Protein AF-A0A0G1XH28-F1 (afdb_monomer_lite)

InterPro domains:
  IPR009045 Peptidase M74/Hedgehog-like, zinc-binding domain superfamily [G3DSA:3.30.1380.10] (243-432)
  IPR009045 Peptidase M74/Hedgehog-like, zinc-binding domain superfamily [SSF55166] (269-421)
  IPR043993 Type IV secretion system pilin [PF18895] (152-210)

Structure (mmCIF, N/CA/C/O backbone):
data_AF-A0A0G1XH28-F1
#
_entry.id   AF-A0A0G1XH28-F1
#
loop_
_atom_site.group_PDB
_atom_site.id
_atom_site.type_symbol
_atom_site.label_atom_id
_atom_site.label_alt_id
_atom_site.label_comp_id
_atom_site.label_asym_id
_atom_site.label_entity_id
_atom_site.label_seq_id
_atom_site.pdbx_PDB_ins_code
_atom_site.Cartn_x
_atom_site.Cartn_y
_atom_site.Cartn_z
_atom_site.occupancy
_atom_site.B_iso_or_equiv
_atom_site.auth_seq_id
_atom_site.auth_comp_id
_atom_site.auth_asym_id
_atom_site.auth_atom_id
_atom_site.pdbx_PDB_model_num
ATOM 1 N N . MET A 1 1 ? -17.016 27.452 70.153 1.00 49.50 1 MET A N 1
ATOM 2 C CA . MET A 1 1 ? -16.675 26.515 69.054 1.00 49.50 1 MET A CA 1
ATOM 3 C C . MET A 1 1 ? -17.483 26.685 67.756 1.00 49.50 1 MET A C 1
ATOM 5 O O . MET A 1 1 ? -17.106 26.075 66.772 1.00 49.50 1 MET A O 1
ATOM 9 N N . LYS A 1 2 ? -18.524 27.536 67.673 1.00 48.22 2 LYS A N 1
ATOM 10 C CA . LYS A 1 2 ? -19.246 27.799 66.401 1.00 48.22 2 LYS A CA 1
ATOM 11 C C . LYS A 1 2 ? -18.663 28.933 65.534 1.00 48.22 2 LYS A C 1
ATOM 13 O O . LYS A 1 2 ? -19.018 29.041 64.371 1.00 48.22 2 LYS A O 1
ATOM 18 N N . ARG A 1 3 ? -17.751 29.756 66.070 1.00 42.03 3 ARG A N 1
ATOM 19 C CA . ARG A 1 3 ? -17.136 30.889 65.344 1.00 42.03 3 ARG A CA 1
ATOM 20 C C . ARG A 1 3 ? -15.815 30.558 64.634 1.00 42.03 3 ARG A C 1
ATOM 22 O O . ARG A 1 3 ? -15.450 31.274 63.715 1.00 42.03 3 ARG A O 1
ATOM 29 N N . LEU A 1 4 ? -15.141 29.462 64.999 1.00 43.47 4 LEU A N 1
ATOM 30 C CA . LEU A 1 4 ? -13.903 29.036 64.324 1.00 43.47 4 LEU A CA 1
ATOM 31 C C . LEU A 1 4 ? -14.174 28.329 62.985 1.00 43.47 4 LEU A C 1
ATOM 33 O O . LEU A 1 4 ? -13.404 28.479 62.049 1.00 43.47 4 LEU A O 1
ATOM 37 N N . ILE A 1 5 ? -15.292 27.607 62.874 1.00 48.06 5 ILE A N 1
ATOM 38 C CA . ILE A 1 5 ? -15.627 26.819 61.675 1.00 48.06 5 ILE A CA 1
ATOM 39 C C . ILE A 1 5 ? -16.066 27.727 60.513 1.00 48.06 5 ILE A C 1
ATOM 41 O O . ILE A 1 5 ? -15.753 27.450 59.362 1.00 48.06 5 ILE A O 1
ATOM 45 N N . PHE A 1 6 ? -16.703 28.866 60.804 1.00 43.19 6 PHE A N 1
ATOM 46 C CA . PHE A 1 6 ? -17.097 29.840 59.777 1.00 43.19 6 PHE A CA 1
ATOM 47 C C . PHE A 1 6 ? -15.920 30.680 59.247 1.00 43.19 6 PHE A C 1
ATOM 49 O O . PHE A 1 6 ? -15.936 31.093 58.092 1.00 43.19 6 PHE A O 1
ATOM 56 N N . ALA A 1 7 ? -14.879 30.900 60.059 1.00 41.84 7 ALA A N 1
ATOM 57 C CA . ALA A 1 7 ? -13.697 31.665 59.653 1.00 41.84 7 ALA A CA 1
ATOM 58 C C . ALA A 1 7 ? -12.769 30.873 58.711 1.00 41.84 7 ALA A C 1
ATOM 60 O O . ALA A 1 7 ? -12.145 31.453 57.827 1.00 41.84 7 ALA A O 1
ATOM 61 N N . VAL A 1 8 ? -12.724 29.544 58.849 1.00 47.31 8 VAL A N 1
ATOM 62 C CA . VAL A 1 8 ? -11.897 28.674 57.993 1.00 47.31 8 VAL A CA 1
ATOM 63 C C . VAL A 1 8 ? -12.506 28.506 56.593 1.00 47.31 8 VAL A C 1
ATOM 65 O O . VAL A 1 8 ? -11.770 28.417 55.616 1.00 47.31 8 VAL A O 1
ATOM 68 N N . ILE A 1 9 ? -13.837 28.567 56.466 1.00 43.81 9 ILE A N 1
ATOM 69 C CA . ILE A 1 9 ? -14.543 28.415 55.180 1.00 43.81 9 ILE A CA 1
ATOM 70 C C . ILE A 1 9 ? -14.481 29.701 54.330 1.00 43.81 9 ILE A C 1
ATOM 72 O O . ILE A 1 9 ? -14.409 29.623 53.108 1.00 43.81 9 ILE A O 1
ATOM 76 N N . ILE A 1 10 ? -14.427 30.885 54.952 1.00 43.41 10 ILE A N 1
ATOM 77 C CA . ILE A 1 10 ? -14.318 32.171 54.231 1.00 43.41 10 ILE A CA 1
ATOM 78 C C . ILE A 1 10 ? -12.865 32.474 53.813 1.00 43.41 10 ILE A C 1
ATOM 80 O O . ILE A 1 10 ? -12.644 33.123 52.794 1.00 43.41 10 ILE A O 1
ATOM 84 N N . SER A 1 11 ? -11.868 31.948 54.535 1.00 40.09 11 SER A N 1
ATOM 85 C CA . SER A 1 11 ? -10.446 32.129 54.193 1.00 40.09 11 SER A CA 1
ATOM 86 C C . SER A 1 11 ? -9.998 31.282 52.988 1.00 40.09 11 SER A C 1
ATOM 88 O O . SER A 1 11 ? -9.075 31.659 52.270 1.00 40.09 11 SER A O 1
ATOM 90 N N . PHE A 1 12 ? -10.680 30.165 52.707 1.00 40.19 12 PHE A N 1
ATOM 91 C CA . PHE A 1 12 ? -10.335 29.274 51.589 1.00 40.19 12 PHE A CA 1
ATOM 92 C C . PHE A 1 12 ? -10.904 29.722 50.228 1.00 40.19 12 PHE A C 1
ATOM 94 O O . PHE A 1 12 ? -10.452 29.245 49.192 1.00 40.19 12 PHE A O 1
ATOM 101 N N . LEU A 1 13 ? -11.849 30.673 50.206 1.00 37.84 13 LEU A N 1
ATOM 102 C CA . LEU A 1 13 ? -12.444 31.207 48.969 1.00 37.84 13 LEU A CA 1
ATOM 103 C C . LEU A 1 13 ? -11.709 32.440 48.400 1.00 37.84 13 LEU A C 1
ATOM 105 O O . LEU A 1 13 ? -12.090 32.942 47.345 1.00 37.84 13 LEU A O 1
ATOM 109 N N . ALA A 1 14 ? -10.665 32.934 49.076 1.00 33.78 14 ALA A N 1
ATOM 110 C CA . ALA A 1 14 ? -9.954 34.172 48.725 1.00 33.78 14 ALA A CA 1
ATOM 111 C C . ALA A 1 14 ? -8.556 33.961 48.098 1.00 33.78 14 ALA A C 1
ATOM 113 O O . ALA A 1 14 ? -7.844 34.933 47.860 1.00 33.78 14 ALA A O 1
ATOM 114 N N . LEU A 1 15 ? -8.156 32.714 47.816 1.00 35.25 15 LEU A N 1
ATOM 115 C CA . LEU A 1 15 ? -6.808 32.351 47.340 1.00 35.25 15 LEU A CA 1
ATOM 116 C C . LEU A 1 15 ? -6.780 31.700 45.946 1.00 35.25 15 LEU A C 1
ATOM 118 O O . LEU A 1 15 ? -5.823 31.012 45.602 1.00 35.25 15 LEU A O 1
ATOM 122 N N . VAL A 1 16 ? -7.793 31.950 45.110 1.00 36.25 16 VAL A N 1
ATOM 123 C CA . VAL A 1 16 ? -7.727 31.598 43.683 1.00 36.25 16 VAL A CA 1
ATOM 124 C C . VAL A 1 16 ? -7.193 32.809 42.905 1.00 36.25 16 VAL A C 1
ATOM 126 O O . VAL A 1 16 ? -7.864 33.845 42.880 1.00 36.25 16 VAL A O 1
ATOM 129 N N . PRO A 1 17 ? -6.002 32.743 42.281 1.00 33.28 17 PRO A N 1
ATOM 130 C CA . PRO A 1 17 ? -5.501 33.841 41.467 1.00 33.28 17 PRO A CA 1
ATOM 131 C C . PRO A 1 17 ? -6.405 34.037 40.244 1.00 33.28 17 PRO A C 1
ATOM 133 O O . PRO A 1 17 ? -6.607 33.128 39.440 1.00 33.28 17 PRO A O 1
ATOM 136 N N . ARG A 1 18 ? -6.945 35.250 40.086 1.00 32.03 18 ARG A N 1
ATOM 137 C CA . ARG A 1 18 ? -7.571 35.691 38.835 1.00 32.03 18 ARG A CA 1
ATOM 138 C C . ARG A 1 18 ? -6.467 35.930 37.808 1.00 32.03 18 ARG A C 1
ATOM 140 O O . ARG A 1 18 ? -5.860 36.999 37.795 1.00 32.03 18 ARG A O 1
ATOM 147 N N . ALA A 1 19 ? -6.208 34.950 36.948 1.00 29.75 19 ALA A N 1
ATOM 148 C CA . ALA A 1 19 ? -5.449 35.188 35.730 1.00 29.75 19 ALA A CA 1
ATOM 149 C C . ALA A 1 19 ? -6.285 36.100 34.820 1.00 29.75 19 ALA A C 1
ATOM 151 O O . ALA A 1 19 ? -7.316 35.702 34.284 1.00 29.75 19 ALA A O 1
ATOM 152 N N . SER A 1 20 ? -5.859 37.355 34.703 1.00 29.61 20 SER A N 1
ATOM 153 C CA . SER A 1 20 ? -6.330 38.259 33.660 1.00 29.61 20 SER A CA 1
ATOM 154 C C . SER A 1 20 ? -5.416 38.027 32.466 1.00 29.61 20 SER A C 1
ATOM 156 O O . SER A 1 20 ? -4.253 38.425 32.506 1.00 29.61 20 SER A O 1
ATOM 158 N N . PHE A 1 21 ? -5.894 37.338 31.434 1.00 27.66 21 PHE A N 1
ATOM 159 C CA . PHE A 1 21 ? -5.155 37.274 30.180 1.00 27.66 21 PHE A CA 1
ATOM 160 C C . PHE A 1 21 ? -5.262 38.641 29.509 1.00 27.66 21 PHE A C 1
ATOM 162 O O . PHE A 1 21 ? -6.346 39.080 29.124 1.00 27.66 21 PHE A O 1
ATOM 169 N N . ALA A 1 22 ? -4.132 39.340 29.422 1.00 26.80 22 ALA A N 1
ATOM 170 C CA . ALA A 1 22 ? -3.989 40.461 28.514 1.00 26.80 22 ALA A CA 1
ATOM 171 C C . ALA A 1 22 ? -4.215 39.935 27.092 1.00 26.80 22 ALA A C 1
ATOM 173 O O . ALA A 1 22 ? -3.565 38.974 26.680 1.00 26.80 22 ALA A O 1
ATOM 174 N N . ALA A 1 23 ? -5.142 40.548 26.357 1.00 27.81 23 ALA A N 1
ATOM 175 C CA . ALA A 1 23 ? -5.264 40.334 24.925 1.00 27.81 23 ALA A CA 1
ATOM 176 C C . ALA A 1 23 ? -3.937 40.751 24.276 1.00 27.81 23 ALA A C 1
ATOM 178 O O . ALA A 1 23 ? -3.600 41.936 24.226 1.00 27.81 23 ALA A O 1
ATOM 179 N N . SER A 1 24 ? -3.146 39.770 23.850 1.00 29.62 24 SER A N 1
ATOM 180 C CA . SER A 1 24 ? -1.940 40.012 23.075 1.00 29.62 24 SER A CA 1
ATOM 181 C C . SER A 1 24 ? -2.320 40.511 21.682 1.00 29.62 24 SER A C 1
ATOM 183 O O . SER A 1 24 ? -3.241 39.995 21.049 1.00 29.62 24 SER A O 1
ATOM 185 N N . ALA A 1 25 ? -1.582 41.525 21.236 1.00 28.59 25 ALA A N 1
ATOM 186 C CA . ALA A 1 25 ? -1.565 42.086 19.890 1.00 28.59 25 ALA A CA 1
ATOM 187 C C . ALA A 1 25 ? -1.445 40.993 18.796 1.00 28.59 25 ALA A C 1
ATOM 189 O O . ALA A 1 25 ? -0.985 39.887 19.093 1.00 28.59 25 ALA A O 1
ATOM 190 N N . PRO A 1 26 ? -1.867 41.275 17.546 1.00 36.00 26 PRO A N 1
ATOM 191 C CA . PRO A 1 26 ? -2.110 40.249 16.538 1.00 36.00 26 PRO A CA 1
ATOM 192 C C . PRO A 1 26 ? -0.862 39.414 16.235 1.00 36.00 26 PRO A C 1
ATOM 194 O O . PRO A 1 26 ? 0.236 39.921 16.009 1.00 36.00 26 PRO A O 1
ATOM 197 N N . THR A 1 27 ? -1.076 38.104 16.227 1.00 51.50 27 THR A N 1
ATOM 198 C CA . THR A 1 27 ? -0.140 37.022 15.923 1.00 51.50 27 THR A CA 1
ATOM 199 C C . THR A 1 27 ? 0.204 36.977 14.431 1.00 51.50 27 THR A C 1
ATOM 201 O O . THR A 1 27 ? -0.206 36.056 13.735 1.00 51.50 27 THR A O 1
ATOM 204 N N . SER A 1 28 ? 0.946 37.961 13.915 1.00 52.53 28 SER A N 1
ATOM 205 C CA . SER A 1 28 ? 1.417 37.938 12.516 1.00 52.53 28 SER A CA 1
ATOM 206 C C . SER A 1 28 ? 2.912 37.639 12.337 1.00 52.53 28 SER A C 1
ATOM 208 O O . SER A 1 28 ? 3.329 37.342 11.225 1.00 52.53 28 SER A O 1
ATOM 210 N N . CYS A 1 29 ? 3.726 37.639 13.403 1.00 52.09 29 CYS A N 1
ATOM 211 C CA . CYS A 1 29 ? 5.174 37.373 13.294 1.00 52.09 29 CYS A CA 1
ATOM 212 C C . CYS A 1 29 ? 5.742 36.431 14.385 1.00 52.09 29 CYS A C 1
ATOM 214 O O . CYS A 1 29 ? 6.958 36.379 14.551 1.00 52.09 29 CYS A O 1
ATOM 216 N N . SER A 1 30 ? 4.926 35.689 15.151 1.00 47.56 30 SER A N 1
ATOM 217 C CA . SER A 1 30 ? 5.435 34.889 16.291 1.00 47.56 30 SER A CA 1
ATOM 218 C C . SER A 1 30 ? 6.337 33.710 15.896 1.00 47.56 30 SER A C 1
ATOM 220 O O . SER A 1 30 ? 7.095 33.239 16.737 1.00 47.56 30 SER A O 1
ATOM 222 N N . ASN A 1 31 ? 6.287 33.274 14.630 1.00 47.59 31 ASN A N 1
ATOM 223 C CA . ASN A 1 31 ? 7.072 32.152 14.096 1.00 47.59 31 ASN A CA 1
ATOM 224 C C . ASN A 1 31 ? 7.988 32.541 12.911 1.00 47.59 31 ASN A C 1
ATOM 226 O O . ASN A 1 31 ? 8.502 31.653 12.237 1.00 47.59 31 ASN A O 1
ATOM 230 N N . ALA A 1 32 ? 8.174 33.834 12.615 1.00 43.78 32 ALA A N 1
ATOM 231 C CA . ALA A 1 32 ? 8.914 34.267 11.424 1.00 43.78 32 ALA A CA 1
ATOM 232 C C . ALA A 1 32 ? 10.439 34.160 11.609 1.00 43.78 32 ALA A C 1
ATOM 234 O O . ALA A 1 32 ? 10.982 34.597 12.628 1.00 43.78 32 ALA A O 1
ATOM 235 N N . THR A 1 33 ? 11.141 33.631 10.603 1.00 45.81 33 THR A N 1
ATOM 236 C CA . THR A 1 33 ? 12.607 33.726 10.521 1.00 45.81 33 THR A CA 1
ATOM 237 C C . THR A 1 33 ? 13.026 35.058 9.870 1.00 45.81 33 THR A C 1
ATOM 239 O O . THR A 1 33 ? 12.218 35.734 9.234 1.00 45.81 33 THR A O 1
ATOM 242 N N . LEU A 1 34 ? 14.260 35.525 10.105 1.00 44.00 34 LEU A N 1
ATOM 243 C CA . LEU A 1 34 ? 14.741 36.846 9.656 1.00 44.00 34 LEU A CA 1
ATOM 244 C C . LEU A 1 34 ? 14.507 37.069 8.141 1.00 44.00 34 LEU A C 1
ATOM 246 O O . LEU A 1 34 ? 14.995 36.286 7.333 1.00 44.00 34 LEU A O 1
ATOM 250 N N . ASN A 1 35 ? 13.857 38.188 7.775 1.00 49.28 35 ASN A N 1
ATOM 251 C CA . ASN A 1 35 ? 13.571 38.648 6.399 1.00 49.28 35 ASN A CA 1
ATOM 252 C C . ASN A 1 35 ? 12.494 37.882 5.593 1.00 49.28 35 ASN A C 1
ATOM 254 O O . ASN A 1 35 ? 12.540 37.879 4.362 1.00 49.28 35 ASN A O 1
ATOM 258 N N . GLU A 1 36 ? 11.483 37.307 6.242 1.00 56.59 36 GLU A N 1
ATOM 259 C CA . GLU A 1 36 ? 10.331 36.711 5.545 1.00 56.59 36 GLU A CA 1
ATOM 260 C C . GLU A 1 36 ? 9.218 37.734 5.229 1.00 56.59 36 GLU A C 1
ATOM 262 O O . GLU A 1 36 ? 8.927 38.640 6.021 1.00 56.59 36 GLU A O 1
ATOM 267 N N . TYR A 1 37 ? 8.599 37.591 4.053 1.00 60.31 37 TYR A N 1
ATOM 268 C CA . TYR A 1 37 ? 7.435 38.371 3.628 1.00 60.31 37 TYR A CA 1
ATOM 269 C C . TYR A 1 37 ? 6.145 37.577 3.894 1.00 60.31 37 TYR A C 1
ATOM 271 O O . TYR A 1 37 ? 6.126 36.347 3.827 1.00 60.31 37 TYR A O 1
ATOM 279 N N . TYR A 1 38 ? 5.047 38.263 4.208 1.00 63.75 38 TYR A N 1
ATOM 280 C CA . TYR A 1 38 ? 3.762 37.609 4.471 1.00 63.75 38 TYR A CA 1
ATOM 281 C C . TYR A 1 38 ? 2.587 38.437 3.960 1.00 63.75 38 TYR A C 1
ATOM 283 O O . TYR A 1 38 ? 2.652 39.666 3.896 1.00 63.75 38 TYR A O 1
ATOM 291 N N . CYS A 1 39 ? 1.508 37.749 3.596 1.00 67.44 39 CYS A N 1
ATOM 292 C CA . CYS A 1 39 ? 0.270 38.361 3.136 1.00 67.44 39 CYS A CA 1
ATOM 293 C C . CYS A 1 39 ? -0.796 38.244 4.222 1.00 67.44 39 CYS A C 1
ATOM 295 O O . CYS A 1 39 ? -0.986 37.185 4.825 1.00 67.44 39 CYS A O 1
ATOM 297 N N . THR A 1 40 ? -1.531 39.328 4.426 1.00 69.12 40 THR A N 1
ATOM 298 C CA . THR A 1 40 ? -2.751 39.353 5.232 1.00 69.12 40 THR A CA 1
ATOM 299 C C . THR A 1 40 ? -3.944 39.414 4.294 1.00 69.12 40 THR A C 1
ATOM 301 O O . THR A 1 40 ? -4.076 40.370 3.534 1.00 69.12 40 THR A O 1
ATOM 304 N N . CYS A 1 41 ? -4.798 38.392 4.308 1.00 69.44 41 CYS A N 1
ATOM 305 C CA . CYS A 1 41 ? -6.009 38.363 3.494 1.00 69.44 41 CYS A CA 1
ATOM 306 C C . CYS A 1 41 ? -7.176 38.955 4.304 1.00 69.44 41 CYS A C 1
ATOM 308 O O . CYS A 1 41 ? -7.558 38.425 5.353 1.00 69.44 41 CYS A O 1
ATOM 310 N N . SER A 1 42 ? -7.746 40.053 3.814 1.00 69.94 42 SER A N 1
ATOM 311 C CA . SER A 1 42 ? -8.932 40.698 4.378 1.00 69.94 42 SER A CA 1
ATOM 312 C C . SER A 1 42 ? -10.185 40.018 3.849 1.00 69.94 42 SER A C 1
ATOM 314 O O . SER A 1 42 ? -10.369 39.916 2.636 1.00 69.94 42 SER A O 1
ATOM 316 N N . LEU A 1 43 ? -11.056 39.582 4.754 1.00 68.12 43 LEU A N 1
ATOM 317 C CA . LEU A 1 43 ? -12.295 38.881 4.426 1.00 68.12 43 LEU A CA 1
ATOM 318 C C . LEU A 1 43 ? -13.484 39.854 4.376 1.00 68.12 43 LEU A C 1
ATOM 320 O O . LEU A 1 43 ? -13.487 40.870 5.069 1.00 68.12 43 LEU A O 1
ATOM 324 N N . SER A 1 44 ? -14.512 39.545 3.580 1.00 61.69 44 SER A N 1
ATOM 325 C CA . SER A 1 44 ? -15.759 40.328 3.528 1.00 61.69 44 SER A CA 1
ATOM 326 C C . SER A 1 44 ? -16.651 40.153 4.766 1.00 61.69 44 SER A C 1
ATOM 328 O O . SER A 1 44 ? -17.600 40.912 4.951 1.00 61.69 44 SER A O 1
ATOM 330 N N . THR A 1 45 ? -16.379 39.144 5.598 1.00 56.50 45 THR A N 1
ATOM 331 C CA . THR A 1 45 ? -17.089 38.826 6.847 1.00 56.50 45 THR A CA 1
ATOM 332 C C . THR A 1 45 ? -16.311 39.336 8.065 1.00 56.50 45 THR A C 1
ATOM 334 O O . THR A 1 45 ? -15.091 39.456 8.006 1.00 56.50 45 THR A O 1
ATOM 337 N N . THR A 1 46 ? -16.980 39.616 9.195 1.00 50.47 46 THR A N 1
ATOM 338 C CA . THR A 1 46 ? -16.354 40.092 10.455 1.00 50.47 46 THR A CA 1
ATOM 339 C C . THR A 1 46 ? -15.573 38.996 11.201 1.00 50.47 46 THR A C 1
ATOM 341 O O . THR A 1 46 ? -15.763 38.777 12.396 1.00 50.47 46 THR A O 1
ATOM 344 N N . SER A 1 47 ? -14.719 38.274 10.484 1.00 56.75 47 SER A N 1
ATOM 345 C CA . SER A 1 47 ? -13.808 37.244 10.979 1.00 56.75 47 SER A CA 1
ATOM 346 C C . SER A 1 47 ? -12.376 37.781 11.039 1.00 56.75 47 SER A C 1
ATOM 348 O O . SER A 1 47 ? -12.027 38.758 10.376 1.00 56.75 47 SER A O 1
ATOM 350 N N . THR A 1 48 ? -11.535 37.152 11.858 1.00 56.91 48 THR A N 1
ATOM 351 C CA . THR A 1 48 ? -10.112 37.495 11.974 1.00 56.91 48 THR A CA 1
ATOM 352 C C . THR A 1 48 ? -9.396 37.346 10.624 1.00 56.91 48 THR A C 1
ATOM 354 O O . THR A 1 48 ? -9.682 36.382 9.910 1.00 56.91 48 THR A O 1
ATOM 357 N N . PRO A 1 49 ? -8.471 38.256 10.261 1.00 57.38 49 PRO A N 1
ATOM 358 C CA . PRO A 1 49 ? -7.722 38.156 9.009 1.00 57.38 49 PRO A CA 1
ATOM 359 C C . PRO A 1 49 ? -6.879 36.874 8.972 1.00 57.38 49 PRO A C 1
ATOM 361 O O . PRO A 1 49 ? -6.381 36.422 10.005 1.00 57.38 49 PRO A O 1
ATOM 364 N N . VAL A 1 50 ? -6.727 36.297 7.777 1.00 58.47 50 VAL A N 1
ATOM 365 C CA . VAL A 1 50 ? -5.946 35.070 7.544 1.00 58.47 50 VAL A CA 1
ATOM 366 C C . VAL A 1 50 ? -4.526 35.448 7.128 1.00 58.47 50 VAL A C 1
ATOM 368 O O . VAL A 1 50 ? -4.341 36.343 6.302 1.00 58.47 50 VAL A O 1
ATOM 371 N N . TYR A 1 51 ? -3.529 34.766 7.694 1.00 59.31 51 TYR A N 1
ATOM 372 C CA . TYR A 1 51 ? -2.110 35.002 7.421 1.00 59.31 51 TYR A CA 1
ATOM 373 C C . TYR A 1 51 ? -1.547 33.882 6.551 1.00 59.31 51 TYR A C 1
ATOM 375 O O . TYR A 1 51 ? -1.732 32.707 6.867 1.00 59.31 51 TYR A O 1
ATOM 383 N N . VAL A 1 52 ? -0.839 34.243 5.480 1.00 59.16 52 VAL A N 1
ATOM 384 C CA . VAL A 1 52 ? -0.179 33.281 4.587 1.00 59.16 52 VAL A CA 1
ATOM 385 C C . VAL A 1 52 ? 1.253 33.733 4.310 1.00 59.16 52 VAL A C 1
ATOM 387 O O . VAL A 1 52 ? 1.509 34.924 4.116 1.00 59.16 52 VAL A O 1
ATOM 390 N N . THR A 1 53 ? 2.202 32.796 4.307 1.00 61.41 53 THR A N 1
ATOM 391 C CA . THR A 1 53 ? 3.598 33.073 3.945 1.00 61.41 53 THR A CA 1
ATOM 392 C C . THR A 1 53 ? 3.719 33.290 2.439 1.00 61.41 53 THR A C 1
ATOM 394 O O . THR A 1 53 ? 3.112 32.572 1.644 1.00 61.41 53 THR A O 1
ATOM 397 N N . ALA A 1 54 ? 4.496 34.291 2.026 1.00 60.06 54 ALA A N 1
ATOM 398 C CA . ALA A 1 54 ? 4.682 34.595 0.613 1.00 60.06 54 ALA A CA 1
ATOM 399 C C . ALA A 1 54 ? 6.067 35.161 0.326 1.00 60.06 54 ALA A C 1
ATOM 401 O O . ALA A 1 54 ? 6.785 35.617 1.205 1.00 60.06 54 ALA A O 1
ATOM 402 N N . THR A 1 55 ? 6.447 35.138 -0.943 1.00 60.34 55 THR A N 1
ATOM 403 C CA . THR A 1 55 ? 7.766 35.589 -1.411 1.00 60.34 55 THR A CA 1
ATOM 404 C C . THR A 1 55 ? 7.673 36.717 -2.440 1.00 60.34 55 THR A C 1
ATOM 406 O O . THR A 1 55 ? 8.699 37.261 -2.839 1.00 60.34 55 THR A O 1
ATOM 409 N N . SER A 1 56 ? 6.460 37.081 -2.877 1.00 61.75 56 SER A N 1
ATOM 410 C CA . SER A 1 56 ? 6.188 38.108 -3.890 1.00 61.75 56 SER A CA 1
ATOM 411 C C . SER A 1 56 ? 4.710 38.535 -3.887 1.00 61.75 56 SER A C 1
ATOM 413 O O . SER A 1 56 ? 3.862 37.860 -3.309 1.00 61.75 56 SER A O 1
ATOM 415 N N . GLU A 1 57 ? 4.373 39.612 -4.595 1.00 62.16 57 GLU A N 1
ATOM 416 C CA . GLU A 1 57 ? 2.979 40.059 -4.771 1.00 62.16 57 GLU A CA 1
ATOM 417 C C . GLU A 1 57 ? 2.116 39.024 -5.518 1.00 62.16 57 GLU A C 1
ATOM 419 O O . GLU A 1 57 ? 0.991 38.748 -5.111 1.00 62.16 57 GLU A O 1
ATOM 424 N N . ALA A 1 58 ? 2.673 38.347 -6.530 1.00 61.25 58 ALA A N 1
ATOM 425 C CA . ALA A 1 58 ? 1.970 37.302 -7.284 1.00 61.25 58 ALA A CA 1
ATOM 426 C C . ALA A 1 58 ? 1.629 36.065 -6.426 1.00 61.25 58 ALA A C 1
ATOM 428 O O . ALA A 1 58 ? 0.633 35.373 -6.668 1.00 61.25 58 ALA A O 1
ATOM 429 N N . THR A 1 59 ? 2.437 35.787 -5.397 1.00 63.84 59 THR A N 1
ATOM 430 C CA . THR A 1 59 ? 2.126 34.741 -4.416 1.00 63.84 59 THR A CA 1
ATOM 431 C C . THR A 1 59 ? 1.041 35.177 -3.431 1.00 63.84 59 THR A C 1
ATOM 433 O O . THR A 1 59 ? 0.266 34.324 -3.013 1.00 63.84 59 THR A O 1
ATOM 436 N N . CYS A 1 60 ? 0.884 36.476 -3.140 1.00 62.94 60 CYS A N 1
ATOM 437 C CA . CYS A 1 60 ? -0.274 36.967 -2.382 1.00 62.94 60 CYS A CA 1
ATOM 438 C C . CYS A 1 60 ? -1.583 36.871 -3.174 1.00 62.94 60 CYS A C 1
ATOM 440 O O . CYS A 1 60 ? -2.593 36.454 -2.612 1.00 62.94 60 CYS A O 1
ATOM 442 N N . ASP A 1 61 ? -1.571 37.217 -4.466 1.00 65.31 61 ASP A N 1
ATOM 443 C CA . ASP A 1 61 ? -2.764 37.139 -5.321 1.00 65.31 61 ASP A CA 1
ATOM 444 C C . ASP A 1 61 ? -3.300 35.707 -5.420 1.00 65.31 61 ASP A C 1
ATOM 446 O O . ASP A 1 61 ? -4.494 35.464 -5.255 1.00 65.31 61 ASP A O 1
ATOM 450 N N . SER A 1 62 ? -2.407 34.742 -5.640 1.00 62.53 62 SER A N 1
ATOM 451 C CA . SER A 1 62 ? -2.774 33.324 -5.713 1.00 62.53 62 SER A CA 1
ATOM 452 C C . SER A 1 62 ? -3.177 32.751 -4.351 1.00 62.53 62 SER A C 1
ATOM 454 O O . SER A 1 62 ? -4.184 32.051 -4.263 1.00 62.53 62 SER A O 1
ATOM 456 N N . ALA A 1 63 ? -2.446 33.079 -3.280 1.00 63.12 63 ALA A N 1
ATOM 457 C CA . ALA A 1 63 ? -2.743 32.587 -1.937 1.00 63.12 63 ALA A CA 1
ATOM 458 C C . ALA A 1 63 ? -4.070 33.130 -1.396 1.00 63.12 63 ALA A C 1
ATOM 460 O O . ALA A 1 63 ? -4.920 32.354 -0.969 1.00 63.12 63 ALA A O 1
ATOM 461 N N . CYS A 1 64 ? -4.278 34.448 -1.441 1.00 64.31 64 CYS A N 1
ATOM 462 C CA . CYS A 1 64 ? -5.521 35.050 -0.967 1.00 64.31 64 CYS A CA 1
ATOM 463 C C . CYS A 1 64 ? -6.679 34.835 -1.950 1.00 64.31 64 CYS A C 1
ATOM 465 O O . CYS A 1 64 ? -7.822 34.793 -1.512 1.00 64.31 64 CYS A O 1
ATOM 467 N N . GLY A 1 65 ? -6.416 34.621 -3.245 1.00 62.53 65 GLY A N 1
ATOM 468 C CA . GLY A 1 65 ? -7.436 34.217 -4.219 1.00 62.53 65 GLY A CA 1
ATOM 469 C C . GLY A 1 65 ? -8.020 32.823 -3.958 1.00 62.53 65 GLY A C 1
ATOM 470 O O . GLY A 1 65 ? -9.160 32.559 -4.333 1.00 62.53 65 GLY A O 1
ATOM 471 N N . ALA A 1 66 ? -7.276 31.951 -3.271 1.00 59.94 66 ALA A N 1
ATOM 472 C CA . ALA A 1 66 ? -7.755 30.648 -2.811 1.00 59.94 66 ALA A CA 1
ATOM 473 C C . ALA A 1 66 ? -8.504 30.712 -1.462 1.00 59.94 66 ALA A C 1
ATOM 475 O O . ALA A 1 66 ? -9.136 29.732 -1.066 1.00 59.94 66 ALA A O 1
ATOM 476 N N . VAL A 1 67 ? -8.454 31.847 -0.748 1.00 57.12 67 VAL A N 1
ATOM 477 C CA . VAL A 1 67 ? -9.158 32.041 0.527 1.00 57.12 67 VAL A CA 1
ATOM 478 C C . VAL A 1 67 ? -10.590 32.505 0.256 1.00 57.12 67 VAL A C 1
ATOM 480 O O . VAL A 1 67 ? -10.832 33.578 -0.299 1.00 57.12 67 VAL A O 1
ATOM 483 N N . SER A 1 68 ? -11.567 31.709 0.693 1.00 61.06 68 SER A N 1
ATOM 484 C CA . SER A 1 68 ? -12.990 32.031 0.554 1.00 61.06 68 SER A CA 1
ATOM 485 C C . SER A 1 68 ? -13.324 33.386 1.187 1.00 61.06 68 SER A C 1
ATOM 487 O O . SER A 1 68 ? -12.992 33.616 2.350 1.00 61.06 68 SER A O 1
ATOM 489 N N . ASN A 1 69 ? -14.034 34.248 0.453 1.00 58.81 69 ASN A N 1
ATOM 490 C CA . ASN A 1 69 ? -14.455 35.593 0.876 1.00 58.81 69 ASN A CA 1
ATOM 491 C C . ASN A 1 69 ? -13.323 36.616 1.072 1.00 58.81 69 ASN A C 1
ATOM 493 O O . ASN A 1 69 ? -13.575 37.690 1.622 1.00 58.81 69 ASN A O 1
ATOM 497 N N . ALA A 1 70 ? -12.096 36.333 0.625 1.00 63.81 70 ALA A N 1
ATOM 498 C CA . ALA A 1 70 ? -11.043 37.340 0.595 1.00 63.81 70 ALA A CA 1
ATOM 499 C C . ALA A 1 70 ? -11.363 38.424 -0.443 1.00 63.81 70 ALA A C 1
ATOM 501 O O . ALA A 1 70 ? -11.584 38.146 -1.619 1.00 63.81 70 ALA A O 1
ATOM 502 N N . VAL A 1 71 ? -11.392 39.677 0.005 1.00 70.69 71 VAL A N 1
ATOM 503 C CA . VAL A 1 71 ? -11.690 40.852 -0.831 1.00 70.69 71 VAL A CA 1
ATOM 504 C C . VAL A 1 71 ? -10.450 41.684 -1.126 1.00 70.69 71 VAL A C 1
ATOM 506 O O . VAL A 1 71 ? -10.406 42.413 -2.116 1.00 70.69 71 VAL A O 1
ATOM 509 N N . ALA A 1 72 ? -9.425 41.576 -0.284 1.00 71.88 72 ALA A N 1
ATOM 510 C CA . ALA A 1 72 ? -8.159 42.266 -0.459 1.00 71.88 72 ALA A CA 1
ATOM 511 C C . ALA A 1 72 ? -7.033 41.510 0.243 1.00 71.88 72 ALA A C 1
ATOM 513 O O . ALA A 1 72 ? -7.284 40.719 1.152 1.00 71.88 72 ALA A O 1
ATOM 514 N N . TRP A 1 73 ? -5.794 41.802 -0.132 1.00 72.12 73 TRP A N 1
ATOM 515 C CA . TRP A 1 73 ? -4.616 41.361 0.597 1.00 72.12 73 TRP A CA 1
ATOM 516 C C . TRP A 1 73 ? -3.631 42.504 0.819 1.00 72.12 73 TRP A C 1
ATOM 518 O O . TRP A 1 73 ? -3.569 43.443 0.028 1.00 72.12 73 TRP A O 1
ATOM 528 N N . THR A 1 74 ? -2.862 42.435 1.907 1.00 66.94 74 THR A N 1
ATOM 529 C CA . THR A 1 74 ? -1.746 43.352 2.188 1.00 66.94 74 THR A CA 1
ATOM 530 C C . THR A 1 74 ? -0.462 42.564 2.417 1.00 66.94 74 THR A C 1
ATOM 532 O O . THR A 1 74 ? -0.437 41.666 3.255 1.00 66.94 74 THR A O 1
ATOM 535 N N . LEU A 1 75 ? 0.593 42.909 1.680 1.00 70.19 75 LEU A N 1
ATOM 536 C CA . LEU A 1 75 ? 1.943 42.369 1.810 1.00 70.19 75 LEU A CA 1
ATOM 537 C C . LEU A 1 75 ? 2.728 43.168 2.855 1.00 70.19 75 LEU A C 1
ATOM 539 O O . LEU A 1 75 ? 2.869 44.391 2.749 1.00 70.19 75 LEU A O 1
ATOM 543 N N . GLU A 1 76 ? 3.275 42.473 3.845 1.00 68.06 76 GLU A N 1
ATOM 544 C CA . GLU A 1 76 ? 4.022 43.042 4.964 1.00 68.06 76 GLU A CA 1
ATOM 545 C C . GLU A 1 76 ? 5.386 42.332 5.136 1.00 68.06 76 GLU A C 1
ATOM 547 O O . GLU A 1 76 ? 5.564 41.177 4.745 1.00 68.06 76 GLU A O 1
ATOM 552 N N . GLN A 1 77 ? 6.377 43.034 5.697 1.00 65.00 77 GLN A N 1
ATOM 553 C CA . GLN A 1 77 ? 7.715 42.516 6.018 1.00 65.00 77 GLN A CA 1
ATOM 554 C C . GLN A 1 77 ? 7.969 42.608 7.525 1.00 65.00 77 GLN A C 1
ATOM 556 O O . GLN A 1 77 ? 7.850 43.699 8.091 1.00 65.00 77 GLN A O 1
ATOM 561 N N . CYS A 1 78 ? 8.348 41.496 8.169 1.00 61.06 78 CYS A N 1
ATOM 562 C CA . CYS A 1 78 ? 8.822 41.506 9.560 1.00 61.06 78 CYS A CA 1
ATOM 563 C C . CYS A 1 78 ? 10.345 41.755 9.575 1.00 61.06 78 CYS A C 1
ATOM 565 O O . CYS A 1 78 ? 11.103 41.073 8.884 1.00 61.06 78 CYS A O 1
ATOM 567 N N . THR A 1 79 ? 10.820 42.687 10.400 1.00 58.12 79 THR A N 1
ATOM 568 C CA . THR A 1 79 ? 12.249 42.889 10.690 1.00 58.12 79 THR A CA 1
ATOM 569 C C . THR A 1 79 ? 12.499 42.856 12.197 1.00 58.12 79 THR A C 1
ATOM 571 O O . THR A 1 79 ? 11.673 43.321 12.983 1.00 58.12 79 THR A O 1
ATOM 574 N N . ILE A 1 80 ? 13.642 42.301 12.611 1.00 55.81 80 ILE A N 1
ATOM 575 C CA . ILE A 1 80 ? 14.066 42.253 14.018 1.00 55.81 80 ILE A CA 1
ATOM 576 C C . ILE A 1 80 ? 15.187 43.275 14.209 1.00 55.81 80 ILE A C 1
ATOM 578 O O . ILE A 1 80 ? 16.242 43.179 13.581 1.00 55.81 80 ILE A O 1
ATOM 582 N N . GLY A 1 81 ? 14.950 44.277 15.056 1.00 52.03 81 GLY A N 1
ATOM 583 C CA . GLY A 1 81 ? 15.952 45.269 15.431 1.00 52.03 81 GLY A CA 1
ATOM 584 C C . GLY A 1 81 ? 17.067 44.669 16.292 1.00 52.03 81 GLY A C 1
ATOM 585 O O . GLY A 1 81 ? 16.900 43.628 16.924 1.00 52.03 81 GLY A O 1
ATOM 586 N N . SER A 1 82 ? 18.203 45.359 16.381 1.00 47.19 82 SER A N 1
ATOM 587 C CA . SER A 1 82 ? 19.399 44.918 17.122 1.00 47.19 82 SER A CA 1
ATOM 588 C C . SER A 1 82 ? 19.190 44.687 18.628 1.00 47.19 82 SER A C 1
ATOM 590 O O . SER A 1 82 ? 20.024 44.056 19.270 1.00 47.19 82 SER A O 1
ATOM 592 N N . SER A 1 83 ? 18.079 45.161 19.193 1.00 46.59 83 SER A N 1
ATOM 593 C CA . SER A 1 83 ? 17.649 44.948 20.582 1.00 46.59 83 SER A CA 1
ATOM 594 C C . SER A 1 83 ? 16.553 43.877 20.738 1.00 46.59 83 SER A C 1
ATOM 596 O O . SER A 1 83 ? 15.953 43.771 21.803 1.00 46.59 83 SER A O 1
ATOM 598 N N . GLY A 1 84 ? 16.272 43.086 19.694 1.00 49.91 84 GLY A N 1
ATOM 599 C CA . GLY A 1 84 ? 15.241 42.038 19.708 1.00 49.91 84 GLY A CA 1
ATOM 600 C C . GLY A 1 84 ? 13.806 42.559 19.566 1.00 49.91 84 GLY A C 1
ATOM 601 O O . GLY A 1 84 ? 12.857 41.794 19.714 1.00 49.91 84 GLY A O 1
ATOM 602 N N . SER A 1 85 ? 13.634 43.854 19.278 1.00 49.94 85 SER A N 1
ATOM 603 C CA . SER A 1 85 ? 12.325 44.454 19.002 1.00 49.94 85 SER A CA 1
ATOM 604 C C . SER A 1 85 ? 11.843 44.064 17.606 1.00 49.94 85 SER A C 1
ATOM 606 O O . SER A 1 85 ? 12.592 44.189 16.635 1.00 49.94 85 SER A O 1
ATOM 608 N N . LEU A 1 86 ? 10.602 43.594 17.509 1.00 55.44 86 LEU A N 1
ATOM 609 C CA . LEU A 1 86 ? 9.997 43.104 16.274 1.00 55.44 86 LEU A CA 1
ATOM 610 C C . LEU A 1 86 ? 9.180 44.231 15.627 1.00 55.44 86 LEU A C 1
ATOM 612 O O . LEU A 1 86 ? 8.290 44.798 16.261 1.00 55.44 86 LEU A O 1
ATOM 616 N N . SER A 1 87 ? 9.493 44.579 14.379 1.00 54.88 87 SER A N 1
ATOM 617 C CA . SER A 1 87 ? 8.808 45.634 13.624 1.00 54.88 87 SER A CA 1
ATOM 618 C C . SER A 1 87 ? 8.204 45.105 12.328 1.00 54.88 87 SER A C 1
ATOM 620 O O . SER A 1 87 ? 8.814 44.295 11.637 1.00 54.88 87 SER A O 1
ATOM 622 N N . VAL A 1 88 ? 7.012 45.598 11.985 1.00 59.28 88 VAL A N 1
ATOM 623 C CA . VAL A 1 88 ? 6.294 45.260 10.748 1.00 59.28 88 VAL A CA 1
ATOM 624 C C . VAL A 1 88 ? 6.270 46.471 9.823 1.00 59.28 88 VAL A C 1
ATOM 626 O O . VAL A 1 88 ? 5.869 47.561 10.235 1.00 59.28 88 VAL A O 1
ATOM 629 N N . LYS A 1 89 ? 6.663 46.281 8.561 1.00 65.06 89 LYS A N 1
ATOM 630 C CA . LYS A 1 89 ? 6.556 47.291 7.502 1.00 65.06 89 LYS A CA 1
ATOM 631 C C . LYS A 1 89 ? 5.574 46.827 6.428 1.00 65.06 89 LYS A C 1
ATOM 633 O O . LYS A 1 89 ? 5.780 45.783 5.822 1.00 65.06 89 LYS A O 1
ATOM 638 N N . ARG A 1 90 ? 4.548 47.632 6.144 1.00 66.81 90 ARG A N 1
ATOM 639 C CA . ARG A 1 90 ? 3.636 47.399 5.010 1.00 66.81 90 ARG A CA 1
ATOM 640 C C . ARG A 1 90 ? 4.313 47.762 3.694 1.00 66.81 90 ARG A C 1
ATOM 642 O O . ARG A 1 90 ? 4.939 48.819 3.610 1.00 66.81 90 ARG A O 1
ATOM 649 N N . ILE A 1 91 ? 4.188 46.892 2.696 1.00 67.88 91 ILE A N 1
ATOM 650 C CA . ILE A 1 91 ? 4.784 47.069 1.367 1.00 67.88 91 ILE A CA 1
ATOM 651 C C . ILE A 1 91 ? 3.722 47.471 0.354 1.00 67.88 91 ILE A C 1
ATOM 653 O O . ILE A 1 91 ? 3.864 48.519 -0.269 1.00 67.88 91 ILE A O 1
ATOM 657 N N . ASN A 1 92 ? 2.677 46.655 0.197 1.00 66.94 92 ASN A N 1
ATOM 658 C CA . ASN A 1 92 ? 1.654 46.861 -0.825 1.00 66.94 92 ASN A CA 1
ATOM 659 C C . ASN A 1 92 ? 0.293 46.286 -0.394 1.00 66.94 92 ASN A C 1
ATOM 661 O O . ASN A 1 92 ? 0.248 45.376 0.431 1.00 66.94 92 ASN A O 1
ATOM 665 N N . THR A 1 93 ? -0.801 46.793 -0.964 1.00 68.88 93 THR A N 1
ATOM 666 C CA . THR A 1 93 ? -2.177 46.324 -0.739 1.00 68.88 93 THR A CA 1
ATOM 667 C C . THR A 1 93 ? -2.913 46.244 -2.078 1.00 68.88 93 THR A C 1
ATOM 669 O O . THR A 1 93 ? -2.895 47.212 -2.834 1.00 68.88 93 THR A O 1
ATOM 672 N N . SER A 1 94 ? -3.600 45.129 -2.356 1.00 66.44 94 SER A N 1
ATOM 673 C CA . SER A 1 94 ? -4.375 44.923 -3.591 1.00 66.44 94 SER A CA 1
ATOM 674 C C . SER A 1 94 ? -5.750 44.304 -3.317 1.00 66.44 94 SER A C 1
ATOM 676 O O . SER A 1 94 ? -5.942 43.597 -2.328 1.00 66.44 94 SER A O 1
ATOM 678 N N . THR A 1 95 ? -6.727 44.577 -4.185 1.00 66.12 95 THR A N 1
ATOM 679 C CA . THR A 1 95 ? -8.082 44.000 -4.133 1.00 66.12 95 THR A CA 1
ATOM 680 C C . THR A 1 95 ? -8.176 42.751 -5.003 1.00 66.12 95 THR A C 1
ATOM 682 O O . THR A 1 95 ? -7.735 42.774 -6.151 1.00 66.12 95 THR A O 1
ATOM 685 N N . VAL A 1 96 ? -8.810 41.691 -4.500 1.00 60.62 96 VAL A N 1
ATOM 686 C CA . VAL A 1 96 ? -8.992 40.433 -5.243 1.00 60.62 96 VAL A CA 1
ATOM 687 C C . VAL A 1 96 ? -10.084 40.636 -6.305 1.00 60.62 96 VAL A C 1
ATOM 689 O O . VAL A 1 96 ? -11.262 40.792 -5.986 1.00 60.62 96 VAL A O 1
ATOM 692 N N . GLY A 1 97 ? -9.690 40.708 -7.581 1.00 48.41 97 GLY A N 1
ATOM 693 C CA . GLY A 1 97 ? -10.559 41.082 -8.701 1.00 48.41 97 GLY A CA 1
ATOM 694 C C . GLY A 1 97 ? -11.055 39.909 -9.556 1.00 48.41 97 GLY A C 1
ATOM 695 O O . GLY A 1 97 ? -10.301 39.348 -10.339 1.00 48.41 97 GLY A O 1
ATOM 696 N N . SER A 1 98 ? -12.353 39.611 -9.432 1.00 40.69 98 SER A N 1
ATOM 697 C CA . SER A 1 98 ? -13.309 39.121 -10.448 1.00 40.69 98 SER A CA 1
ATOM 698 C C . SER A 1 98 ? -12.786 38.298 -11.646 1.00 40.69 98 SER A C 1
ATOM 700 O O . SER A 1 98 ? -12.506 38.836 -12.717 1.00 40.69 98 SER A O 1
ATOM 702 N N . SER A 1 99 ? -12.850 36.967 -11.538 1.00 32.31 99 SER A N 1
ATOM 703 C CA . SER A 1 99 ? -13.257 36.120 -12.667 1.00 32.31 99 SER A CA 1
ATOM 704 C C . SER A 1 99 ? -14.274 35.075 -12.187 1.00 32.31 99 SER A C 1
ATOM 706 O O . SER A 1 99 ? -14.019 34.278 -11.295 1.00 32.31 99 SER A O 1
ATOM 708 N N . THR A 1 100 ? -15.488 35.233 -12.715 1.00 28.97 100 THR A N 1
ATOM 709 C CA . THR A 1 100 ? -16.650 34.330 -12.783 1.00 28.97 100 THR A CA 1
ATOM 710 C C . THR A 1 100 ? -16.712 33.098 -11.871 1.00 28.97 100 THR A C 1
ATOM 712 O O . THR A 1 100 ? -16.000 32.115 -12.048 1.00 28.97 100 THR A O 1
ATOM 715 N N . GLN A 1 101 ? -17.719 33.133 -10.996 1.00 34.62 101 GLN A N 1
ATOM 716 C CA . GLN A 1 101 ? -18.278 32.022 -10.231 1.00 34.62 101 GLN A CA 1
ATOM 717 C C . GLN A 1 101 ? -18.556 30.784 -11.102 1.00 34.62 101 GLN A C 1
ATOM 719 O O . GLN A 1 101 ? -19.369 30.839 -12.023 1.00 34.62 101 GLN A O 1
ATOM 724 N N . ALA A 1 102 ? -18.002 29.642 -10.704 1.00 28.41 102 ALA A N 1
ATOM 725 C CA . ALA A 1 102 ? -18.781 28.417 -10.603 1.00 28.41 102 ALA A CA 1
ATOM 726 C C . ALA A 1 102 ? -18.858 28.094 -9.109 1.00 28.41 102 ALA A C 1
ATOM 728 O O . ALA A 1 102 ? -17.932 27.540 -8.523 1.00 28.41 102 ALA A O 1
ATOM 729 N N . ALA A 1 103 ? -19.943 28.541 -8.479 1.00 35.09 103 ALA A N 1
ATOM 730 C CA . ALA A 1 103 ? -20.300 28.141 -7.132 1.00 35.09 103 ALA A CA 1
ATOM 731 C C . ALA A 1 103 ? -20.642 26.642 -7.153 1.00 35.09 103 ALA A C 1
ATOM 733 O O . ALA A 1 103 ? -21.793 26.261 -7.351 1.00 35.09 103 ALA A O 1
ATOM 734 N N . ALA A 1 104 ? -19.634 25.784 -6.988 1.00 29.92 104 ALA A N 1
ATOM 735 C CA . ALA A 1 104 ? -19.870 24.462 -6.438 1.00 29.92 104 ALA A CA 1
ATOM 736 C C . ALA A 1 104 ? -20.228 24.687 -4.969 1.00 29.92 104 ALA A C 1
ATOM 738 O O . ALA A 1 104 ? -19.441 25.257 -4.212 1.00 29.92 104 ALA A O 1
ATOM 739 N N . ALA A 1 105 ? -21.459 24.339 -4.608 1.00 33.38 105 ALA A N 1
ATOM 740 C CA . ALA A 1 105 ? -21.934 24.368 -3.241 1.00 33.38 105 ALA A CA 1
ATOM 741 C C . ALA A 1 105 ? -20.998 23.509 -2.379 1.00 33.38 105 ALA A C 1
ATOM 743 O O . ALA A 1 105 ? -21.105 22.287 -2.363 1.00 33.38 105 ALA A O 1
ATOM 744 N N . LEU A 1 106 ? -20.061 24.158 -1.688 1.00 32.78 106 LEU A N 1
ATOM 745 C CA . LEU A 1 106 ? -19.370 23.565 -0.560 1.00 32.78 106 LEU A CA 1
ATOM 746 C C . LEU A 1 106 ? -20.411 23.477 0.548 1.00 32.78 106 LEU A C 1
ATOM 748 O O . LEU A 1 106 ? -20.669 24.439 1.271 1.00 32.78 106 LEU A O 1
ATOM 752 N N . THR A 1 107 ? -21.068 22.324 0.613 1.00 30.69 107 THR A N 1
ATOM 753 C CA . THR A 1 107 ? -21.644 21.834 1.855 1.00 30.69 107 THR A CA 1
ATOM 754 C C . THR A 1 107 ? -20.560 21.970 2.916 1.00 30.69 107 THR A C 1
ATOM 756 O O . THR A 1 107 ? -19.449 21.471 2.744 1.00 30.69 107 THR A O 1
ATOM 759 N N . GLU A 1 108 ? -20.880 22.737 3.953 1.00 32.78 108 GLU A N 1
ATOM 760 C CA . GLU A 1 108 ? -20.114 22.881 5.182 1.00 32.78 108 GLU A CA 1
ATOM 761 C C . GLU A 1 108 ? -19.575 21.501 5.579 1.00 32.78 108 GLU A C 1
ATOM 763 O O . GLU A 1 108 ? -20.352 20.593 5.885 1.00 32.78 108 GLU A O 1
ATOM 768 N N . LEU A 1 109 ? -18.253 21.315 5.465 1.00 31.52 109 LEU A N 1
ATOM 769 C CA . LEU A 1 109 ? -17.581 20.136 5.991 1.00 31.52 109 LEU A CA 1
ATOM 770 C C . LEU A 1 109 ? -17.889 20.127 7.483 1.00 31.52 109 LEU A C 1
ATOM 772 O O . LEU A 1 109 ? -17.349 20.936 8.242 1.00 31.52 109 LEU A O 1
ATOM 776 N N . ALA A 1 110 ? -18.788 19.227 7.882 1.00 34.28 110 ALA A N 1
ATOM 777 C CA . ALA A 1 110 ? -18.870 18.794 9.257 1.00 34.28 110 ALA A CA 1
ATOM 778 C C . ALA A 1 110 ? -17.434 18.472 9.713 1.00 34.28 110 ALA A C 1
ATOM 780 O O . ALA A 1 110 ? -16.666 17.903 8.924 1.00 34.28 110 ALA A O 1
ATOM 781 N N . PRO A 1 111 ? -17.034 18.883 10.929 1.00 38.00 111 PRO A N 1
ATOM 782 C CA . PRO A 1 111 ? -15.735 18.502 11.469 1.00 38.00 111 PRO A CA 1
ATOM 783 C C . PRO A 1 111 ? -15.570 16.989 11.307 1.00 38.00 111 PRO A C 1
ATOM 785 O O . PRO A 1 111 ? -16.559 16.275 11.477 1.00 38.00 111 PRO A O 1
ATOM 788 N N . GLU A 1 112 ? -14.360 16.544 10.929 1.00 38.75 112 GLU A N 1
ATOM 789 C CA . GLU A 1 112 ? -13.980 15.127 10.829 1.00 38.75 112 GLU A CA 1
ATOM 790 C C . GLU A 1 112 ? -14.787 14.309 11.833 1.00 38.75 112 GLU A C 1
ATOM 792 O O . GLU A 1 112 ? -14.687 14.553 13.041 1.00 38.75 112 GLU A O 1
ATOM 797 N N . GLU A 1 113 ? -15.602 13.371 11.342 1.00 41.97 113 GLU A N 1
ATOM 798 C CA . GLU A 1 113 ? -16.226 12.373 12.199 1.00 41.97 113 GLU A CA 1
ATOM 799 C C . GLU A 1 113 ? -15.085 11.508 12.728 1.00 41.97 113 GLU A C 1
ATOM 801 O O . GLU A 1 113 ? -14.663 10.511 12.139 1.00 41.97 113 GLU A O 1
ATOM 806 N N . LYS A 1 114 ? -14.492 11.993 13.821 1.00 40.94 114 LYS A N 1
ATOM 807 C CA . LYS A 1 114 ? -13.581 11.258 14.670 1.00 40.94 114 LYS A CA 1
ATOM 808 C C . LYS A 1 114 ? -14.324 9.967 14.969 1.00 40.94 114 LYS A C 1
ATOM 810 O O . LYS A 1 114 ? -15.392 10.050 15.568 1.00 40.94 114 LYS A O 1
ATOM 815 N N . ALA A 1 115 ? -13.796 8.836 14.492 1.00 42.16 115 ALA A N 1
ATOM 816 C CA . ALA A 1 115 ? -14.427 7.530 14.649 1.00 42.16 115 ALA A CA 1
ATOM 817 C C . ALA A 1 115 ? -15.054 7.442 16.039 1.00 42.16 115 ALA A C 1
ATOM 819 O O . ALA A 1 115 ? -14.334 7.674 17.020 1.00 42.16 115 ALA A O 1
ATOM 820 N N . ASP A 1 116 ? -16.370 7.200 16.090 1.00 46.12 116 ASP A N 1
ATOM 821 C CA . ASP A 1 116 ? -17.115 7.197 17.342 1.00 46.12 116 ASP A CA 1
ATOM 822 C C . ASP A 1 116 ? -16.326 6.364 18.355 1.00 46.12 116 ASP A C 1
ATOM 824 O O . ASP A 1 116 ? -16.053 5.181 18.100 1.00 46.12 116 ASP A O 1
ATOM 828 N N . PRO A 1 117 ? -15.843 6.973 19.452 1.00 53.59 117 PRO A N 1
ATOM 829 C CA . PRO A 1 117 ? -15.056 6.245 20.425 1.00 53.59 117 PRO A CA 1
ATOM 830 C C . PRO A 1 117 ? -15.887 5.059 20.908 1.00 53.59 117 PRO A C 1
ATOM 832 O O . PRO A 1 117 ? -16.972 5.226 21.454 1.00 53.59 117 PRO A O 1
ATOM 835 N N . ILE A 1 118 ? -15.391 3.844 20.674 1.00 55.38 118 ILE A N 1
ATOM 836 C CA . ILE A 1 118 ? -16.069 2.631 21.125 1.00 55.38 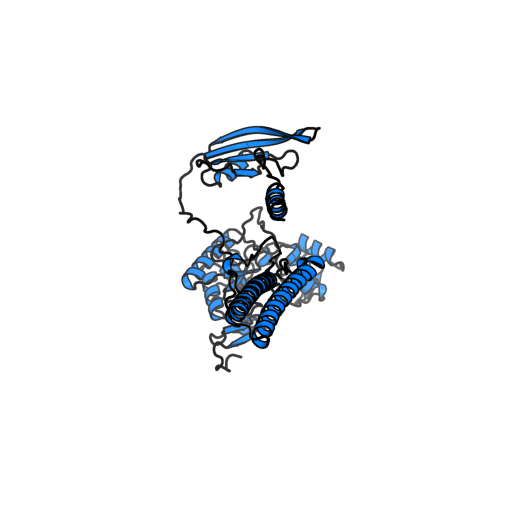118 ILE A CA 1
ATOM 837 C C . ILE A 1 118 ? -15.965 2.604 22.650 1.00 55.38 118 ILE A C 1
ATOM 839 O O . ILE A 1 118 ? -14.910 2.291 23.210 1.00 55.38 118 ILE A O 1
ATOM 843 N N . TYR A 1 119 ? -17.053 2.965 23.322 1.00 62.22 119 TYR A N 1
ATOM 844 C CA . TYR A 1 119 ? -17.169 2.839 24.766 1.00 62.22 119 TYR A CA 1
ATOM 845 C C . TYR A 1 119 ? -17.465 1.376 25.117 1.00 62.22 119 TYR A C 1
ATOM 847 O O . TYR A 1 119 ? -18.260 0.727 24.437 1.00 62.22 119 TYR A O 1
ATOM 855 N N . PRO A 1 120 ? -16.840 0.820 26.162 1.00 64.62 120 PRO A N 1
ATOM 856 C CA . PRO A 1 120 ? -17.224 -0.496 26.644 1.00 64.62 120 PRO A CA 1
ATOM 857 C C . PRO A 1 120 ? -18.615 -0.427 27.282 1.00 64.62 120 PRO A C 1
ATOM 859 O O . PRO A 1 120 ? -18.858 0.399 28.165 1.00 64.62 120 PRO A O 1
ATOM 862 N N . ASP A 1 121 ? -19.500 -1.336 26.879 1.00 65.94 121 ASP A N 1
ATOM 863 C CA . ASP A 1 121 ? -20.785 -1.522 27.546 1.00 65.94 121 ASP A CA 1
ATOM 864 C C . ASP A 1 121 ? -20.552 -2.073 28.955 1.00 65.94 121 ASP A C 1
ATOM 866 O O . ASP A 1 121 ? -20.052 -3.186 29.157 1.00 65.94 121 ASP A O 1
ATOM 870 N N . LEU A 1 122 ? -20.900 -1.270 29.959 1.00 72.19 122 LEU A N 1
ATOM 871 C CA . LEU A 1 122 ? -20.872 -1.705 31.344 1.00 72.19 122 LEU A CA 1
ATOM 872 C C . LEU A 1 122 ? -22.099 -2.570 31.625 1.00 72.19 122 LEU A C 1
ATOM 874 O O . LEU A 1 122 ? -23.232 -2.182 31.373 1.00 72.19 122 LEU A O 1
ATOM 878 N N . ASN A 1 123 ? -21.879 -3.729 32.241 1.00 74.69 123 ASN A N 1
ATOM 879 C CA . ASN A 1 123 ? -22.967 -4.625 32.639 1.00 74.69 123 ASN A CA 1
ATOM 880 C C . ASN A 1 123 ? -23.810 -4.063 33.810 1.00 74.69 123 ASN A C 1
ATOM 882 O O . ASN A 1 123 ? -24.823 -4.654 34.179 1.00 74.69 123 ASN A O 1
ATOM 886 N N . VAL A 1 124 ? -23.347 -2.975 34.443 1.00 76.44 124 VAL A N 1
ATOM 887 C CA . VAL A 1 124 ? -23.985 -2.283 35.571 1.00 76.44 124 VAL A CA 1
ATOM 888 C C . VAL A 1 124 ? -23.750 -0.776 35.442 1.00 76.44 124 VAL A C 1
ATOM 890 O O . VAL A 1 124 ? -22.599 -0.341 35.372 1.00 76.44 124 VAL A O 1
ATOM 893 N N . ASP A 1 125 ? -24.827 0.008 35.498 1.00 76.56 125 ASP A N 1
ATOM 894 C CA . ASP A 1 125 ? -24.760 1.471 35.518 1.00 76.56 125 ASP A CA 1
ATOM 895 C C . ASP A 1 125 ? -24.202 1.976 36.853 1.00 76.56 125 ASP A C 1
ATOM 897 O O . ASP A 1 125 ? -24.736 1.686 37.929 1.00 76.56 125 ASP A O 1
ATOM 901 N N . ILE A 1 126 ? -23.129 2.764 36.792 1.00 77.44 126 ILE A N 1
ATOM 902 C CA . ILE A 1 126 ? -22.523 3.392 37.968 1.00 77.44 126 ILE A CA 1
ATOM 903 C C . ILE A 1 126 ? -23.044 4.828 38.076 1.00 77.44 126 ILE A C 1
ATOM 905 O O . ILE A 1 126 ? -22.786 5.639 37.186 1.00 77.44 126 ILE A O 1
ATOM 909 N N . PRO A 1 127 ? -23.736 5.199 39.167 1.00 75.69 127 PRO A N 1
ATOM 910 C CA . PRO A 1 127 ? -24.242 6.558 39.321 1.00 75.69 127 PRO A CA 1
ATOM 911 C C . PRO A 1 127 ? -23.118 7.604 39.308 1.00 75.69 127 PRO A C 1
ATOM 913 O O . PRO A 1 127 ? -22.160 7.511 40.075 1.00 75.69 127 PRO A O 1
ATOM 916 N N . GLY A 1 128 ? -23.268 8.627 38.461 1.00 70.12 128 GLY A N 1
ATOM 917 C CA . GLY A 1 128 ? -22.294 9.713 38.304 1.00 70.12 128 GLY A CA 1
ATOM 918 C C . GLY A 1 128 ? -21.170 9.437 37.298 1.00 70.12 128 GLY A C 1
ATOM 919 O O . GLY A 1 128 ? -20.270 10.273 37.181 1.00 70.12 128 GLY A O 1
ATOM 920 N N . LEU A 1 129 ? -21.213 8.298 36.598 1.00 75.12 129 LEU A N 1
ATOM 921 C CA . LEU A 1 129 ? -20.389 8.007 35.427 1.00 75.12 129 LEU A CA 1
ATOM 922 C C . LEU A 1 129 ? -21.217 8.257 34.159 1.00 75.12 129 LEU A C 1
ATOM 924 O O . LEU A 1 129 ? -22.228 7.591 33.952 1.00 75.12 129 LEU A O 1
ATOM 928 N N . ASP A 1 130 ? -20.777 9.192 33.322 1.00 72.25 130 ASP A N 1
ATOM 929 C CA . ASP A 1 130 ? -21.291 9.374 31.963 1.00 72.25 130 ASP A CA 1
ATOM 930 C C . ASP A 1 130 ? -20.206 8.920 30.973 1.00 72.25 130 ASP A C 1
ATOM 932 O O . ASP A 1 130 ? -19.184 9.601 30.835 1.00 72.25 130 ASP A O 1
ATOM 936 N N . PRO A 1 131 ? -20.388 7.771 30.293 1.00 63.97 131 PRO A N 1
ATOM 937 C CA . PRO A 1 131 ? -19.409 7.254 29.345 1.00 63.97 131 PRO A CA 1
ATOM 938 C C . PRO A 1 131 ? -19.055 8.260 28.248 1.00 63.97 131 PRO A C 1
ATOM 940 O O . PRO A 1 131 ? -17.896 8.323 27.855 1.00 63.97 131 PRO A O 1
ATOM 943 N N . SER A 1 132 ? -20.011 9.081 27.803 1.00 58.06 132 SER A N 1
ATOM 944 C CA . SER A 1 132 ? -19.834 10.004 26.679 1.00 58.06 132 SER A CA 1
ATOM 945 C C . SER A 1 132 ? -19.002 11.242 27.028 1.00 58.06 132 SER A C 1
ATOM 947 O O . SER A 1 132 ? -18.298 11.768 26.166 1.00 58.06 132 SER A O 1
ATOM 949 N N . THR A 1 133 ? -19.023 11.683 28.293 1.00 60.94 133 THR A N 1
ATOM 950 C CA . THR A 1 133 ? -18.321 12.902 28.738 1.00 60.94 133 THR A CA 1
ATOM 951 C C . THR A 1 133 ? -17.124 12.641 29.648 1.00 60.94 133 THR A C 1
ATOM 953 O O . THR A 1 133 ? -16.194 13.443 29.672 1.00 60.94 133 THR A O 1
ATOM 956 N N . ASP A 1 134 ? -17.135 11.557 30.431 1.00 60.78 134 ASP A N 1
ATOM 957 C CA . ASP A 1 134 ? -16.062 11.256 31.389 1.00 60.78 134 ASP A CA 1
ATOM 958 C C . ASP A 1 134 ? -14.884 10.505 30.737 1.00 60.78 134 ASP A C 1
ATOM 960 O O . ASP A 1 134 ? -13.764 10.523 31.259 1.00 60.78 134 ASP A O 1
ATOM 964 N N . PHE A 1 135 ? -15.108 9.851 29.594 1.00 61.81 135 PHE A N 1
ATOM 965 C CA . PHE A 1 135 ? -14.053 9.220 28.806 1.00 61.81 135 PHE A CA 1
ATOM 966 C C . PHE A 1 135 ? -13.506 10.211 27.776 1.00 61.81 135 PHE A C 1
ATOM 968 O O . PHE A 1 135 ? -14.102 10.460 26.729 1.00 61.81 135 PHE A O 1
ATOM 975 N N . VAL A 1 136 ? -12.344 10.786 28.082 1.00 55.12 136 VAL A N 1
ATOM 976 C CA . VAL A 1 136 ? -11.686 11.758 27.208 1.00 55.12 136 VAL A CA 1
ATOM 977 C C . VAL A 1 136 ? -10.669 11.025 26.347 1.00 55.12 136 VAL A C 1
ATOM 979 O O . VAL A 1 136 ? -9.618 10.606 26.827 1.00 55.12 136 VAL A O 1
ATOM 982 N N . VAL A 1 137 ? -10.962 10.907 25.053 1.00 54.97 137 VAL A N 1
ATOM 983 C CA . VAL A 1 137 ? -9.970 10.502 24.051 1.00 54.97 137 VAL A CA 1
ATOM 984 C C . VAL A 1 137 ? -9.169 11.735 23.654 1.00 54.97 137 VAL A C 1
ATOM 986 O O . VAL A 1 137 ? -9.537 12.447 22.715 1.00 54.97 137 VAL A O 1
ATOM 989 N N . SER A 1 138 ? -8.066 12.000 24.353 1.00 53.44 138 SER A N 1
ATOM 990 C CA . SER A 1 138 ? -7.093 12.981 23.877 1.00 53.44 138 SER A CA 1
ATOM 991 C C . SER A 1 138 ? -6.375 12.409 22.654 1.00 53.44 138 SER A C 1
ATOM 993 O O . SER A 1 138 ? -5.746 11.353 22.711 1.00 53.44 138 SER A O 1
ATOM 995 N N . SER A 1 139 ? -6.529 13.084 21.519 1.00 48.41 139 SER A N 1
ATOM 996 C CA . SER A 1 139 ? -5.781 12.821 20.292 1.00 48.41 139 SER A CA 1
ATOM 997 C C . SER A 1 139 ? -4.862 14.009 20.051 1.00 48.41 139 SER A C 1
ATOM 999 O O . SER A 1 139 ? -5.266 14.987 19.429 1.00 48.41 139 SER A O 1
ATOM 1001 N N . GLU A 1 140 ? -3.652 13.930 20.590 1.00 47.09 140 GLU A N 1
ATOM 1002 C CA . GLU A 1 140 ? -2.527 14.730 20.109 1.00 47.09 140 GLU A CA 1
ATOM 1003 C C . GLU A 1 140 ? -1.612 13.819 19.290 1.00 47.09 140 GLU A C 1
ATOM 1005 O O . GLU A 1 140 ? -1.597 12.599 19.499 1.00 47.09 140 GLU A O 1
ATOM 1010 N N . ASP A 1 141 ? -0.876 14.414 18.347 1.00 45.44 141 ASP A N 1
ATOM 1011 C CA . ASP A 1 141 ? 0.033 13.729 17.429 1.00 45.44 141 ASP A CA 1
ATOM 1012 C C . ASP A 1 141 ? 0.767 12.560 18.109 1.00 45.44 141 ASP A C 1
ATOM 1014 O O . ASP A 1 141 ? 1.600 12.721 19.003 1.00 45.44 141 ASP A O 1
ATOM 1018 N N . SER A 1 142 ? 0.445 11.349 17.645 1.00 45.91 142 SER A N 1
ATOM 1019 C CA . SER A 1 142 ? 1.068 10.076 18.032 1.00 45.91 142 SER A CA 1
ATOM 1020 C C . SER A 1 142 ? 0.791 9.527 19.444 1.00 45.91 142 SER A C 1
ATOM 1022 O O . SER A 1 142 ? 1.432 8.548 19.836 1.00 45.91 142 SER A O 1
ATOM 1024 N N . LYS A 1 143 ? -0.173 10.062 20.212 1.00 42.72 143 LYS A N 1
ATOM 1025 C CA . LYS A 1 143 ? -0.617 9.448 21.483 1.00 42.72 143 LYS A CA 1
ATOM 1026 C C . LYS A 1 143 ? -2.134 9.530 21.651 1.00 42.72 143 LYS A C 1
ATOM 1028 O O . LYS A 1 143 ? -2.689 10.612 21.802 1.00 42.72 143 LYS A O 1
ATOM 1033 N N . THR A 1 144 ? -2.794 8.374 21.705 1.00 53.25 144 THR A N 1
ATOM 1034 C CA . THR A 1 144 ? -4.204 8.264 22.101 1.00 53.25 144 THR A CA 1
ATOM 1035 C C . THR A 1 144 ? -4.265 7.565 23.452 1.00 53.25 144 THR A C 1
ATOM 1037 O O . THR A 1 144 ? -4.149 6.347 23.543 1.00 53.25 144 THR A O 1
ATOM 1040 N N . GLY A 1 145 ? -4.379 8.345 24.525 1.00 51.69 145 GLY A N 1
ATOM 1041 C CA . GLY A 1 145 ? -4.523 7.807 25.874 1.00 51.69 145 GLY A CA 1
ATOM 1042 C C . GLY A 1 145 ? -5.993 7.602 26.207 1.00 51.69 145 GLY A C 1
ATOM 1043 O O . GLY A 1 145 ? -6.743 8.569 26.271 1.00 51.69 145 GLY A O 1
ATOM 1044 N N . SER A 1 146 ? -6.411 6.361 26.442 1.00 58.44 146 SER A N 1
ATOM 1045 C CA . SER A 1 146 ? -7.753 6.057 26.942 1.00 58.44 146 SER A CA 1
ATOM 1046 C C . SER A 1 146 ? -7.704 5.944 28.469 1.00 58.44 146 SER A C 1
ATOM 1048 O O . SER A 1 146 ? -7.081 5.028 29.008 1.00 58.44 146 SER A O 1
ATOM 1050 N N . ASN A 1 147 ? -8.365 6.843 29.198 1.00 65.19 147 ASN A N 1
ATOM 1051 C CA . ASN A 1 147 ? -8.383 6.855 30.669 1.00 65.19 147 ASN A CA 1
ATOM 1052 C C . ASN A 1 147 ? -9.500 5.998 31.293 1.00 65.19 147 ASN A C 1
ATOM 1054 O O . ASN A 1 147 ? -9.815 6.170 32.469 1.00 65.19 147 ASN A O 1
ATOM 1058 N N . PHE A 1 148 ? -10.069 5.057 30.532 1.00 70.56 148 PHE A N 1
ATOM 1059 C CA . PHE A 1 148 ? -11.269 4.303 30.909 1.00 70.56 148 PHE A CA 1
ATOM 1060 C C . PHE A 1 148 ? -11.182 3.668 32.303 1.00 70.56 148 PHE A C 1
ATOM 1062 O O . PHE A 1 148 ? -12.026 3.924 33.158 1.00 70.56 148 PHE A O 1
ATOM 1069 N N . ILE A 1 149 ? -10.135 2.877 32.556 1.00 74.19 149 ILE A N 1
ATOM 1070 C CA . ILE A 1 149 ? -9.992 2.151 33.823 1.00 74.19 149 ILE A CA 1
ATOM 1071 C C . ILE A 1 149 ? -9.825 3.100 35.017 1.00 74.19 149 ILE A C 1
ATOM 1073 O O . ILE A 1 149 ? -10.387 2.859 36.083 1.00 74.19 149 ILE A O 1
ATOM 1077 N N . GLY A 1 150 ? -9.102 4.208 34.833 1.00 75.25 150 GLY A N 1
ATOM 1078 C CA . GLY A 1 150 ? -8.880 5.199 35.883 1.00 75.25 150 GLY A CA 1
ATOM 1079 C C . GLY A 1 150 ? -10.161 5.946 36.246 1.00 75.25 150 GLY A C 1
ATOM 1080 O O . GLY A 1 150 ? -10.483 6.091 37.427 1.00 75.25 150 GLY A O 1
ATOM 1081 N N . VAL A 1 151 ? -10.933 6.355 35.236 1.00 74.38 151 VAL A N 1
ATOM 1082 C CA . VAL A 1 151 ? -12.238 7.008 35.413 1.00 74.38 151 VAL A CA 1
ATOM 1083 C C . VAL A 1 151 ? -13.231 6.058 36.074 1.00 74.38 151 VAL A C 1
ATOM 1085 O O . VAL A 1 151 ? -13.853 6.428 37.068 1.00 74.38 151 VAL A O 1
ATOM 1088 N N . TYR A 1 152 ? -13.322 4.818 35.586 1.00 76.38 152 TYR A N 1
ATOM 1089 C CA . TYR A 1 152 ? -14.189 3.787 36.151 1.00 76.38 152 TYR A CA 1
ATOM 1090 C C . TYR A 1 152 ? -13.916 3.583 37.646 1.00 76.38 152 TYR A C 1
ATOM 1092 O O . TYR A 1 152 ? -14.820 3.719 38.470 1.00 76.38 152 TYR A O 1
ATOM 1100 N N . ILE A 1 153 ? -12.656 3.337 38.018 1.00 78.56 153 ILE A N 1
ATOM 1101 C CA . ILE A 1 153 ? -12.271 3.112 39.415 1.00 78.56 153 ILE A CA 1
ATOM 1102 C C . ILE A 1 153 ? -12.585 4.351 40.269 1.00 78.56 153 ILE A C 1
ATOM 1104 O O . ILE A 1 153 ? -13.209 4.225 41.323 1.00 78.56 153 ILE A O 1
ATOM 1108 N N . THR A 1 154 ? -12.233 5.553 39.804 1.00 78.44 154 THR A N 1
ATOM 1109 C CA . THR A 1 154 ? -12.464 6.807 40.546 1.00 78.44 154 THR A CA 1
ATOM 1110 C C . THR A 1 154 ? -13.951 7.036 40.840 1.00 78.44 154 THR A C 1
ATOM 1112 O O . THR A 1 154 ? -14.329 7.411 41.957 1.00 78.44 154 THR A O 1
ATOM 1115 N N . LYS A 1 155 ? -14.820 6.781 39.855 1.00 79.56 155 LYS A N 1
ATOM 1116 C CA . LYS A 1 155 ? -16.273 6.951 39.995 1.00 79.56 155 LYS A CA 1
ATOM 1117 C C . LYS A 1 155 ? -16.878 5.890 40.915 1.00 79.56 155 LYS A C 1
ATOM 1119 O O . LYS A 1 155 ? -17.679 6.241 41.780 1.00 79.56 155 LYS A O 1
ATOM 1124 N N . VAL A 1 156 ? -16.428 4.634 40.830 1.00 82.31 156 VAL A N 1
ATOM 1125 C CA . VAL A 1 156 ? -16.832 3.569 41.767 1.00 82.31 156 VAL A CA 1
ATOM 1126 C C . VAL A 1 156 ? -16.448 3.920 43.205 1.00 82.31 156 VAL A C 1
ATOM 1128 O O . VAL A 1 156 ? -17.293 3.836 44.095 1.00 82.31 156 VAL A O 1
ATOM 1131 N N . TYR A 1 157 ? -15.211 4.362 43.454 1.00 79.75 157 TYR A N 1
ATOM 1132 C CA . TYR A 1 157 ? -14.784 4.772 44.797 1.00 79.75 157 TYR A CA 1
ATOM 1133 C C . TYR A 1 157 ? -15.607 5.951 45.329 1.00 79.75 157 TYR A C 1
ATOM 1135 O O . TYR A 1 157 ? -16.049 5.923 46.479 1.00 79.75 157 TYR A O 1
ATOM 1143 N N . SER A 1 158 ? -15.870 6.954 44.488 1.00 81.00 158 SER A N 1
ATOM 1144 C CA . SER A 1 158 ? -16.695 8.113 44.856 1.00 81.00 158 SER A CA 1
ATOM 1145 C C . SER A 1 158 ? -18.125 7.701 45.221 1.00 81.00 158 SER A C 1
ATOM 1147 O O . SER A 1 158 ? -18.676 8.162 46.225 1.00 81.00 158 SER A O 1
ATOM 1149 N N . TRP A 1 159 ? -18.708 6.771 44.460 1.00 84.19 159 TRP A N 1
ATOM 1150 C CA . TRP A 1 159 ? -20.031 6.222 44.736 1.00 84.19 159 TRP A CA 1
ATOM 1151 C C . TRP A 1 159 ? -20.068 5.398 46.032 1.00 84.19 159 TRP A C 1
ATOM 1153 O O . TRP A 1 159 ? -20.968 5.587 46.852 1.00 84.19 159 TRP A O 1
ATOM 1163 N N . LEU A 1 160 ? -19.066 4.544 46.275 1.00 84.50 160 LEU A N 1
ATOM 1164 C CA . LEU A 1 160 ? -18.973 3.725 47.490 1.00 84.50 160 LEU A CA 1
ATOM 1165 C C . LEU A 1 160 ? -18.859 4.570 48.764 1.00 84.50 160 LEU A C 1
ATOM 1167 O O . LEU A 1 160 ? -19.468 4.229 49.779 1.00 84.50 160 LEU A O 1
ATOM 1171 N N . ILE A 1 161 ? -18.125 5.685 48.720 1.00 86.38 161 ILE A N 1
ATOM 1172 C CA . ILE A 1 161 ? -18.032 6.621 49.851 1.00 86.38 161 ILE A CA 1
ATOM 1173 C C . ILE A 1 161 ? -19.405 7.247 50.135 1.00 86.38 161 ILE A C 1
ATOM 1175 O O . ILE A 1 161 ? -19.837 7.286 51.290 1.00 86.38 161 ILE A O 1
ATOM 1179 N N . GLY A 1 162 ? -20.121 7.681 49.092 1.00 86.50 162 GLY A N 1
ATOM 1180 C CA . GLY A 1 162 ? -21.477 8.222 49.216 1.00 86.50 162 GLY A CA 1
ATOM 1181 C C . GLY A 1 162 ? -22.475 7.203 49.777 1.00 86.50 162 GLY A C 1
ATOM 1182 O O . GLY A 1 162 ? -23.205 7.498 50.727 1.00 86.50 162 GLY A O 1
ATOM 1183 N N . ALA A 1 163 ? -22.462 5.976 49.252 1.00 87.75 163 ALA A N 1
ATOM 1184 C CA . ALA A 1 163 ? -23.298 4.878 49.731 1.00 87.75 163 ALA A CA 1
ATOM 1185 C C . ALA A 1 163 ? -22.973 4.504 51.190 1.00 87.75 163 ALA A C 1
ATOM 1187 O O . ALA A 1 163 ? -23.877 4.332 52.010 1.00 87.75 163 ALA A O 1
ATOM 1188 N N . GLY A 1 164 ? -21.687 4.448 51.548 1.00 88.75 164 GLY A N 1
ATOM 1189 C CA . GLY A 1 164 ? -21.232 4.189 52.913 1.00 88.75 164 GLY A CA 1
ATOM 1190 C C . GLY A 1 164 ? -21.699 5.258 53.903 1.00 88.75 164 GLY A C 1
ATOM 1191 O O . GLY A 1 164 ? -22.190 4.926 54.984 1.00 88.75 164 GLY A O 1
ATOM 1192 N N . ALA A 1 165 ? -21.630 6.536 53.520 1.00 89.88 165 ALA A N 1
ATOM 1193 C CA . ALA A 1 165 ? -22.132 7.641 54.334 1.00 89.88 165 ALA A CA 1
ATOM 1194 C C . ALA A 1 165 ? -23.655 7.557 54.544 1.00 89.88 165 ALA A C 1
ATOM 1196 O O . ALA A 1 165 ? -24.133 7.727 55.667 1.00 89.88 165 ALA A O 1
ATOM 1197 N N . LEU A 1 166 ? -24.418 7.224 53.497 1.00 92.19 166 LEU A N 1
ATOM 1198 C CA . LEU A 1 166 ? -25.869 7.035 53.583 1.00 92.19 166 LEU A CA 1
ATOM 1199 C C . LEU A 1 166 ? -26.241 5.902 54.555 1.00 92.19 166 LEU A C 1
ATOM 1201 O O . LEU A 1 166 ? -27.130 6.063 55.398 1.00 92.19 166 LEU A O 1
ATOM 1205 N N . ILE A 1 167 ? -25.544 4.764 54.470 1.00 92.06 167 ILE A N 1
ATOM 1206 C CA . ILE A 1 167 ? -25.757 3.618 55.364 1.00 92.06 167 ILE A CA 1
ATOM 1207 C C . ILE A 1 167 ? -25.408 3.997 56.806 1.00 92.06 167 ILE A C 1
ATOM 1209 O O . ILE A 1 167 ? -26.174 3.682 57.721 1.00 92.06 167 ILE A O 1
ATOM 1213 N N . ALA A 1 168 ? -24.298 4.709 57.021 1.00 91.56 168 ALA A N 1
ATOM 1214 C CA . ALA A 1 168 ? -23.895 5.169 58.346 1.00 91.56 168 ALA A CA 1
ATOM 1215 C C . ALA A 1 168 ? -24.964 6.081 58.971 1.00 91.56 168 ALA A C 1
ATOM 1217 O O . ALA A 1 168 ? -25.405 5.831 60.094 1.00 91.56 168 ALA A O 1
ATOM 1218 N N . VAL A 1 169 ? -25.457 7.075 58.223 1.00 93.69 169 VAL A N 1
ATOM 1219 C CA . VAL A 1 169 ? -26.532 7.976 58.670 1.00 93.69 169 VAL A CA 1
ATOM 1220 C C . VAL A 1 169 ? -27.814 7.199 58.979 1.00 93.69 169 VAL A C 1
ATOM 1222 O O . VAL A 1 169 ? -28.419 7.404 60.031 1.00 93.69 169 VAL A O 1
ATOM 1225 N N . SER A 1 170 ? -28.195 6.252 58.121 1.00 93.06 170 SER A N 1
ATOM 1226 C CA . SER A 1 170 ? -29.387 5.419 58.320 1.00 93.06 170 SER A CA 1
ATOM 1227 C C . SER A 1 170 ? -29.283 4.567 59.592 1.00 93.06 170 SER A C 1
ATOM 1229 O O . SER A 1 170 ? -30.212 4.522 60.400 1.00 93.06 170 SER A O 1
ATOM 1231 N N . MET A 1 171 ? -28.127 3.944 59.838 1.00 90.94 171 MET A N 1
ATOM 1232 C CA . MET A 1 171 ? -27.881 3.157 61.052 1.00 90.94 171 MET A CA 1
ATOM 1233 C C . MET A 1 171 ? -27.849 4.026 62.314 1.00 90.94 171 MET A C 1
ATOM 1235 O O . MET A 1 171 ? -28.336 3.592 63.363 1.00 90.94 171 MET A O 1
ATOM 1239 N N . MET A 1 172 ? -27.344 5.260 62.216 1.00 92.56 172 MET A N 1
ATOM 1240 C CA . MET A 1 172 ? -27.397 6.240 63.304 1.00 92.56 172 MET A CA 1
ATOM 1241 C C . MET A 1 172 ? -28.834 6.672 63.610 1.00 92.56 172 MET A C 1
ATOM 1243 O O . MET A 1 172 ? -29.194 6.744 64.783 1.00 92.56 172 MET A O 1
ATOM 1247 N N . MET A 1 173 ? -29.679 6.893 62.596 1.00 94.12 173 MET A N 1
ATOM 1248 C CA . MET A 1 173 ? -31.102 7.200 62.791 1.00 94.12 173 MET A CA 1
ATOM 1249 C C . MET A 1 173 ? -31.837 6.043 63.475 1.00 94.12 173 MET A C 1
ATOM 1251 O O . MET A 1 173 ? -32.551 6.259 64.455 1.00 94.12 173 MET A O 1
ATOM 1255 N N . ILE A 1 174 ? -31.613 4.806 63.018 1.00 92.25 174 ILE A N 1
ATOM 1256 C CA . ILE A 1 174 ? -32.213 3.610 63.627 1.00 92.25 174 ILE A CA 1
ATOM 1257 C C . ILE A 1 174 ? -31.742 3.451 65.079 1.00 92.25 174 ILE A C 1
ATOM 1259 O O . ILE A 1 174 ? -32.550 3.169 65.964 1.00 92.25 174 ILE A O 1
ATOM 1263 N N . GLY A 1 175 ? -30.448 3.650 65.347 1.00 91.12 175 GLY A N 1
ATOM 1264 C CA . GLY A 1 175 ? -29.897 3.624 66.702 1.00 91.12 175 GLY A CA 1
ATOM 1265 C C . GLY A 1 175 ? -30.468 4.734 67.591 1.00 91.12 175 GLY A C 1
ATOM 1266 O O . GLY A 1 175 ? -30.815 4.480 68.742 1.00 91.12 175 GLY A O 1
ATOM 1267 N N . GLY A 1 176 ? -30.642 5.943 67.052 1.00 92.38 176 GLY A N 1
ATOM 1268 C CA . GLY A 1 176 ? -31.252 7.072 67.753 1.00 92.38 176 GLY A CA 1
ATOM 1269 C C . GLY A 1 176 ? -32.712 6.810 68.124 1.00 92.38 176 GLY A C 1
ATOM 1270 O O . GLY A 1 176 ? -33.110 7.039 69.267 1.00 92.38 176 GLY A O 1
ATOM 1271 N N . LEU A 1 177 ? -33.495 6.244 67.201 1.00 93.25 177 LEU A N 1
ATOM 1272 C CA . LEU A 1 177 ? -34.877 5.849 67.469 1.00 93.25 177 LEU A CA 1
ATOM 1273 C C . LEU A 1 177 ? -34.946 4.724 68.512 1.00 93.25 177 LEU A C 1
ATOM 1275 O O . LEU A 1 177 ? -35.756 4.777 69.436 1.00 93.25 177 LEU A O 1
ATOM 1279 N N . GLN A 1 178 ? -34.062 3.730 68.407 1.00 90.69 178 GLN A N 1
ATOM 1280 C CA . GLN A 1 178 ? -33.974 2.635 69.371 1.00 90.69 178 GLN A CA 1
ATOM 1281 C C . GLN A 1 178 ? -33.622 3.139 70.777 1.00 90.69 178 GLN A C 1
ATOM 1283 O O . GLN A 1 178 ? -34.168 2.635 71.758 1.00 90.69 178 GLN A O 1
ATOM 1288 N N . TYR A 1 179 ? -32.758 4.151 70.878 1.00 91.06 179 TYR A N 1
ATOM 1289 C CA . TYR A 1 179 ? -32.421 4.804 72.140 1.00 91.06 179 TYR A CA 1
ATOM 1290 C C . TYR A 1 179 ? -33.625 5.561 72.721 1.00 91.06 179 TYR A C 1
ATOM 1292 O O . TYR A 1 179 ? -33.965 5.371 73.889 1.00 91.06 179 TYR A O 1
ATOM 1300 N N . ALA A 1 180 ? -34.311 6.363 71.898 1.00 91.06 180 ALA A N 1
ATOM 1301 C CA . ALA A 1 180 ? -35.477 7.143 72.313 1.00 91.06 180 ALA A CA 1
ATOM 1302 C C . ALA A 1 180 ? -36.646 6.259 72.791 1.00 91.06 180 ALA A C 1
ATOM 1304 O O . ALA A 1 180 ? -37.339 6.599 73.749 1.00 91.06 180 ALA A O 1
ATOM 1305 N N . LEU A 1 181 ? -36.842 5.095 72.164 1.00 91.19 181 LEU A N 1
ATOM 1306 C CA . LEU A 1 181 ? -37.931 4.164 72.476 1.00 91.19 181 LEU A CA 1
ATOM 1307 C C . LEU A 1 181 ? -37.573 3.098 73.528 1.00 91.19 181 LEU A C 1
ATOM 1309 O O . LEU A 1 181 ? -38.411 2.254 73.846 1.00 91.19 181 LEU A O 1
ATOM 1313 N N . ALA A 1 182 ? -36.368 3.119 74.107 1.00 86.94 182 ALA A N 1
ATOM 1314 C CA . ALA A 1 182 ? -35.893 2.058 75.000 1.00 86.94 182 ALA A CA 1
ATOM 1315 C C . ALA A 1 182 ? -36.632 1.966 76.355 1.00 86.94 182 ALA A C 1
ATOM 1317 O O . ALA A 1 182 ? -36.477 0.966 77.062 1.00 86.94 182 ALA A O 1
ATOM 1318 N N . ARG A 1 183 ? -37.428 2.983 76.735 1.00 86.56 183 ARG A N 1
ATOM 1319 C CA . ARG A 1 183 ? -38.249 3.031 77.971 1.00 86.56 183 ARG A CA 1
ATOM 1320 C C . ARG A 1 183 ? -37.504 2.555 79.237 1.00 86.56 183 ARG A C 1
ATOM 1322 O O . ARG A 1 183 ? -38.070 1.848 80.063 1.00 86.56 183 ARG A O 1
ATOM 1329 N N . GLY A 1 184 ? -36.216 2.885 79.365 1.00 81.56 184 GLY A N 1
ATOM 1330 C CA . GLY A 1 184 ? -35.396 2.544 80.537 1.00 81.56 184 GLY A CA 1
ATOM 1331 C C . GLY A 1 184 ? -34.873 1.101 80.609 1.00 81.56 184 GLY A C 1
ATOM 1332 O O . GLY A 1 184 ? -34.186 0.757 81.566 1.00 81.56 184 GLY A O 1
ATOM 1333 N N . LYS A 1 185 ? -35.130 0.240 79.613 1.00 87.94 185 LYS A N 1
ATOM 1334 C CA . LYS A 1 185 ? -34.560 -1.117 79.588 1.00 87.94 185 LYS A CA 1
ATOM 1335 C C . LYS A 1 185 ? -33.077 -1.066 79.203 1.00 87.94 185 LYS A C 1
ATOM 1337 O O . LYS A 1 185 ? -32.751 -0.833 78.038 1.00 87.94 185 LYS A O 1
ATOM 1342 N N . ALA A 1 186 ? -32.187 -1.362 80.154 1.00 84.19 186 ALA A N 1
ATOM 1343 C CA . ALA A 1 186 ? -30.730 -1.290 79.979 1.00 84.19 186 ALA A CA 1
ATOM 1344 C C . ALA A 1 186 ? -30.216 -2.027 78.725 1.00 84.19 186 ALA A C 1
ATOM 1346 O O . ALA A 1 186 ? -29.430 -1.468 77.968 1.00 84.19 186 ALA A O 1
ATOM 1347 N N . SER A 1 187 ? -30.737 -3.226 78.433 1.00 87.31 187 SER A N 1
ATOM 1348 C CA . SER A 1 187 ? -30.341 -4.009 77.247 1.00 87.31 187 SER A CA 1
ATOM 1349 C C . SER A 1 187 ? -30.648 -3.313 75.910 1.00 87.31 187 SER A C 1
ATOM 1351 O O . SER A 1 187 ? -29.895 -3.454 74.951 1.00 87.31 187 SER A O 1
ATOM 1353 N N . TYR A 1 188 ? -31.738 -2.545 75.821 1.00 84.81 188 TYR A N 1
ATOM 1354 C CA . TYR A 1 188 ? -32.107 -1.840 74.586 1.00 84.81 188 TYR A CA 1
ATOM 1355 C C . TYR A 1 188 ? -31.311 -0.545 74.411 1.00 84.81 188 TYR A C 1
ATOM 1357 O O . TYR A 1 188 ? -30.935 -0.211 73.289 1.00 84.81 188 TYR A O 1
ATOM 1365 N N . ILE A 1 189 ? -31.011 0.139 75.519 1.00 89.19 189 ILE A N 1
ATOM 1366 C CA . ILE A 1 189 ? -30.131 1.314 75.545 1.00 89.19 189 ILE A CA 1
ATOM 1367 C C . ILE A 1 189 ? -28.724 0.928 75.084 1.00 89.19 189 ILE A C 1
ATOM 1369 O O . ILE A 1 189 ? -28.130 1.622 74.261 1.00 89.19 189 ILE A O 1
ATOM 1373 N N . ASP A 1 190 ? -28.208 -0.189 75.591 1.00 90.38 190 ASP A N 1
ATOM 1374 C CA . ASP A 1 190 ? -26.871 -0.671 75.266 1.00 90.38 190 ASP A CA 1
ATOM 1375 C C . ASP A 1 190 ? -26.749 -1.080 73.789 1.00 90.38 190 ASP A C 1
ATOM 1377 O O . ASP A 1 190 ? -25.859 -0.618 73.076 1.00 90.38 190 ASP A O 1
ATOM 1381 N N . LYS A 1 191 ? -27.740 -1.817 73.267 1.00 88.81 191 LYS A N 1
ATOM 1382 C CA . LYS A 1 191 ? -27.827 -2.152 71.833 1.00 88.81 191 LYS A CA 1
ATOM 1383 C C . LYS A 1 191 ? -27.882 -0.915 70.933 1.00 88.81 191 LYS A C 1
ATOM 1385 O O . LYS A 1 191 ? -27.230 -0.891 69.889 1.00 88.81 191 LYS A O 1
ATOM 1390 N N . ALA A 1 192 ? -28.634 0.112 71.330 1.00 88.69 192 ALA A N 1
ATOM 1391 C CA . ALA A 1 192 ? -28.719 1.364 70.586 1.00 88.69 192 ALA A CA 1
ATOM 1392 C C . ALA A 1 192 ? -27.370 2.102 70.555 1.00 88.69 192 ALA A C 1
ATOM 1394 O O . ALA A 1 192 ? -26.921 2.528 69.490 1.00 88.69 192 ALA A O 1
ATOM 1395 N N . LYS A 1 193 ? -26.688 2.192 71.706 1.00 89.38 193 LYS A N 1
ATOM 1396 C CA . LYS A 1 193 ? -25.347 2.787 71.814 1.00 89.38 193 LYS A CA 1
ATOM 1397 C C . LYS A 1 193 ? -24.325 2.036 70.967 1.00 89.38 193 LYS A C 1
ATOM 1399 O O . LYS A 1 193 ? -23.576 2.675 70.235 1.00 89.38 193 LYS A O 1
ATOM 1404 N N . HIS A 1 194 ? -24.342 0.705 70.998 1.00 92.44 194 HIS A N 1
ATOM 1405 C CA . HIS A 1 194 ? -23.471 -0.117 70.161 1.00 92.44 194 HIS A CA 1
ATOM 1406 C C . HIS A 1 194 ? -23.705 0.118 68.669 1.00 92.44 194 HIS A C 1
ATOM 1408 O O . HIS A 1 194 ? -22.747 0.281 67.920 1.00 92.44 194 HIS A O 1
ATOM 1414 N N . ARG A 1 195 ? -24.963 0.199 68.223 1.00 88.94 195 ARG A N 1
ATOM 1415 C CA . ARG A 1 195 ? -25.284 0.471 66.814 1.00 88.94 195 ARG A CA 1
ATOM 1416 C C . ARG A 1 195 ? -24.780 1.843 66.356 1.00 88.94 195 ARG A C 1
ATOM 1418 O O . ARG A 1 195 ? -24.203 1.936 65.277 1.00 88.94 195 ARG A O 1
ATOM 1425 N N . ILE A 1 196 ? -24.950 2.879 67.180 1.00 91.56 196 ILE A N 1
ATOM 1426 C CA . ILE A 1 196 ? -24.439 4.228 66.887 1.00 91.56 196 ILE A CA 1
ATOM 1427 C C . ILE A 1 196 ? -22.907 4.224 66.873 1.00 91.56 196 ILE A C 1
ATOM 1429 O O . ILE A 1 196 ? -22.306 4.731 65.930 1.00 91.56 196 ILE A O 1
ATOM 1433 N N . SER A 1 197 ? -22.276 3.612 67.880 1.00 90.31 197 SER A N 1
ATOM 1434 C CA . SER A 1 197 ? -20.816 3.519 67.974 1.00 90.31 197 SER A CA 1
ATOM 1435 C C . SER A 1 197 ? -20.225 2.802 66.764 1.00 90.31 197 SER A C 1
ATOM 1437 O O . SER A 1 197 ? -19.289 3.310 66.160 1.00 90.31 197 SER A O 1
ATOM 1439 N N . ASN A 1 198 ? -20.802 1.669 66.357 1.00 91.81 198 ASN A N 1
ATOM 1440 C CA . ASN A 1 198 ? -20.322 0.899 65.212 1.00 91.81 198 ASN A CA 1
ATOM 1441 C C . ASN A 1 198 ? -20.465 1.677 63.895 1.00 91.81 198 ASN A C 1
ATOM 1443 O O . ASN A 1 198 ? -19.567 1.620 63.059 1.00 91.81 198 ASN A O 1
ATOM 1447 N N . ALA A 1 199 ? -21.555 2.434 63.718 1.00 91.19 199 ALA A N 1
ATOM 1448 C CA . ALA A 1 199 ? -21.735 3.289 62.544 1.00 91.19 199 ALA A CA 1
ATOM 1449 C C . ALA A 1 199 ? -20.691 4.419 62.491 1.00 91.19 199 ALA A C 1
ATOM 1451 O O . ALA A 1 199 ? -20.116 4.675 61.434 1.00 91.19 199 ALA A O 1
ATOM 1452 N N . ILE A 1 200 ? -20.395 5.051 63.634 1.00 93.31 200 ILE A N 1
ATOM 1453 C CA . ILE A 1 200 ? -19.370 6.102 63.738 1.00 93.31 200 ILE A CA 1
ATOM 1454 C C . ILE A 1 200 ? -17.975 5.528 63.476 1.00 93.31 200 ILE A C 1
ATOM 1456 O O . ILE A 1 200 ? -17.223 6.092 62.687 1.00 93.31 200 ILE A O 1
ATOM 1460 N N . THR A 1 201 ? -17.627 4.394 64.090 1.00 91.12 201 THR A N 1
ATOM 1461 C CA . THR A 1 201 ? -16.334 3.734 63.869 1.00 91.12 201 THR A CA 1
ATOM 1462 C C . THR A 1 201 ? -16.162 3.324 62.407 1.00 91.12 201 THR A C 1
ATOM 1464 O O . THR A 1 201 ? -15.097 3.555 61.843 1.00 91.12 201 THR A O 1
ATOM 1467 N N . GLY A 1 202 ? -17.206 2.786 61.769 1.00 90.94 202 GLY A N 1
ATOM 1468 C CA . GLY A 1 202 ? -17.183 2.452 60.343 1.00 90.94 202 GLY A CA 1
ATOM 1469 C C . GLY A 1 202 ? -16.953 3.675 59.452 1.00 90.94 202 GLY A C 1
ATOM 1470 O O . GLY A 1 202 ? -16.130 3.621 58.542 1.00 90.94 202 GLY A O 1
ATOM 1471 N N . LEU A 1 203 ? -17.608 4.801 59.755 1.00 91.25 203 LEU A N 1
ATOM 1472 C CA . LEU A 1 203 ? -17.414 6.050 59.017 1.00 91.25 203 LEU A CA 1
ATOM 1473 C C . LEU A 1 203 ? -15.995 6.611 59.196 1.00 91.25 203 LEU A C 1
ATOM 1475 O O . LEU A 1 203 ? -15.381 7.040 58.222 1.00 91.25 203 LEU A O 1
ATOM 1479 N N . ILE A 1 204 ? -15.459 6.574 60.420 1.00 93.12 204 ILE A N 1
ATOM 1480 C CA . ILE A 1 204 ? -14.085 7.007 60.712 1.00 93.12 204 ILE A CA 1
ATOM 1481 C C . ILE A 1 204 ? -13.077 6.130 59.968 1.00 93.12 204 ILE A C 1
ATOM 1483 O O . ILE A 1 204 ? -12.150 6.666 59.371 1.00 93.12 204 ILE A O 1
ATOM 1487 N N . LEU A 1 205 ? -13.258 4.807 59.968 1.00 92.00 205 LEU A N 1
ATOM 1488 C CA . LEU A 1 205 ? -12.382 3.882 59.244 1.00 92.00 205 LEU A CA 1
ATOM 1489 C C . LEU A 1 205 ? -12.410 4.135 57.735 1.00 92.00 205 LEU A C 1
ATOM 1491 O O . LEU A 1 205 ? -11.356 4.159 57.105 1.00 92.00 205 LEU A O 1
ATOM 1495 N N . LEU A 1 206 ? -13.594 4.375 57.169 1.00 88.75 206 LEU A N 1
ATOM 1496 C CA . LEU A 1 206 ? -13.758 4.687 55.751 1.00 88.75 206 LEU A CA 1
ATOM 1497 C C . LEU A 1 206 ? -13.042 5.996 55.378 1.00 88.75 206 LEU A C 1
ATOM 1499 O O . LEU A 1 206 ? -12.289 6.031 54.405 1.00 88.75 206 LEU A O 1
ATOM 1503 N N . LEU A 1 207 ? -13.202 7.052 56.184 1.00 87.38 207 LEU A N 1
ATOM 1504 C CA . LEU A 1 207 ? -12.503 8.323 55.970 1.00 87.38 207 LEU A CA 1
ATOM 1505 C C . LEU A 1 207 ? -10.988 8.193 56.174 1.00 87.38 207 LEU A C 1
ATOM 1507 O O . LEU A 1 207 ? -10.215 8.778 55.418 1.00 87.38 207 LEU A O 1
ATOM 1511 N N . ALA A 1 208 ? -10.553 7.437 57.182 1.00 89.69 208 ALA A N 1
ATOM 1512 C CA . ALA A 1 208 ? -9.140 7.214 57.463 1.00 89.69 208 ALA A CA 1
ATOM 1513 C C . ALA A 1 208 ? -8.459 6.453 56.320 1.00 89.69 208 ALA A C 1
ATOM 1515 O O . ALA A 1 208 ? -7.379 6.852 55.898 1.00 89.69 208 ALA A O 1
ATOM 1516 N N . ALA A 1 209 ? -9.104 5.422 55.769 1.00 87.81 209 ALA A N 1
ATOM 1517 C CA . ALA A 1 209 ? -8.588 4.676 54.624 1.00 87.81 209 ALA A CA 1
ATOM 1518 C C . ALA A 1 209 ? -8.385 5.579 53.395 1.00 87.81 209 ALA A C 1
ATOM 1520 O O . ALA A 1 209 ? -7.324 5.533 52.775 1.00 87.81 209 ALA A O 1
ATOM 1521 N N . TYR A 1 210 ? -9.354 6.454 53.097 1.00 85.50 210 TYR A N 1
ATOM 1522 C CA . TYR A 1 210 ? -9.228 7.440 52.019 1.00 85.50 210 TYR A CA 1
ATOM 1523 C C . TYR A 1 210 ? -8.071 8.419 52.265 1.00 85.50 210 TYR A C 1
ATOM 1525 O O . TYR A 1 210 ? -7.250 8.646 51.381 1.00 85.50 210 TYR A O 1
ATOM 1533 N N . ASN A 1 211 ? -7.972 8.973 53.478 1.00 86.62 211 ASN A N 1
ATOM 1534 C CA . ASN A 1 211 ? -6.918 9.931 53.819 1.00 86.62 211 ASN A CA 1
ATOM 1535 C C . ASN A 1 211 ? -5.523 9.297 53.774 1.00 86.62 211 ASN A C 1
ATOM 1537 O O . ASN A 1 211 ? -4.590 9.933 53.300 1.00 86.62 211 ASN A O 1
ATOM 1541 N N . ILE A 1 212 ? -5.376 8.051 54.234 1.00 87.75 212 ILE A N 1
ATOM 1542 C CA . ILE A 1 212 ? -4.106 7.320 54.161 1.00 87.75 212 ILE A CA 1
ATOM 1543 C C . ILE A 1 212 ? -3.720 7.080 52.698 1.00 87.75 212 ILE A C 1
ATOM 1545 O O . ILE A 1 212 ? -2.583 7.360 52.326 1.00 87.75 212 ILE A O 1
ATOM 1549 N N . ALA A 1 213 ? -4.655 6.613 51.863 1.00 83.19 213 ALA A N 1
ATOM 1550 C CA . ALA A 1 213 ? -4.399 6.395 50.440 1.00 83.19 213 ALA A CA 1
ATOM 1551 C C . ALA A 1 213 ? -3.975 7.697 49.739 1.00 83.19 213 ALA A C 1
ATOM 1553 O O . ALA A 1 213 ? -2.962 7.718 49.044 1.00 83.19 213 ALA A O 1
ATOM 1554 N N . PHE A 1 214 ? -4.691 8.793 50.004 1.00 83.69 214 PHE A N 1
ATOM 1555 C CA . PHE A 1 214 ? -4.401 10.108 49.437 1.00 83.69 214 PHE A CA 1
ATOM 1556 C C . PHE A 1 214 ? -3.064 10.693 49.920 1.00 83.69 214 PHE A C 1
ATOM 1558 O O . PHE A 1 214 ? -2.357 11.329 49.143 1.00 83.69 214 PHE A O 1
ATOM 1565 N N . LEU A 1 215 ? -2.698 10.476 51.189 1.00 86.31 215 LEU A N 1
ATOM 1566 C CA . LEU A 1 215 ? -1.456 10.994 51.768 1.00 86.31 215 LEU A CA 1
ATOM 1567 C C . LEU A 1 215 ? -0.213 10.249 51.265 1.00 86.31 215 LEU A C 1
ATOM 1569 O O . LEU A 1 215 ? 0.835 10.868 51.106 1.00 86.31 215 LEU A O 1
ATOM 1573 N N . ILE A 1 216 ? -0.314 8.934 51.041 1.00 89.06 216 ILE A N 1
ATOM 1574 C CA . ILE A 1 216 ? 0.808 8.128 50.538 1.00 89.06 216 ILE A CA 1
ATOM 1575 C C . ILE A 1 216 ? 1.078 8.461 49.072 1.00 89.06 216 ILE A C 1
ATOM 1577 O O . ILE A 1 216 ? 2.218 8.741 48.707 1.00 89.06 216 ILE A O 1
ATOM 1581 N N . ASN A 1 217 ? 0.042 8.412 48.234 1.00 80.56 217 ASN A N 1
ATOM 1582 C CA . ASN A 1 217 ? 0.147 8.815 46.842 1.00 80.56 217 ASN A CA 1
ATOM 1583 C C . ASN A 1 217 ? -1.240 9.233 46.322 1.00 80.56 217 ASN A C 1
ATOM 1585 O O . ASN A 1 217 ? -2.118 8.372 46.201 1.00 80.56 217 ASN A O 1
ATOM 1589 N N . PRO A 1 218 ? -1.447 10.513 45.961 1.00 78.38 218 PRO A N 1
ATOM 1590 C CA . PRO A 1 218 ? -2.721 10.961 45.410 1.00 78.38 218 PRO A CA 1
ATOM 1591 C C . PRO A 1 218 ? -3.096 10.218 44.118 1.00 78.38 218 PRO A C 1
ATOM 1593 O O . PRO A 1 218 ? -4.284 10.089 43.835 1.00 78.38 218 PRO A O 1
ATOM 1596 N N . GLU A 1 219 ? -2.130 9.646 43.388 1.00 76.69 219 GLU A N 1
ATOM 1597 C CA . GLU A 1 219 ? -2.378 8.841 42.183 1.00 76.69 219 GLU A CA 1
ATOM 1598 C C . GLU A 1 219 ? -3.046 7.480 42.459 1.00 76.69 219 GLU A C 1
ATOM 1600 O O . GLU A 1 219 ? -3.532 6.837 41.534 1.00 76.69 219 GLU A O 1
ATOM 1605 N N . LEU A 1 220 ? -3.115 7.035 43.722 1.00 72.12 220 LEU A N 1
ATOM 1606 C CA . LEU A 1 220 ? -3.869 5.833 44.122 1.00 72.12 220 LEU A CA 1
ATOM 1607 C C . LEU A 1 220 ? -5.376 6.091 44.257 1.00 72.12 220 LEU A C 1
ATOM 1609 O O . LEU A 1 220 ? -6.158 5.151 44.393 1.00 72.12 220 LEU A O 1
ATOM 1613 N N . VAL A 1 221 ? -5.770 7.365 44.275 1.00 73.12 221 VAL A N 1
ATOM 1614 C CA . VAL A 1 221 ? -7.157 7.815 44.441 1.00 73.12 221 VAL A CA 1
ATOM 1615 C C . VAL A 1 221 ? -7.619 8.604 43.215 1.00 73.12 221 VAL A C 1
ATOM 1617 O O . VAL A 1 221 ? -8.784 8.525 42.835 1.00 73.12 221 VAL A O 1
ATOM 1620 N N . VAL A 1 222 ? -6.703 9.341 42.583 1.00 70.50 222 VAL A N 1
ATOM 1621 C CA . VAL A 1 222 ? -6.921 10.126 41.368 1.00 70.50 222 VAL A CA 1
ATOM 1622 C C . VAL A 1 222 ? -6.042 9.548 40.266 1.00 70.50 222 VAL A C 1
ATOM 1624 O O . VAL A 1 222 ? -4.861 9.866 40.160 1.00 70.50 222 VAL A O 1
ATOM 1627 N N . PHE A 1 223 ? -6.612 8.666 39.451 1.00 67.62 223 PHE A N 1
ATOM 1628 C CA . PHE A 1 223 ? -5.861 7.984 38.402 1.00 67.62 223 PHE A CA 1
ATOM 1629 C C . PHE A 1 223 ? -5.654 8.897 37.188 1.00 67.62 223 PHE A C 1
ATOM 1631 O O . PHE A 1 223 ? -6.618 9.356 36.573 1.00 67.62 223 PHE A O 1
ATOM 1638 N N . ASN A 1 224 ? -4.391 9.120 36.819 1.00 62.97 224 ASN A N 1
ATOM 1639 C CA . ASN A 1 224 ? -4.021 9.787 35.572 1.00 62.97 224 ASN A CA 1
ATOM 1640 C C . ASN A 1 224 ? -4.297 8.879 34.360 1.00 62.97 224 ASN A C 1
ATOM 1642 O O . ASN A 1 224 ? -4.324 7.650 34.470 1.00 62.97 224 ASN A O 1
ATOM 1646 N N . SER A 1 225 ? -4.524 9.483 33.192 1.00 59.38 225 SER A N 1
ATOM 1647 C CA . SER A 1 225 ? -4.798 8.750 31.955 1.00 59.38 225 SER A CA 1
ATOM 1648 C C . SER A 1 225 ? -3.619 7.851 31.574 1.00 59.38 225 SER A C 1
ATOM 1650 O O . SER A 1 225 ? -2.468 8.288 31.519 1.00 59.38 225 SER A O 1
ATOM 1652 N N . LEU A 1 226 ? -3.898 6.576 31.287 1.00 57.53 226 LEU A N 1
ATOM 1653 C CA . LEU A 1 226 ? -2.891 5.694 30.708 1.00 57.53 226 LEU A CA 1
ATOM 1654 C C . LEU A 1 226 ? -2.692 6.112 29.247 1.00 57.53 226 LEU A C 1
ATOM 1656 O O . LEU A 1 226 ? -3.519 5.825 28.380 1.00 57.53 226 LEU A O 1
ATOM 1660 N N . ALA A 1 227 ? -1.596 6.822 28.982 1.00 53.62 227 ALA A N 1
ATOM 1661 C CA . ALA A 1 227 ? -1.152 7.126 27.630 1.00 53.62 227 ALA A CA 1
ATOM 1662 C C . ALA A 1 227 ? -0.564 5.856 27.009 1.00 53.62 227 ALA A C 1
ATOM 1664 O O . ALA A 1 227 ? 0.642 5.614 27.065 1.00 53.62 227 ALA A O 1
ATOM 1665 N N . VAL A 1 228 ? -1.429 5.012 26.452 1.00 55.25 228 VAL A N 1
ATOM 1666 C CA . VAL A 1 228 ? -0.980 3.895 25.629 1.00 55.25 228 VAL A CA 1
ATOM 1667 C C . VAL A 1 228 ? -0.498 4.497 24.307 1.00 55.25 228 VAL A C 1
ATOM 1669 O O . VAL A 1 228 ? -1.250 5.242 23.675 1.00 55.25 228 VAL A O 1
ATOM 1672 N N . PRO A 1 229 ? 0.756 4.260 23.881 1.00 45.41 229 PRO A N 1
ATOM 1673 C CA . PRO A 1 229 ? 1.152 4.636 22.536 1.00 45.41 229 PRO A CA 1
ATOM 1674 C C . PRO A 1 229 ? 0.223 3.896 21.578 1.00 45.41 229 PRO A C 1
ATOM 1676 O O . PRO A 1 229 ? 0.091 2.673 21.666 1.00 45.41 229 PRO A O 1
ATOM 1679 N N . TYR A 1 230 ? -0.444 4.632 20.689 1.00 47.56 230 TYR A N 1
ATOM 1680 C CA . TYR A 1 230 ? -1.159 3.990 19.601 1.00 47.56 230 TYR A CA 1
ATOM 1681 C C . TYR A 1 230 ? -0.105 3.234 18.801 1.00 47.56 230 TYR A C 1
ATOM 1683 O O . TYR A 1 230 ? 0.761 3.832 18.157 1.00 47.56 230 TYR A O 1
ATOM 1691 N N . VAL A 1 231 ? -0.144 1.906 18.885 1.00 46.66 231 VAL A N 1
ATOM 1692 C CA . VAL A 1 231 ? 0.506 1.084 17.882 1.00 46.66 231 VAL A CA 1
ATOM 1693 C C . VAL A 1 231 ? -0.334 1.338 16.649 1.00 46.66 231 VAL A C 1
ATOM 1695 O O . VAL A 1 231 ? -1.383 0.718 16.479 1.00 46.66 231 VAL A O 1
ATOM 1698 N N . LYS A 1 232 ? 0.102 2.293 15.812 1.00 41.53 232 LYS A N 1
ATOM 1699 C CA . LYS A 1 232 ? -0.280 2.283 14.404 1.00 41.53 232 LYS A CA 1
ATOM 1700 C C . LYS A 1 232 ? -0.090 0.841 14.009 1.00 41.53 232 LYS A C 1
ATOM 1702 O O . LYS A 1 232 ? 1.026 0.340 14.160 1.00 41.53 232 LYS A O 1
ATOM 1707 N N . GLY A 1 233 ? -1.186 0.164 13.660 1.00 36.12 233 GLY A N 1
ATOM 1708 C CA . GLY A 1 233 ? -1.079 -1.131 13.027 1.00 36.12 233 GLY A CA 1
ATOM 1709 C C . GLY A 1 233 ? -0.052 -0.902 11.942 1.00 36.12 233 GLY A C 1
ATOM 1710 O O . GLY A 1 233 ? -0.294 -0.113 11.029 1.00 36.12 233 GLY A O 1
ATOM 1711 N N . LEU A 1 234 ? 1.152 -1.439 12.137 1.00 37.88 234 LEU A N 1
ATOM 1712 C CA . LEU A 1 234 ? 2.053 -1.554 11.024 1.00 37.88 234 LEU A CA 1
ATOM 1713 C C . LEU A 1 234 ? 1.217 -2.427 10.110 1.00 37.88 234 LEU A C 1
ATOM 1715 O O . LEU A 1 234 ? 0.912 -3.571 10.464 1.00 37.88 234 LEU A O 1
ATOM 1719 N N . GLU A 1 235 ? 0.745 -1.852 9.005 1.00 34.41 235 GLU A N 1
ATOM 1720 C CA . GLU A 1 235 ? 0.581 -2.661 7.819 1.00 34.41 235 GLU A CA 1
ATOM 1721 C C . GLU A 1 235 ? 1.862 -3.474 7.778 1.00 34.41 235 GLU A C 1
ATOM 1723 O O . GLU A 1 235 ? 2.970 -2.941 7.680 1.00 34.41 235 GLU A O 1
ATOM 1728 N N . TYR A 1 236 ? 1.721 -4.757 8.088 1.00 35.31 236 TYR A N 1
ATOM 1729 C CA . TYR A 1 236 ? 2.789 -5.696 7.890 1.00 35.31 236 TYR A CA 1
ATOM 1730 C C . TYR A 1 236 ? 2.931 -5.735 6.379 1.00 35.31 236 TYR A C 1
ATOM 1732 O O . TYR A 1 236 ? 2.244 -6.500 5.709 1.00 35.31 236 TYR A O 1
ATOM 1740 N N . PHE A 1 237 ? 3.736 -4.819 5.848 1.00 40.28 237 PHE A N 1
ATOM 1741 C CA . PHE A 1 237 ? 4.189 -4.883 4.483 1.00 40.28 237 PHE A CA 1
ATOM 1742 C C . PHE A 1 237 ? 5.033 -6.150 4.414 1.00 40.28 237 PHE A C 1
ATOM 1744 O O . PHE A 1 237 ? 5.990 -6.305 5.188 1.00 40.28 237 PHE A O 1
ATOM 1751 N N . PRO A 1 238 ? 4.645 -7.115 3.570 1.00 36.50 238 PRO A N 1
ATOM 1752 C CA . PRO A 1 238 ? 5.420 -8.323 3.422 1.00 36.50 238 PRO A CA 1
ATOM 1753 C C . PRO A 1 238 ? 6.846 -7.931 2.988 1.00 36.50 238 PRO A C 1
ATOM 1755 O O . PRO A 1 238 ? 7.043 -6.884 2.361 1.00 36.50 238 PRO A O 1
ATOM 1758 N N . PRO A 1 239 ? 7.869 -8.710 3.380 1.00 36.69 239 PRO A N 1
ATOM 1759 C CA . PRO A 1 239 ? 9.270 -8.410 3.111 1.00 36.69 239 PRO A CA 1
ATOM 1760 C C . PRO A 1 239 ? 9.591 -8.639 1.626 1.00 36.69 239 PRO A C 1
ATOM 1762 O O . PRO A 1 239 ? 10.323 -9.549 1.248 1.00 36.69 239 PRO A O 1
ATOM 1765 N N . ASP A 1 240 ? 9.041 -7.780 0.783 1.00 37.06 240 ASP A N 1
ATOM 1766 C CA . ASP A 1 240 ? 9.305 -7.640 -0.638 1.00 37.06 240 ASP A CA 1
ATOM 1767 C C . ASP A 1 240 ? 9.275 -6.154 -1.013 1.00 37.06 240 ASP A C 1
ATOM 1769 O O . ASP A 1 240 ? 8.696 -5.745 -2.004 1.00 37.06 240 ASP A O 1
ATOM 1773 N N . GLY A 1 241 ? 9.976 -5.328 -0.230 1.00 45.78 241 GLY A N 1
ATOM 1774 C CA . GLY A 1 241 ? 10.544 -4.067 -0.718 1.00 45.78 241 GLY A CA 1
ATOM 1775 C C . GLY A 1 241 ? 9.567 -2.958 -1.121 1.00 45.78 241 GLY A C 1
ATOM 1776 O O . GLY A 1 241 ? 10.008 -1.956 -1.685 1.00 45.78 241 GLY A O 1
ATOM 1777 N N . GLU A 1 242 ? 8.286 -3.078 -0.808 1.00 54.25 242 GLU A N 1
ATOM 1778 C CA . GLU A 1 242 ? 7.326 -1.989 -0.935 1.00 54.25 242 GLU A CA 1
ATOM 1779 C C . GLU A 1 242 ? 6.931 -1.527 0.458 1.00 54.25 242 GLU A C 1
ATOM 1781 O O . GLU A 1 242 ? 6.120 -2.155 1.123 1.00 54.25 242 GLU A O 1
ATOM 1786 N N . ASP A 1 243 ? 7.560 -0.447 0.918 1.00 46.03 243 ASP A N 1
ATOM 1787 C CA . ASP A 1 243 ? 6.996 0.351 1.997 1.00 46.03 243 ASP A CA 1
ATOM 1788 C C . ASP A 1 243 ? 7.248 1.841 1.732 1.00 46.03 243 ASP A C 1
ATOM 1790 O O . ASP A 1 243 ? 8.312 2.264 1.244 1.00 46.03 243 ASP A O 1
ATOM 1794 N N . THR A 1 244 ? 6.163 2.540 2.029 1.00 40.53 244 THR A N 1
ATOM 1795 C CA . THR A 1 244 ? 5.759 3.934 1.982 1.00 40.53 244 THR A CA 1
ATOM 1796 C C . THR A 1 244 ? 6.890 4.948 2.129 1.00 40.53 244 THR A C 1
ATOM 1798 O O . THR A 1 244 ? 7.372 5.267 3.216 1.00 40.53 244 THR A O 1
ATOM 1801 N N . ASP A 1 245 ? 7.258 5.569 1.008 1.00 36.91 245 ASP A N 1
ATOM 1802 C CA . ASP A 1 245 ? 7.877 6.886 1.088 1.00 36.91 245 ASP A CA 1
ATOM 1803 C C . ASP A 1 245 ? 6.741 7.877 1.414 1.00 36.91 245 ASP A C 1
ATOM 1805 O O . ASP A 1 245 ? 5.937 8.261 0.557 1.00 36.91 245 ASP A O 1
ATOM 1809 N N . VAL A 1 246 ? 6.658 8.283 2.686 1.00 33.47 246 VAL A N 1
ATOM 1810 C CA . VAL A 1 246 ? 5.964 9.513 3.083 1.00 33.47 246 VAL A CA 1
ATOM 1811 C C . VAL A 1 246 ? 6.752 10.669 2.479 1.00 33.47 246 VAL A C 1
ATOM 1813 O O . VAL A 1 246 ? 7.655 11.238 3.086 1.00 33.47 246 VAL A O 1
ATOM 1816 N N . VAL A 1 247 ? 6.414 11.004 1.242 1.00 35.28 247 VAL A N 1
ATOM 1817 C CA . VAL A 1 247 ? 6.559 12.358 0.739 1.00 35.28 247 VAL A CA 1
ATOM 1818 C C . VAL A 1 247 ? 5.129 12.834 0.586 1.00 35.28 247 VAL A C 1
ATOM 1820 O O . VAL A 1 247 ? 4.366 12.288 -0.207 1.00 35.28 247 VAL A O 1
ATOM 1823 N N . SER A 1 248 ? 4.743 13.828 1.379 1.00 30.86 248 SER A N 1
ATOM 1824 C CA . SER A 1 248 ? 3.416 14.460 1.353 1.00 30.86 248 SER A CA 1
ATOM 1825 C C . SER A 1 248 ? 3.042 15.027 -0.019 1.00 30.86 248 SER A C 1
ATOM 1827 O O . SER A 1 248 ? 1.917 15.459 -0.215 1.00 30.86 248 SER A O 1
ATOM 1829 N N . ASN A 1 249 ? 3.991 15.016 -0.950 1.00 33.53 249 ASN A N 1
ATOM 1830 C CA . ASN A 1 249 ? 3.998 15.678 -2.224 1.00 33.53 249 ASN A CA 1
ATOM 1831 C C . ASN A 1 249 ? 5.013 14.970 -3.115 1.00 33.53 249 ASN A C 1
ATOM 1833 O O . ASN A 1 249 ? 6.116 14.680 -2.654 1.00 33.53 249 ASN A O 1
ATOM 1837 N N . ALA A 1 250 ? 4.709 14.742 -4.386 1.00 34.28 250 ALA A N 1
ATOM 1838 C CA . ALA A 1 250 ? 5.720 14.198 -5.267 1.00 34.28 250 ALA A CA 1
ATOM 1839 C C . ALA A 1 250 ? 5.681 14.795 -6.657 1.00 34.28 250 ALA A C 1
ATOM 1841 O O . ALA A 1 250 ? 4.636 15.143 -7.187 1.00 34.28 250 ALA A O 1
ATOM 1842 N N . THR A 1 251 ? 6.883 14.961 -7.186 1.00 30.61 251 THR A N 1
ATOM 1843 C CA . THR A 1 251 ? 7.202 15.961 -8.186 1.00 30.61 251 THR A CA 1
ATOM 1844 C C . THR A 1 251 ? 7.476 15.280 -9.518 1.00 30.61 251 THR A C 1
ATOM 1846 O O . THR A 1 251 ? 8.483 14.591 -9.663 1.00 30.61 251 THR A O 1
ATOM 1849 N N . LEU A 1 252 ? 6.619 15.518 -10.510 1.00 35.19 252 LEU A N 1
ATOM 1850 C CA . LEU A 1 252 ? 6.896 15.219 -11.915 1.00 35.19 252 LEU A CA 1
ATOM 1851 C C . LEU A 1 252 ? 7.090 16.553 -12.644 1.00 35.19 252 LEU A C 1
ATOM 1853 O O . LEU A 1 252 ? 6.191 17.388 -12.635 1.00 35.19 252 LEU A O 1
ATOM 1857 N N . ASN A 1 253 ? 8.270 16.806 -13.224 1.00 34.09 253 ASN A N 1
ATOM 1858 C CA . ASN A 1 253 ? 8.609 18.103 -13.847 1.00 34.09 253 ASN A CA 1
ATOM 1859 C C . ASN A 1 253 ? 8.337 19.338 -12.955 1.00 34.09 253 ASN A C 1
ATOM 1861 O O . ASN A 1 253 ? 7.982 20.401 -13.453 1.00 34.09 253 ASN A O 1
ATOM 1865 N N . GLY A 1 254 ? 8.476 19.214 -11.634 1.00 34.09 254 GLY A N 1
ATOM 1866 C CA . GLY A 1 254 ? 8.205 20.317 -10.703 1.00 34.09 254 GLY A CA 1
ATOM 1867 C C . GLY A 1 254 ? 6.763 20.404 -10.187 1.00 34.09 254 GLY A C 1
ATOM 1868 O O . GLY A 1 254 ? 6.502 21.250 -9.338 1.00 34.09 254 GLY A O 1
ATOM 1869 N N . VAL A 1 255 ? 5.841 19.542 -10.636 1.00 34.19 255 VAL A N 1
ATOM 1870 C CA . VAL A 1 255 ? 4.431 19.582 -10.213 1.00 34.19 255 VAL A CA 1
ATOM 1871 C C . VAL A 1 255 ? 4.122 18.461 -9.237 1.00 34.19 255 VAL A C 1
ATOM 1873 O O . VAL A 1 255 ? 4.407 17.292 -9.494 1.00 34.19 255 VAL A O 1
ATOM 1876 N N . THR A 1 256 ? 3.521 18.864 -8.125 1.00 38.69 256 THR A N 1
ATOM 1877 C CA . THR A 1 256 ? 3.111 18.022 -7.015 1.00 38.69 256 THR A CA 1
ATOM 1878 C C . THR A 1 256 ? 1.597 17.881 -6.998 1.00 38.69 256 THR A C 1
ATOM 1880 O O . THR A 1 256 ? 0.915 18.899 -6.904 1.00 38.69 256 THR A O 1
ATOM 1883 N N . VAL A 1 257 ? 1.071 16.649 -7.018 1.00 41.62 257 VAL A N 1
ATOM 1884 C CA . VAL A 1 257 ? -0.359 16.407 -6.766 1.00 41.62 257 VAL A CA 1
ATOM 1885 C C . VAL A 1 257 ? -0.542 15.276 -5.747 1.00 41.62 257 VAL A C 1
ATOM 1887 O O . VAL A 1 257 ? -0.137 14.148 -6.031 1.00 41.62 257 VAL A O 1
ATOM 1890 N N . PRO A 1 258 ? -1.111 15.540 -4.556 1.00 47.28 258 PRO A N 1
ATOM 1891 C CA . PRO A 1 258 ? -1.478 14.484 -3.618 1.00 47.28 258 PRO A CA 1
ATOM 1892 C C . PRO A 1 258 ? -2.665 13.669 -4.158 1.00 47.28 258 PRO A C 1
ATOM 1894 O O . PRO A 1 258 ? -3.635 14.243 -4.657 1.00 47.28 258 PRO A O 1
ATOM 1897 N N . LEU A 1 259 ? -2.629 12.335 -4.017 1.00 51.38 259 LEU A N 1
ATOM 1898 C CA . LEU A 1 259 ? -3.816 11.489 -4.207 1.00 51.38 259 LEU A CA 1
ATOM 1899 C C . LEU A 1 259 ? -4.787 11.706 -3.038 1.00 51.38 259 LEU A C 1
ATOM 1901 O O . LEU A 1 259 ? -4.815 10.923 -2.095 1.00 51.38 259 LEU A O 1
ATOM 1905 N N . LYS A 1 260 ? -5.574 12.781 -3.075 1.00 48.75 260 LYS A N 1
ATOM 1906 C CA . LYS A 1 260 ? -6.764 12.921 -2.231 1.00 48.75 260 LYS A CA 1
ATOM 1907 C C . LYS A 1 260 ? -7.967 13.102 -3.147 1.00 48.75 260 LYS A C 1
ATOM 1909 O O . LYS A 1 260 ? -8.204 14.191 -3.658 1.00 48.75 260 LYS A O 1
ATOM 1914 N N . GLY A 1 261 ? -8.659 11.999 -3.411 1.00 56.81 261 GLY A N 1
ATOM 1915 C CA . GLY A 1 261 ? -9.963 11.974 -4.071 1.00 56.81 261 GLY A CA 1
ATOM 1916 C C . GLY A 1 261 ? -10.948 11.219 -3.185 1.00 56.81 261 GLY A C 1
ATOM 1917 O O . GLY A 1 261 ? -10.530 10.319 -2.459 1.00 56.81 261 GLY A O 1
ATOM 1918 N N . ASP A 1 262 ? -12.228 11.577 -3.242 1.00 67.94 262 ASP A N 1
ATOM 1919 C CA . ASP A 1 262 ? -13.266 11.122 -2.299 1.00 67.94 262 ASP A CA 1
ATOM 1920 C C . ASP A 1 262 ? -13.460 9.590 -2.257 1.00 67.94 262 ASP A C 1
ATOM 1922 O O . ASP A 1 262 ? -13.987 9.057 -1.282 1.00 67.94 262 ASP A O 1
ATOM 1926 N N . HIS A 1 263 ? -12.976 8.865 -3.273 1.00 84.31 263 HIS A N 1
ATOM 1927 C CA . HIS A 1 263 ? -13.145 7.413 -3.434 1.00 84.31 263 HIS A CA 1
ATOM 1928 C C . HIS A 1 263 ? -11.822 6.632 -3.558 1.00 84.31 263 HIS A C 1
ATOM 1930 O O . HIS A 1 263 ? -11.801 5.485 -4.016 1.00 84.31 263 HIS A O 1
ATOM 1936 N N . ILE A 1 264 ? -10.703 7.254 -3.175 1.00 83.88 264 ILE A N 1
ATOM 1937 C CA . ILE A 1 264 ? -9.364 6.656 -3.226 1.00 83.88 264 ILE A CA 1
ATOM 1938 C C . ILE A 1 264 ? -8.781 6.609 -1.816 1.00 83.88 264 ILE A C 1
ATOM 1940 O O . ILE A 1 264 ? -8.655 7.631 -1.145 1.00 83.88 264 ILE A O 1
ATOM 1944 N N . THR A 1 265 ? -8.354 5.425 -1.391 1.00 82.56 265 THR A N 1
ATOM 1945 C CA . THR A 1 265 ? -7.611 5.218 -0.148 1.00 82.56 265 THR A CA 1
ATOM 1946 C C . THR A 1 265 ? -6.138 5.011 -0.482 1.00 82.56 265 THR A C 1
ATOM 1948 O O . THR A 1 265 ? -5.768 4.013 -1.096 1.00 82.56 265 THR A O 1
ATOM 1951 N N . ALA A 1 266 ? -5.287 5.960 -0.095 1.00 72.44 266 ALA A N 1
ATOM 1952 C CA . ALA A 1 266 ? -3.844 5.901 -0.314 1.00 72.44 266 ALA A CA 1
ATOM 1953 C C . ALA A 1 266 ? -3.098 6.584 0.843 1.00 72.44 266 ALA A C 1
ATOM 1955 O O . ALA A 1 266 ? -3.541 7.620 1.335 1.00 72.44 266 ALA A O 1
ATOM 1956 N N . THR A 1 267 ? -1.948 6.039 1.250 1.00 55.41 267 THR A N 1
ATOM 1957 C CA . THR A 1 267 ? -1.095 6.650 2.292 1.00 55.41 267 THR A CA 1
ATOM 1958 C C . THR A 1 267 ? -0.275 7.823 1.736 1.00 55.41 267 THR A C 1
ATOM 1960 O O . THR A 1 267 ? -0.165 8.867 2.374 1.00 55.41 267 THR A O 1
ATOM 1963 N N . SER A 1 268 ? 0.270 7.671 0.526 1.00 52.50 268 SER A N 1
ATOM 1964 C CA . SER A 1 268 ? 0.904 8.715 -0.290 1.00 52.50 268 SER A CA 1
ATOM 1965 C C . SER A 1 268 ? 1.226 8.122 -1.661 1.00 52.50 268 SER A C 1
ATOM 1967 O O . SER A 1 268 ? 1.746 7.013 -1.759 1.00 52.50 268 SER A O 1
ATOM 1969 N N . ALA A 1 269 ? 0.923 8.837 -2.741 1.00 58.69 269 ALA A N 1
ATOM 1970 C CA . ALA A 1 269 ? 1.267 8.390 -4.086 1.00 58.69 269 ALA A CA 1
ATOM 1971 C C . ALA A 1 269 ? 1.400 9.581 -5.033 1.00 58.69 269 ALA A C 1
ATOM 1973 O O . ALA A 1 269 ? 0.735 10.605 -4.883 1.00 58.69 269 ALA A O 1
ATOM 1974 N N . THR A 1 270 ? 2.298 9.438 -6.001 1.00 67.12 270 THR A N 1
ATOM 1975 C CA . THR A 1 270 ? 2.486 10.381 -7.107 1.00 67.12 270 THR A CA 1
ATOM 1976 C C . THR A 1 270 ? 2.012 9.742 -8.375 1.00 67.12 270 THR A C 1
ATOM 1978 O O . THR A 1 270 ? 2.328 8.574 -8.607 1.00 67.12 270 THR A O 1
ATOM 1981 N N . LEU A 1 271 ? 1.374 10.529 -9.227 1.00 72.50 271 LEU A N 1
ATOM 1982 C CA . LEU A 1 271 ? 1.085 10.158 -10.599 1.00 72.50 271 LEU A CA 1
ATOM 1983 C C . LEU A 1 271 ? 1.304 11.368 -11.499 1.00 72.50 271 LEU A C 1
ATOM 1985 O O . LEU A 1 271 ? 1.260 12.511 -11.036 1.00 72.50 271 LEU A O 1
ATOM 1989 N N . ASP A 1 272 ? 1.535 11.131 -12.786 1.00 73.50 272 ASP A N 1
ATOM 1990 C CA . ASP A 1 272 ? 1.383 12.208 -13.755 1.00 73.50 272 ASP A CA 1
ATOM 1991 C C . ASP A 1 272 ? -0.082 12.661 -13.827 1.00 73.50 272 ASP A C 1
ATOM 1993 O O . ASP A 1 272 ? -1.006 11.911 -13.507 1.00 73.50 272 ASP A O 1
ATOM 1997 N N . ALA A 1 273 ? -0.297 13.903 -14.261 1.00 75.81 273 ALA A N 1
ATOM 1998 C CA . ALA A 1 273 ? -1.618 14.526 -14.242 1.00 75.81 273 ALA A CA 1
ATOM 1999 C C . ALA A 1 273 ? -2.680 13.732 -15.024 1.00 75.81 273 ALA A C 1
ATOM 2001 O O . ALA A 1 273 ? -3.814 13.625 -14.570 1.00 75.81 273 ALA A O 1
ATOM 2002 N N . GLU A 1 274 ? -2.320 13.141 -16.169 1.00 79.94 274 GLU A N 1
ATOM 2003 C CA . GLU A 1 274 ? -3.267 12.373 -16.988 1.00 79.94 274 GLU A CA 1
ATOM 2004 C C . GLU A 1 274 ? -3.658 11.062 -16.300 1.00 79.94 274 GLU A C 1
ATOM 2006 O O . GLU A 1 274 ? -4.840 10.725 -16.239 1.00 79.94 274 GLU A O 1
ATOM 2011 N N . THR A 1 275 ? -2.683 10.359 -15.716 1.00 85.75 275 THR A N 1
ATOM 2012 C CA . THR A 1 275 ? -2.948 9.136 -14.948 1.00 85.75 275 THR A CA 1
ATOM 2013 C C . THR A 1 275 ? -3.781 9.431 -13.706 1.00 85.75 275 THR A C 1
ATOM 2015 O O . THR A 1 275 ? -4.677 8.655 -13.380 1.00 85.75 275 THR A O 1
ATOM 2018 N N . LEU A 1 276 ? -3.552 10.565 -13.038 1.00 83.38 276 LEU A N 1
ATOM 2019 C CA . LEU A 1 276 ? -4.377 10.987 -11.909 1.00 83.38 276 LEU A CA 1
ATOM 2020 C C . LEU A 1 276 ? -5.836 11.218 -12.319 1.00 83.38 276 LEU A C 1
ATOM 2022 O O . LEU A 1 276 ? -6.739 10.706 -11.663 1.00 83.38 276 LEU A O 1
ATOM 2026 N N . THR A 1 277 ? -6.077 11.950 -13.407 1.00 83.88 277 THR A N 1
ATOM 2027 C CA . THR A 1 277 ? -7.439 12.194 -13.903 1.00 83.88 277 THR A CA 1
ATOM 2028 C C . THR A 1 277 ? -8.141 10.891 -14.289 1.00 83.88 277 THR A C 1
ATOM 2030 O O . THR A 1 277 ? -9.311 10.691 -13.953 1.00 83.88 277 THR A O 1
ATOM 2033 N N . ALA A 1 278 ? -7.427 9.975 -14.950 1.00 88.62 278 ALA A N 1
ATOM 2034 C CA . ALA A 1 278 ? -7.953 8.653 -15.274 1.00 88.62 278 ALA A CA 1
ATOM 2035 C C . ALA A 1 278 ? -8.288 7.851 -14.005 1.00 88.62 278 ALA A C 1
ATOM 2037 O O . ALA A 1 278 ? -9.349 7.233 -13.929 1.00 88.62 278 ALA A O 1
ATOM 2038 N N . LEU A 1 279 ? -7.422 7.895 -12.985 1.00 91.06 279 LEU A N 1
ATOM 2039 C CA . LEU A 1 279 ? -7.647 7.214 -11.710 1.00 91.06 279 LEU A CA 1
ATOM 2040 C C . LEU A 1 279 ? -8.863 7.779 -10.968 1.00 91.06 279 LEU A C 1
ATOM 2042 O O . LEU A 1 279 ? -9.678 7.005 -10.480 1.00 91.06 279 LEU A O 1
ATOM 2046 N N . GLN A 1 280 ? -9.009 9.103 -10.895 1.00 88.00 280 GLN A N 1
ATOM 2047 C CA . GLN A 1 280 ? -10.170 9.749 -10.271 1.00 88.00 280 GLN A CA 1
ATOM 2048 C C . GLN A 1 280 ? -11.467 9.337 -10.972 1.00 88.00 280 GLN A C 1
ATOM 2050 O O . GLN A 1 280 ? -12.414 8.907 -10.320 1.00 88.00 280 GLN A O 1
ATOM 2055 N N . THR A 1 281 ? -11.463 9.342 -12.308 1.00 88.88 281 THR A N 1
ATOM 2056 C CA . THR A 1 281 ? -12.600 8.872 -13.112 1.00 88.88 281 THR A CA 1
ATOM 2057 C C . THR A 1 281 ? -12.943 7.410 -12.805 1.00 88.88 281 THR A C 1
ATOM 2059 O O . THR A 1 281 ? -14.115 7.064 -12.651 1.00 88.88 281 THR A O 1
ATOM 2062 N N . ALA A 1 282 ? -11.929 6.545 -12.690 1.00 94.06 282 ALA A N 1
ATOM 2063 C CA . ALA A 1 282 ? -12.116 5.143 -12.331 1.00 94.06 282 ALA A CA 1
ATOM 2064 C C . ALA A 1 282 ? -12.680 4.985 -10.913 1.00 94.06 282 ALA A C 1
ATOM 2066 O O . ALA A 1 282 ? -13.586 4.183 -10.703 1.00 94.06 282 ALA A O 1
ATOM 2067 N N . ALA A 1 283 ? -12.164 5.750 -9.950 1.00 91.69 283 ALA A N 1
ATOM 2068 C CA . ALA A 1 283 ? -12.583 5.698 -8.556 1.00 91.69 283 ALA A CA 1
ATOM 2069 C C . ALA A 1 283 ? -14.045 6.125 -8.386 1.00 91.69 283 ALA A C 1
ATOM 2071 O O . ALA A 1 283 ? -14.817 5.418 -7.740 1.00 91.69 283 ALA A O 1
ATOM 2072 N N . ASP A 1 284 ? -14.453 7.211 -9.043 1.00 89.94 284 ASP A N 1
ATOM 2073 C CA . ASP A 1 284 ? -15.836 7.686 -9.021 1.00 89.94 284 ASP A CA 1
ATOM 2074 C C . ASP A 1 284 ? -16.794 6.677 -9.659 1.00 89.94 284 ASP A C 1
ATOM 2076 O O . ASP A 1 284 ? -17.850 6.372 -9.100 1.00 89.94 284 ASP A O 1
ATOM 2080 N N . ALA A 1 285 ? -16.429 6.112 -10.813 1.00 93.00 285 ALA A N 1
ATOM 2081 C CA . ALA A 1 285 ? -17.223 5.070 -11.459 1.00 93.00 285 ALA A CA 1
ATOM 2082 C C . ALA A 1 285 ? -17.341 3.822 -10.567 1.00 93.00 285 ALA A C 1
ATOM 2084 O O . ALA A 1 285 ? -18.441 3.305 -10.351 1.00 93.00 285 ALA A O 1
ATOM 2085 N N . PHE A 1 286 ? -16.224 3.380 -9.985 1.00 95.50 286 PHE A N 1
ATOM 2086 C CA . PHE A 1 286 ? -16.176 2.198 -9.133 1.00 95.50 286 PHE A CA 1
ATOM 2087 C C . PHE A 1 286 ? -17.046 2.366 -7.886 1.00 95.50 286 PHE A C 1
ATOM 2089 O O . PHE A 1 286 ? -17.839 1.475 -7.562 1.00 95.50 286 PHE A O 1
ATOM 2096 N N . TYR A 1 287 ? -16.959 3.526 -7.231 1.00 93.62 287 TYR A N 1
ATOM 2097 C CA . TYR A 1 287 ? -17.767 3.851 -6.064 1.00 93.62 287 TYR A CA 1
ATOM 2098 C C . TYR A 1 287 ? -19.252 3.965 -6.407 1.00 93.62 287 TYR A C 1
ATOM 2100 O O . TYR A 1 287 ? -20.105 3.437 -5.688 1.00 93.62 287 TYR A O 1
ATOM 2108 N 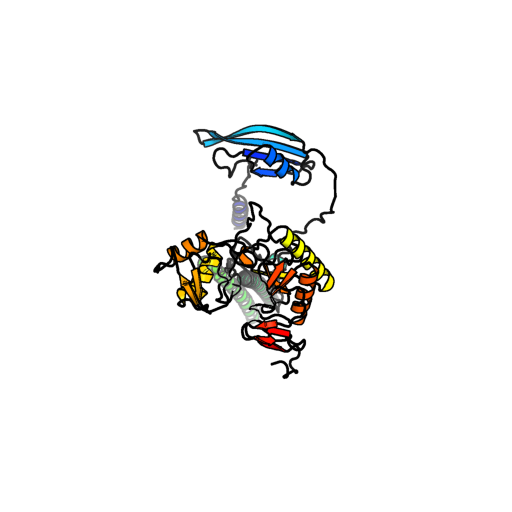N . ASN A 1 288 ? -19.595 4.601 -7.526 1.00 93.25 288 ASN A N 1
ATOM 2109 C CA . ASN A 1 288 ? -20.987 4.752 -7.933 1.00 93.25 288 ASN A CA 1
ATOM 2110 C C . ASN A 1 288 ? -21.674 3.404 -8.169 1.00 93.25 288 ASN A C 1
ATOM 2112 O O . ASN A 1 288 ? -22.803 3.218 -7.706 1.00 93.25 288 ASN A O 1
ATOM 2116 N N . GLU A 1 289 ? -20.979 2.462 -8.806 1.00 93.62 289 GLU A N 1
ATOM 2117 C CA . GLU A 1 289 ? -21.508 1.136 -9.131 1.00 93.62 289 GLU A CA 1
ATOM 2118 C C . GLU A 1 289 ? -21.449 0.143 -7.963 1.00 93.62 289 GLU A C 1
ATOM 2120 O O . GLU A 1 289 ? -22.349 -0.684 -7.811 1.00 93.62 289 GLU A O 1
ATOM 2125 N N . ASN A 1 290 ? -20.400 0.199 -7.135 1.00 92.69 290 ASN A N 1
ATOM 2126 C CA . ASN A 1 290 ? -20.104 -0.859 -6.163 1.00 92.69 290 ASN A CA 1
ATOM 2127 C C . ASN A 1 290 ? -20.130 -0.398 -4.705 1.00 92.69 290 ASN A C 1
ATOM 2129 O O . ASN A 1 290 ? -20.108 -1.248 -3.818 1.00 92.69 290 ASN A O 1
ATOM 2133 N N . LYS A 1 291 ? -20.197 0.916 -4.450 1.00 93.31 291 LYS A N 1
ATOM 2134 C CA . LYS A 1 291 ? -20.099 1.523 -3.110 1.00 93.31 291 LYS A CA 1
ATOM 2135 C C . LYS A 1 291 ? -18.820 1.114 -2.378 1.00 93.31 291 LYS A C 1
ATOM 2137 O O . LYS A 1 291 ? -18.839 0.834 -1.183 1.00 93.31 291 LYS A O 1
ATOM 2142 N N . LYS A 1 292 ? -17.718 1.041 -3.129 1.00 92.00 292 LYS A N 1
ATOM 2143 C CA . LYS A 1 292 ? -16.384 0.649 -2.668 1.00 92.00 292 LYS A CA 1
ATOM 2144 C C . LYS A 1 292 ? -15.341 1.643 -3.156 1.00 92.00 292 LYS A C 1
ATOM 2146 O O . LYS A 1 292 ? -15.462 2.155 -4.266 1.00 92.00 292 LYS A O 1
ATOM 2151 N N . ASN A 1 293 ? -14.325 1.868 -2.331 1.00 89.81 293 ASN A N 1
ATOM 2152 C CA . ASN A 1 293 ? -13.171 2.688 -2.677 1.00 89.81 293 ASN A CA 1
ATOM 2153 C C . ASN A 1 293 ? -12.107 1.854 -3.401 1.00 89.81 293 ASN A C 1
ATOM 2155 O O . ASN A 1 293 ? -12.107 0.619 -3.339 1.00 89.81 293 ASN A O 1
ATOM 2159 N N . ILE A 1 294 ? -11.187 2.544 -4.073 1.00 89.88 294 ILE A N 1
ATOM 2160 C CA . ILE A 1 294 ? -9.964 1.947 -4.613 1.00 89.88 294 ILE A CA 1
ATOM 2161 C C . ILE A 1 294 ? -8.839 2.154 -3.599 1.00 89.88 294 ILE A C 1
ATOM 2163 O O . ILE A 1 294 ? -8.547 3.288 -3.224 1.00 89.88 294 ILE A O 1
ATOM 2167 N N . VAL A 1 295 ? -8.185 1.071 -3.184 1.00 88.56 295 VAL A N 1
ATOM 2168 C CA . VAL A 1 295 ? -7.018 1.101 -2.297 1.00 88.56 295 VAL A CA 1
ATOM 2169 C C . VAL A 1 295 ? -5.749 1.067 -3.136 1.00 88.56 295 VAL A C 1
ATOM 2171 O O . VAL A 1 295 ? -5.537 0.128 -3.900 1.00 88.56 295 VAL A O 1
ATOM 2174 N N . ILE A 1 296 ? -4.895 2.076 -2.990 1.00 87.06 296 ILE A N 1
ATOM 2175 C CA . ILE A 1 296 ? -3.603 2.157 -3.674 1.00 87.06 296 ILE A CA 1
ATOM 2176 C C . ILE A 1 296 ? -2.496 1.748 -2.711 1.00 87.06 296 ILE A C 1
ATOM 2178 O O . ILE A 1 296 ? -2.260 2.430 -1.713 1.00 87.06 296 ILE A O 1
ATOM 2182 N N . THR A 1 297 ? -1.793 0.662 -3.033 1.00 84.62 297 THR A N 1
ATOM 2183 C CA . THR A 1 297 ? -0.672 0.155 -2.223 1.00 84.62 297 THR A CA 1
ATOM 2184 C C . THR A 1 297 ? 0.683 0.626 -2.736 1.00 84.62 297 THR A C 1
ATOM 2186 O O . THR A 1 297 ? 1.613 0.792 -1.952 1.00 84.62 297 THR A O 1
ATOM 2189 N N . SER A 1 298 ? 0.807 0.869 -4.043 1.00 82.12 298 SER A N 1
ATOM 2190 C CA . SER A 1 298 ? 2.052 1.317 -4.675 1.00 82.12 298 SER A CA 1
ATOM 2191 C C . SER A 1 298 ? 1.737 2.157 -5.912 1.00 82.12 298 SER A C 1
ATOM 2193 O O . SER A 1 298 ? 0.717 1.971 -6.572 1.00 82.12 298 SER A O 1
ATOM 2195 N N . ALA A 1 299 ? 2.601 3.118 -6.221 1.00 84.31 299 ALA A N 1
ATOM 2196 C CA . ALA A 1 299 ? 2.457 4.015 -7.366 1.00 84.31 299 ALA A CA 1
ATOM 2197 C C . ALA A 1 299 ? 3.851 4.424 -7.865 1.00 84.31 299 ALA A C 1
ATOM 2199 O O . ALA A 1 299 ? 4.711 3.565 -8.074 1.00 84.31 299 ALA A O 1
ATOM 2200 N N . THR A 1 300 ? 4.116 5.722 -8.029 1.00 79.50 300 THR A N 1
ATOM 2201 C CA . THR A 1 300 ? 5.429 6.192 -8.478 1.00 79.50 300 THR A CA 1
ATOM 2202 C C . THR A 1 300 ? 6.530 5.940 -7.451 1.00 79.50 300 THR A C 1
ATOM 2204 O O . THR A 1 300 ? 6.386 6.207 -6.260 1.00 79.50 300 THR A O 1
ATOM 2207 N N . ARG A 1 301 ? 7.682 5.489 -7.947 1.00 79.38 301 ARG A N 1
ATOM 2208 C CA . ARG A 1 301 ? 8.893 5.186 -7.196 1.00 79.38 301 ARG A CA 1
ATOM 2209 C C . ARG A 1 301 ? 10.070 6.007 -7.712 1.00 79.38 301 ARG A C 1
ATOM 2211 O O . ARG A 1 301 ? 10.305 6.107 -8.914 1.00 79.38 301 ARG A O 1
ATOM 2218 N N . ASN A 1 302 ? 10.870 6.532 -6.788 1.00 80.25 302 ASN A N 1
A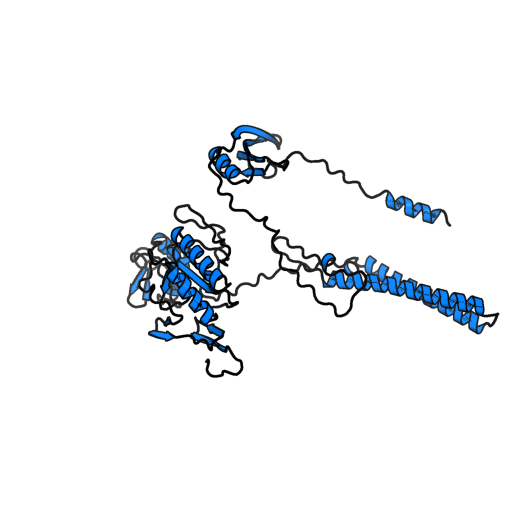TOM 2219 C CA . ASN A 1 302 ? 12.116 7.225 -7.111 1.00 80.25 302 ASN A CA 1
ATOM 2220 C C . ASN A 1 302 ? 13.146 6.270 -7.762 1.00 80.25 302 ASN A C 1
ATOM 2222 O O . ASN A 1 302 ? 13.263 5.107 -7.363 1.00 80.25 302 ASN A O 1
ATOM 2226 N N . LEU A 1 303 ? 13.945 6.769 -8.714 1.00 81.06 303 LEU A N 1
ATOM 2227 C CA . LEU A 1 303 ? 15.035 6.026 -9.361 1.00 81.06 303 LEU A CA 1
ATOM 2228 C C . LEU A 1 303 ? 16.011 5.391 -8.361 1.00 81.06 303 LEU A C 1
ATOM 2230 O O . LEU A 1 303 ? 16.363 4.225 -8.524 1.00 81.06 303 LEU A O 1
ATOM 2234 N N . THR A 1 304 ? 16.397 6.103 -7.298 1.00 81.38 304 THR A N 1
ATOM 2235 C CA . THR A 1 304 ? 17.302 5.573 -6.263 1.00 81.38 304 THR A CA 1
ATOM 2236 C C . THR A 1 304 ? 16.676 4.391 -5.528 1.00 81.38 304 THR A C 1
ATOM 2238 O O . THR A 1 304 ? 17.336 3.378 -5.276 1.00 81.38 304 THR A O 1
ATOM 2241 N N . LYS A 1 305 ? 15.379 4.481 -5.213 1.00 82.50 305 LYS A N 1
ATOM 2242 C CA . LYS A 1 305 ? 14.627 3.400 -4.564 1.00 82.50 305 LYS A CA 1
ATOM 2243 C C . LYS A 1 305 ? 14.521 2.195 -5.501 1.00 82.50 305 LYS A C 1
ATOM 2245 O O . LYS A 1 305 ? 14.838 1.082 -5.090 1.00 82.50 305 LYS A O 1
ATOM 2250 N N . GLN A 1 306 ? 14.182 2.409 -6.775 1.00 86.50 306 GLN A N 1
ATOM 2251 C CA . GLN A 1 306 ? 14.138 1.338 -7.777 1.00 86.50 306 GLN A CA 1
ATOM 2252 C C . GLN A 1 306 ? 15.514 0.676 -7.970 1.00 86.50 306 GLN A C 1
ATOM 2254 O O . GLN A 1 306 ? 15.597 -0.549 -8.045 1.00 86.50 306 GLN A O 1
ATOM 2259 N N . ALA A 1 307 ? 16.602 1.452 -7.998 1.00 88.38 307 ALA A N 1
ATOM 2260 C CA . ALA A 1 307 ? 17.965 0.931 -8.105 1.00 88.38 307 ALA A CA 1
ATOM 2261 C C . ALA A 1 307 ? 18.373 0.127 -6.861 1.00 88.38 307 ALA A C 1
ATOM 2263 O O . ALA A 1 307 ? 19.011 -0.918 -6.982 1.00 88.38 307 ALA A O 1
ATOM 2264 N N . THR A 1 308 ? 17.955 0.563 -5.671 1.00 89.44 308 THR A N 1
ATOM 2265 C CA . THR A 1 308 ? 18.183 -0.154 -4.406 1.00 89.44 308 THR A CA 1
ATOM 2266 C C . THR A 1 308 ? 17.444 -1.494 -4.370 1.00 89.44 308 THR A C 1
ATOM 2268 O O . THR A 1 308 ? 18.026 -2.510 -3.979 1.00 89.44 308 THR A O 1
ATOM 2271 N N . LEU A 1 309 ? 16.184 -1.526 -4.819 1.00 88.19 309 LEU A N 1
ATOM 2272 C CA . LEU A 1 309 ? 15.408 -2.764 -4.933 1.00 88.19 309 LEU A CA 1
ATOM 2273 C C . LEU A 1 309 ? 16.039 -3.721 -5.937 1.00 88.19 309 LEU A C 1
ATOM 2275 O O . LEU A 1 309 ? 16.251 -4.893 -5.633 1.00 88.19 309 LEU A O 1
ATOM 2279 N N . PHE A 1 310 ? 16.417 -3.210 -7.107 1.00 93.19 310 PHE A N 1
ATOM 2280 C CA . PHE A 1 310 ? 17.082 -4.010 -8.126 1.00 93.19 310 PHE A CA 1
ATOM 2281 C C . PHE A 1 310 ? 18.433 -4.562 -7.643 1.00 93.19 310 PHE A C 1
ATOM 2283 O O . PHE A 1 310 ? 18.729 -5.741 -7.844 1.00 93.19 310 PHE A O 1
ATOM 2290 N N . TYR A 1 311 ? 19.229 -3.758 -6.929 1.00 93.69 311 TYR A N 1
ATOM 2291 C CA . TYR A 1 311 ? 20.455 -4.235 -6.291 1.00 93.69 311 TYR A CA 1
ATOM 2292 C C . TYR A 1 311 ? 20.170 -5.392 -5.329 1.00 93.69 311 TYR A C 1
ATOM 2294 O O . TYR A 1 311 ? 20.795 -6.447 -5.424 1.00 93.69 311 TYR A O 1
ATOM 2302 N N . THR A 1 312 ? 19.219 -5.193 -4.416 1.00 91.62 312 THR A N 1
ATOM 2303 C CA . THR A 1 312 ? 18.927 -6.125 -3.322 1.00 91.62 312 THR A CA 1
ATOM 2304 C C . THR A 1 312 ? 18.379 -7.448 -3.836 1.00 91.62 312 THR A C 1
ATOM 2306 O O . THR A 1 312 ? 18.853 -8.505 -3.421 1.00 91.62 312 THR A O 1
ATOM 2309 N N . ASN A 1 313 ? 17.427 -7.389 -4.767 1.00 90.44 313 ASN A N 1
ATOM 2310 C CA . ASN A 1 313 ? 16.730 -8.570 -5.254 1.00 90.44 313 ASN A CA 1
ATOM 2311 C C . ASN A 1 313 ? 17.525 -9.311 -6.326 1.00 90.44 313 ASN A C 1
ATOM 2313 O O . ASN A 1 313 ? 17.417 -10.531 -6.395 1.00 90.44 313 ASN A O 1
ATOM 2317 N N . CYS A 1 314 ? 18.308 -8.607 -7.155 1.00 92.62 314 CYS A N 1
ATOM 2318 C CA . CYS A 1 314 ? 18.964 -9.190 -8.327 1.00 92.62 314 CYS A CA 1
ATOM 2319 C C . CYS A 1 314 ? 20.489 -9.217 -8.243 1.00 92.62 314 CYS A C 1
ATOM 2321 O O . CYS A 1 314 ? 21.090 -10.261 -8.475 1.00 92.62 314 CYS A O 1
ATOM 2323 N N . ILE A 1 315 ? 21.150 -8.091 -7.967 1.00 94.38 315 ILE A N 1
ATOM 2324 C CA . ILE A 1 315 ? 22.620 -8.018 -8.053 1.00 94.38 315 ILE A CA 1
ATOM 2325 C C . ILE A 1 315 ? 23.278 -8.707 -6.853 1.00 94.38 315 ILE A C 1
ATOM 2327 O O . ILE A 1 315 ? 24.181 -9.525 -7.028 1.00 94.38 315 ILE A O 1
ATOM 2331 N N . LYS A 1 316 ? 22.790 -8.437 -5.638 1.00 92.19 316 LYS A N 1
ATOM 2332 C CA . LYS A 1 316 ? 23.317 -8.990 -4.380 1.00 92.19 316 LYS A CA 1
ATOM 2333 C C . LYS A 1 316 ? 23.215 -10.518 -4.318 1.00 92.19 316 LYS A C 1
ATOM 2335 O O . LYS A 1 316 ? 24.055 -11.170 -3.709 1.00 92.19 316 LYS A O 1
ATOM 2340 N N . THR A 1 317 ? 22.226 -11.094 -4.990 1.00 90.06 317 THR A N 1
ATOM 2341 C CA . THR A 1 317 ? 21.988 -12.541 -5.126 1.00 90.06 317 THR A CA 1
ATOM 2342 C C . THR A 1 317 ? 22.791 -13.169 -6.279 1.00 90.06 317 THR A C 1
ATOM 2344 O O . THR A 1 317 ? 22.456 -14.237 -6.795 1.00 90.06 317 THR A O 1
ATOM 2347 N N . GLY A 1 318 ? 23.867 -12.508 -6.722 1.00 89.12 318 GLY A N 1
ATOM 2348 C CA . GLY A 1 318 ? 24.749 -12.982 -7.789 1.00 89.12 318 GLY A CA 1
ATOM 2349 C C . GLY A 1 318 ? 24.203 -12.755 -9.201 1.00 89.12 318 GLY A C 1
ATOM 2350 O O . GLY A 1 318 ? 24.662 -13.403 -10.142 1.00 89.12 318 GLY A O 1
ATOM 2351 N N . GLY A 1 319 ? 23.213 -11.880 -9.372 1.00 89.44 319 GLY A N 1
ATOM 2352 C CA . GLY A 1 319 ? 22.620 -11.534 -10.665 1.00 89.44 319 GLY A CA 1
ATOM 2353 C C . GLY A 1 319 ? 21.284 -12.213 -10.962 1.00 89.44 319 GLY A C 1
ATOM 2354 O O . GLY A 1 319 ? 20.662 -11.893 -11.971 1.00 89.44 319 GLY A O 1
ATOM 2355 N N . SER A 1 320 ? 20.830 -13.158 -10.135 1.00 90.44 320 SER A N 1
ATOM 2356 C CA . SER A 1 320 ? 19.524 -13.814 -10.305 1.00 90.44 320 SER A CA 1
ATOM 2357 C C . SER A 1 320 ? 18.504 -13.194 -9.367 1.00 90.44 320 SER A C 1
ATOM 2359 O O . SER A 1 320 ? 18.679 -13.247 -8.154 1.00 90.44 320 SER A O 1
ATOM 2361 N N . CYS A 1 321 ? 17.439 -12.621 -9.915 1.00 87.19 321 CYS A N 1
ATOM 2362 C CA . CYS A 1 321 ? 16.433 -11.959 -9.097 1.00 87.19 321 CYS A CA 1
ATOM 2363 C C . CYS A 1 321 ? 15.665 -12.957 -8.219 1.00 87.19 321 CYS A C 1
ATOM 2365 O O . CYS A 1 321 ? 15.072 -13.894 -8.752 1.00 87.19 321 CYS A O 1
ATOM 2367 N N . SER A 1 322 ? 15.660 -12.744 -6.899 1.00 82.88 322 SER A N 1
ATOM 2368 C CA . SER A 1 322 ? 14.864 -13.525 -5.938 1.00 82.88 322 SER A CA 1
ATOM 2369 C C . SER A 1 322 ? 13.364 -13.358 -6.170 1.00 82.88 322 SER A C 1
ATOM 2371 O O . SER A 1 322 ? 12.602 -14.315 -6.073 1.00 82.88 322 SER A O 1
ATOM 2373 N N . VAL A 1 323 ? 12.959 -12.145 -6.535 1.00 80.62 323 VAL A N 1
ATOM 2374 C CA . VAL A 1 323 ? 11.612 -11.788 -6.970 1.00 80.62 323 VAL A CA 1
ATOM 2375 C C . VAL A 1 323 ? 11.703 -10.989 -8.267 1.00 80.62 323 VAL A C 1
ATOM 2377 O O . VAL A 1 323 ? 12.705 -10.307 -8.496 1.00 80.62 323 VAL A O 1
ATOM 2380 N N . PRO A 1 324 ? 10.694 -11.056 -9.150 1.00 80.50 324 PRO A N 1
ATOM 2381 C CA . PRO A 1 324 ? 10.555 -10.124 -10.260 1.00 80.50 324 PRO A CA 1
ATOM 2382 C C . PRO A 1 324 ? 10.873 -8.679 -9.861 1.00 80.50 324 PRO A C 1
ATOM 2384 O O . PRO A 1 324 ? 10.207 -8.096 -9.019 1.00 80.50 324 PRO A O 1
ATOM 2387 N N . THR A 1 325 ? 11.911 -8.084 -10.442 1.00 88.12 325 THR A N 1
ATOM 2388 C CA . THR A 1 325 ? 12.251 -6.680 -10.185 1.00 88.12 325 THR A CA 1
ATOM 2389 C C . THR A 1 325 ? 12.734 -6.045 -11.476 1.00 88.12 325 THR A C 1
ATOM 2391 O O . THR A 1 325 ? 13.571 -6.609 -12.186 1.00 88.12 325 THR A O 1
ATOM 2394 N N . CYS A 1 326 ? 12.168 -4.887 -11.806 1.00 89.62 326 CYS A N 1
ATOM 2395 C CA . CYS A 1 326 ? 12.558 -4.139 -12.991 1.00 89.62 326 CYS A CA 1
ATOM 2396 C C . CYS A 1 326 ? 13.965 -3.545 -12.829 1.00 89.62 326 CYS A C 1
ATOM 2398 O O . CYS A 1 326 ? 14.304 -3.031 -11.761 1.00 89.62 326 CYS A O 1
ATOM 2400 N N . ASN A 1 327 ? 14.771 -3.607 -13.893 1.00 92.94 327 ASN A N 1
ATOM 2401 C CA . ASN A 1 327 ? 16.072 -2.948 -13.955 1.00 92.94 327 ASN A CA 1
ATOM 2402 C C . ASN A 1 327 ? 15.893 -1.484 -14.398 1.00 92.94 327 ASN A C 1
ATOM 2404 O O . ASN A 1 327 ? 15.545 -1.267 -15.559 1.00 92.94 327 ASN A O 1
ATOM 2408 N N . PRO A 1 328 ? 16.164 -0.487 -13.539 1.00 89.88 328 PRO A N 1
ATOM 2409 C CA . PRO A 1 328 ? 16.074 0.915 -13.940 1.00 89.88 328 PRO A CA 1
ATOM 2410 C C . PRO A 1 328 ? 17.302 1.388 -14.731 1.00 89.88 328 PRO A C 1
ATOM 2412 O O . PRO A 1 328 ? 17.209 2.371 -15.466 1.00 89.88 328 PRO A O 1
ATOM 2415 N N . ALA A 1 329 ? 18.445 0.715 -14.567 1.00 93.94 329 ALA A N 1
ATOM 2416 C CA . ALA A 1 329 ? 19.750 1.149 -15.049 1.00 93.94 329 ALA A CA 1
ATOM 2417 C C . ALA A 1 329 ? 19.954 0.849 -16.538 1.00 93.94 329 ALA A C 1
ATOM 2419 O O . ALA A 1 329 ? 19.430 -0.131 -17.075 1.00 93.94 329 ALA A O 1
ATOM 2420 N N . SER A 1 330 ? 20.765 1.675 -17.199 1.00 93.25 330 SER A N 1
ATOM 2421 C CA . SER A 1 330 ? 21.096 1.478 -18.607 1.00 93.25 330 SER A CA 1
ATOM 2422 C C . SER A 1 330 ? 21.951 0.223 -18.832 1.00 93.25 330 SER A C 1
ATOM 2424 O O . SER A 1 330 ? 22.683 -0.256 -17.955 1.00 93.25 330 SER A O 1
ATOM 2426 N N . SER A 1 331 ? 21.942 -0.262 -20.075 1.00 93.75 331 SER A N 1
ATOM 2427 C CA . SER A 1 331 ? 22.781 -1.384 -20.499 1.00 93.75 331 SER A CA 1
ATOM 2428 C C . SER A 1 331 ? 24.289 -1.098 -20.450 1.00 93.75 331 SER A C 1
ATOM 2430 O O . SER A 1 331 ? 25.082 -2.027 -20.591 1.00 93.75 331 SER A O 1
ATOM 2432 N N . SER A 1 332 ? 24.705 0.163 -20.257 1.00 94.00 332 SER A N 1
ATOM 2433 C CA . SER A 1 332 ? 26.122 0.531 -20.145 1.00 94.00 332 SER A CA 1
ATOM 2434 C C . SER A 1 332 ? 26.722 0.221 -18.774 1.00 94.00 332 SER A C 1
ATOM 2436 O O . SER A 1 332 ? 27.945 0.139 -18.660 1.00 94.00 332 SER A O 1
ATOM 2438 N N . VAL A 1 333 ? 25.886 0.022 -17.748 1.00 95.69 333 VAL A N 1
ATOM 2439 C CA . VAL A 1 333 ? 26.335 -0.310 -16.386 1.00 95.69 333 VAL A CA 1
ATOM 2440 C C . VAL A 1 333 ? 25.767 -1.626 -15.852 1.00 95.69 333 VAL A C 1
ATOM 2442 O O . VAL A 1 333 ? 26.374 -2.239 -14.975 1.00 95.69 333 VAL A O 1
ATOM 2445 N N . VAL A 1 334 ? 24.646 -2.103 -16.402 1.00 95.56 334 VAL A N 1
ATOM 2446 C CA . VAL A 1 334 ? 24.066 -3.415 -16.085 1.00 95.56 334 VAL A CA 1
ATOM 2447 C C . VAL A 1 334 ? 23.730 -4.148 -17.376 1.00 95.56 334 VAL A C 1
ATOM 2449 O O . VAL A 1 334 ? 22.889 -3.700 -18.147 1.00 95.56 334 VAL A O 1
ATOM 2452 N N . SER A 1 335 ? 24.324 -5.318 -17.593 1.00 95.25 335 SER A N 1
ATOM 2453 C CA . SER A 1 335 ? 23.970 -6.185 -18.720 1.00 95.25 335 SER A CA 1
ATOM 2454 C C . SER A 1 335 ? 23.128 -7.370 -18.255 1.00 95.25 335 SER A C 1
ATOM 2456 O O . SER A 1 335 ? 23.237 -7.806 -17.108 1.00 95.25 335 SER A O 1
ATOM 2458 N N . LYS A 1 336 ? 22.289 -7.906 -19.144 1.00 93.44 336 LYS A N 1
ATOM 2459 C CA . LYS A 1 336 ? 21.523 -9.131 -18.905 1.00 93.44 336 LYS A CA 1
ATOM 2460 C C . LYS A 1 336 ? 21.953 -10.199 -19.904 1.00 93.44 336 LYS A C 1
ATOM 2462 O O . LYS A 1 336 ? 21.870 -9.977 -21.107 1.00 93.44 336 LYS A O 1
ATOM 2467 N N . SER A 1 337 ? 22.365 -11.360 -19.404 1.00 91.12 337 SER A N 1
ATOM 2468 C CA . SER A 1 337 ? 22.651 -12.549 -20.208 1.00 91.12 337 SER A CA 1
ATOM 2469 C C . SER A 1 337 ? 21.768 -13.700 -19.732 1.00 91.12 337 SER A C 1
ATOM 2471 O O . SER A 1 337 ? 21.855 -14.140 -18.581 1.00 91.12 337 SER A O 1
ATOM 2473 N N . GLY A 1 338 ? 20.843 -14.137 -20.592 1.00 87.19 338 GLY A N 1
ATOM 2474 C CA . GLY A 1 338 ? 19.762 -15.042 -20.198 1.00 87.19 338 GLY A CA 1
ATOM 2475 C C . GLY A 1 338 ? 18.941 -14.452 -19.045 1.00 87.19 338 GLY A C 1
ATOM 2476 O O . GLY A 1 338 ? 18.396 -13.354 -19.154 1.00 87.19 338 GLY A O 1
ATOM 2477 N N . SER A 1 339 ? 18.878 -15.164 -17.920 1.00 83.81 339 SER A N 1
ATOM 2478 C CA . SER A 1 339 ? 18.163 -14.725 -16.710 1.00 83.81 339 SER A CA 1
ATOM 2479 C C . SER A 1 339 ? 19.039 -13.978 -15.699 1.00 83.81 339 SER A C 1
ATOM 2481 O O . SER A 1 339 ? 18.530 -13.579 -14.653 1.00 83.81 339 SER A O 1
ATOM 2483 N N . ARG A 1 340 ? 20.342 -13.805 -15.970 1.00 91.44 340 ARG A N 1
ATOM 2484 C CA . ARG A 1 340 ? 21.296 -13.223 -15.015 1.00 91.44 340 ARG A CA 1
ATOM 2485 C C . ARG A 1 340 ? 21.686 -11.800 -15.392 1.00 91.44 340 ARG A C 1
ATOM 2487 O O . ARG A 1 340 ? 22.022 -11.530 -16.544 1.00 91.44 340 ARG A O 1
ATOM 2494 N N . TYR A 1 341 ? 21.698 -10.924 -14.398 1.00 95.31 341 TYR A N 1
ATOM 2495 C CA . TYR A 1 341 ? 22.211 -9.563 -14.487 1.00 95.31 341 TYR A CA 1
ATOM 2496 C C . TYR A 1 341 ? 23.657 -9.490 -13.999 1.00 95.31 341 TYR A C 1
ATOM 2498 O O . TYR A 1 341 ? 24.015 -10.106 -12.997 1.00 95.31 341 TYR A O 1
ATOM 2506 N N . THR A 1 342 ? 24.486 -8.716 -14.687 1.00 95.81 342 THR A N 1
ATOM 2507 C CA . THR A 1 342 ? 25.885 -8.487 -14.318 1.00 95.81 342 THR A CA 1
ATOM 2508 C C . THR A 1 342 ? 26.218 -7.006 -14.388 1.00 95.81 342 THR A C 1
ATOM 2510 O O . THR A 1 342 ? 25.755 -6.291 -15.279 1.00 95.81 342 THR A O 1
ATOM 2513 N N . LEU A 1 343 ? 27.036 -6.547 -13.440 1.00 96.88 343 LEU A N 1
ATOM 2514 C CA . LEU A 1 343 ? 27.588 -5.197 -13.471 1.00 96.88 343 LEU A CA 1
ATOM 2515 C C . LEU A 1 343 ? 28.662 -5.116 -14.557 1.00 96.88 343 LEU A C 1
ATOM 2517 O O . LEU A 1 343 ? 29.560 -5.958 -14.614 1.00 96.88 343 LEU A O 1
ATOM 2521 N N . VAL A 1 344 ? 28.562 -4.106 -15.412 1.00 96.56 344 VAL A N 1
ATOM 2522 C CA . VAL A 1 344 ? 29.457 -3.878 -16.552 1.00 96.56 344 VAL A CA 1
ATOM 2523 C C . VAL A 1 344 ? 29.898 -2.414 -16.602 1.00 96.56 344 VAL A C 1
ATOM 2525 O O . VAL A 1 344 ? 29.459 -1.590 -15.797 1.00 96.56 344 VAL A O 1
ATOM 2528 N N . GLY A 1 345 ? 30.804 -2.088 -17.526 1.00 95.94 345 GLY A N 1
ATOM 2529 C CA . GLY A 1 345 ? 31.275 -0.718 -17.734 1.00 95.94 345 GLY A CA 1
ATOM 2530 C C . GLY A 1 345 ? 31.824 -0.094 -16.450 1.00 95.94 345 GLY A C 1
ATOM 2531 O O . GLY A 1 345 ? 32.662 -0.688 -15.774 1.00 95.94 345 GLY A O 1
ATOM 2532 N N . ALA A 1 346 ? 31.316 1.088 -16.091 1.00 94.38 346 ALA A N 1
ATOM 2533 C CA . ALA A 1 346 ? 31.750 1.833 -14.907 1.00 94.38 346 ALA A CA 1
ATOM 2534 C C . ALA A 1 346 ? 31.486 1.110 -13.568 1.00 94.38 346 ALA A C 1
ATOM 2536 O O . ALA A 1 346 ? 32.111 1.446 -12.562 1.00 94.38 346 ALA A O 1
ATOM 2537 N N . LEU A 1 347 ? 30.581 0.122 -13.545 1.00 95.69 347 LEU A N 1
ATOM 2538 C CA . LEU A 1 347 ? 30.264 -0.670 -12.352 1.00 95.69 347 LEU A CA 1
ATOM 2539 C C . LEU A 1 347 ? 30.928 -2.052 -12.339 1.00 95.69 347 LEU A C 1
ATOM 2541 O O . LEU A 1 347 ? 30.770 -2.795 -11.368 1.00 95.69 347 LEU A O 1
ATOM 2545 N N . ALA A 1 348 ? 31.688 -2.407 -13.378 1.00 95.75 348 ALA A N 1
ATOM 2546 C CA . ALA A 1 348 ? 32.383 -3.687 -13.437 1.00 95.75 348 ALA A CA 1
ATOM 2547 C C . ALA A 1 348 ? 33.339 -3.853 -12.240 1.00 95.75 348 ALA A C 1
ATOM 2549 O O . ALA A 1 348 ? 34.148 -2.976 -11.940 1.00 95.75 348 ALA A O 1
ATOM 2550 N N . GLY A 1 349 ? 33.238 -4.987 -11.541 1.00 92.44 349 GLY A N 1
ATOM 2551 C CA . GLY A 1 349 ? 34.095 -5.318 -10.395 1.00 92.44 349 GLY A CA 1
ATOM 2552 C C . GLY A 1 349 ? 33.799 -4.551 -9.099 1.00 92.44 349 GLY A C 1
ATOM 2553 O O . GLY A 1 349 ? 34.477 -4.776 -8.098 1.00 92.44 349 GLY A O 1
ATOM 2554 N N . LYS A 1 350 ? 32.793 -3.667 -9.077 1.00 93.31 350 LYS A N 1
ATOM 2555 C CA . LYS A 1 350 ? 32.377 -2.967 -7.856 1.00 93.31 350 LYS A CA 1
ATOM 2556 C C . LYS A 1 350 ? 31.704 -3.930 -6.875 1.00 93.31 350 LYS A C 1
ATOM 2558 O O . LYS A 1 350 ? 30.911 -4.779 -7.272 1.00 93.31 350 LYS A O 1
ATOM 2563 N N . THR A 1 351 ? 31.997 -3.761 -5.586 1.00 91.50 351 THR A N 1
ATOM 2564 C CA . THR A 1 351 ? 31.429 -4.568 -4.487 1.00 91.50 351 THR A CA 1
ATOM 2565 C C . THR A 1 351 ? 30.719 -3.729 -3.421 1.00 91.50 351 THR A C 1
ATOM 2567 O O . THR A 1 351 ? 29.917 -4.262 -2.656 1.00 91.50 351 THR A O 1
ATOM 2570 N N . ASN A 1 352 ? 30.969 -2.415 -3.369 1.00 94.19 352 ASN A N 1
ATOM 2571 C CA . ASN A 1 352 ? 30.306 -1.512 -2.433 1.00 94.19 352 ASN A CA 1
ATOM 2572 C C . ASN A 1 352 ? 28.865 -1.226 -2.885 1.00 94.19 352 ASN A C 1
ATOM 2574 O O . ASN A 1 352 ? 28.643 -0.676 -3.962 1.00 94.19 352 ASN A O 1
ATOM 2578 N N . ALA A 1 353 ? 27.890 -1.560 -2.037 1.00 89.94 353 ALA A N 1
ATOM 2579 C CA . ALA A 1 353 ? 26.470 -1.408 -2.348 1.00 89.94 353 ALA A CA 1
ATOM 2580 C C . ALA A 1 353 ? 26.072 0.039 -2.689 1.00 89.94 353 ALA A C 1
ATOM 2582 O O . ALA A 1 353 ? 25.318 0.253 -3.633 1.00 89.94 353 ALA A O 1
ATOM 2583 N N . SER A 1 354 ? 26.598 1.027 -1.959 1.00 90.31 354 SER A N 1
ATOM 2584 C CA . SER A 1 354 ? 26.273 2.443 -2.167 1.00 90.31 354 SER A CA 1
ATOM 2585 C C . SER A 1 354 ? 26.806 2.951 -3.508 1.00 90.31 354 SER A C 1
ATOM 2587 O O . SER A 1 354 ? 26.076 3.594 -4.258 1.00 90.31 354 SER A O 1
ATOM 2589 N N . GLU A 1 355 ? 28.042 2.586 -3.872 1.00 91.12 355 GLU A N 1
ATOM 2590 C CA . GLU A 1 355 ? 28.619 2.931 -5.181 1.00 91.12 355 GLU A CA 1
ATOM 2591 C C . GLU A 1 355 ? 27.834 2.301 -6.339 1.00 91.12 355 GLU A C 1
ATOM 2593 O O . GLU A 1 355 ? 27.571 2.962 -7.343 1.00 91.12 355 GLU A O 1
ATOM 2598 N N . ILE A 1 356 ? 27.432 1.034 -6.190 1.00 91.38 356 ILE A N 1
ATOM 2599 C CA . ILE A 1 356 ? 26.663 0.309 -7.207 1.00 91.38 356 ILE A CA 1
ATOM 2600 C C . ILE A 1 356 ? 25.282 0.944 -7.384 1.00 91.38 356 ILE A C 1
ATOM 2602 O O . ILE A 1 356 ? 24.886 1.246 -8.508 1.00 91.38 356 ILE A O 1
ATOM 2606 N N . VAL A 1 357 ? 24.554 1.179 -6.289 1.00 90.75 357 VAL A N 1
ATOM 2607 C CA . VAL A 1 357 ? 23.224 1.807 -6.325 1.00 90.75 357 VAL A CA 1
ATOM 2608 C C . VAL A 1 357 ? 23.305 3.221 -6.890 1.00 90.75 357 VAL A C 1
ATOM 2610 O O . VAL A 1 357 ? 22.502 3.568 -7.755 1.00 90.75 357 VAL A O 1
ATOM 2613 N N . SER A 1 358 ? 24.286 4.017 -6.462 1.00 90.56 358 SER A N 1
ATOM 2614 C CA . SER A 1 358 ? 24.493 5.378 -6.960 1.00 90.56 358 SER A CA 1
ATOM 2615 C C . SER A 1 358 ? 24.758 5.388 -8.467 1.00 90.56 358 SER A C 1
ATOM 2617 O O . SER A 1 358 ? 24.040 6.052 -9.211 1.00 90.56 358 SER A O 1
ATOM 2619 N N . GLY A 1 359 ? 25.691 4.567 -8.959 1.00 88.19 359 GLY A N 1
ATOM 2620 C CA . GLY A 1 359 ? 25.978 4.520 -10.394 1.00 88.19 359 GLY A CA 1
ATOM 2621 C C . GLY A 1 359 ? 24.833 3.947 -11.236 1.00 88.19 359 GLY A C 1
ATOM 2622 O O . GLY A 1 359 ? 24.591 4.434 -12.340 1.00 88.19 359 GLY A O 1
ATOM 2623 N N . MET A 1 360 ? 24.071 2.977 -10.714 1.00 93.56 360 MET A N 1
ATOM 2624 C CA . MET A 1 360 ? 22.837 2.525 -11.367 1.00 93.56 360 MET A CA 1
ATOM 2625 C C . MET A 1 360 ? 21.816 3.658 -11.455 1.00 93.56 360 MET A C 1
ATOM 2627 O O . MET A 1 360 ? 21.252 3.869 -12.525 1.00 93.56 360 MET A O 1
ATOM 2631 N N . THR A 1 361 ? 21.639 4.421 -10.375 1.00 86.81 361 THR A N 1
ATOM 2632 C CA . THR A 1 361 ? 20.734 5.578 -10.316 1.00 86.81 361 THR A CA 1
ATOM 2633 C C . THR A 1 361 ? 21.131 6.647 -11.332 1.00 86.81 361 THR A C 1
ATOM 2635 O O . THR A 1 361 ? 20.280 7.114 -12.078 1.00 86.81 361 THR A O 1
ATOM 2638 N N . THR A 1 362 ? 22.418 6.997 -11.428 1.00 90.44 362 THR A N 1
ATOM 2639 C CA . THR A 1 362 ? 22.913 7.985 -12.404 1.00 90.44 362 THR A CA 1
ATOM 2640 C C . THR A 1 362 ? 22.661 7.559 -13.851 1.00 90.44 362 THR A C 1
ATOM 2642 O O . THR A 1 362 ? 22.427 8.401 -14.712 1.00 90.44 362 THR A O 1
ATOM 2645 N N . SER A 1 363 ? 22.701 6.256 -14.129 1.00 89.06 363 SER A N 1
ATOM 2646 C CA . SER A 1 363 ? 22.430 5.707 -15.462 1.00 89.06 363 SER A CA 1
ATOM 2647 C C . SER A 1 363 ? 20.944 5.448 -15.751 1.00 89.06 363 SER A C 1
ATOM 2649 O O . SER A 1 363 ? 20.606 5.026 -16.859 1.00 89.06 363 SER A O 1
ATOM 2651 N N . ALA A 1 364 ? 20.077 5.590 -14.746 1.00 88.12 364 ALA A N 1
ATOM 2652 C CA . ALA A 1 364 ? 18.688 5.166 -14.824 1.00 88.12 364 ALA A CA 1
ATOM 2653 C C . ALA A 1 364 ? 17.812 6.163 -15.591 1.00 88.12 364 ALA A C 1
ATOM 2655 O O . ALA A 1 364 ? 18.119 7.349 -15.688 1.00 88.12 364 ALA A O 1
ATOM 2656 N N . SER A 1 365 ? 16.684 5.671 -16.107 1.00 81.56 365 SER A N 1
ATOM 2657 C CA . SER A 1 365 ? 15.673 6.486 -16.787 1.00 81.56 365 SER A CA 1
ATOM 2658 C C . SER A 1 365 ? 14.283 6.200 -16.230 1.00 81.56 365 SER A C 1
ATOM 2660 O O . SER A 1 365 ? 13.932 5.043 -15.998 1.00 81.56 365 SER A O 1
ATOM 2662 N N . TYR A 1 366 ? 13.476 7.251 -16.068 1.00 76.94 366 TYR A N 1
ATOM 2663 C CA . TYR A 1 366 ? 12.103 7.160 -15.563 1.00 76.94 366 TYR A CA 1
ATOM 2664 C C . TYR A 1 366 ? 11.211 6.253 -16.428 1.00 76.94 366 TYR A C 1
ATOM 2666 O O . TYR A 1 366 ? 10.349 5.564 -15.894 1.00 76.94 366 TYR A O 1
ATOM 2674 N N . GLY A 1 367 ? 11.462 6.161 -17.738 1.00 77.31 367 GLY A N 1
ATOM 2675 C CA . GLY A 1 367 ? 10.685 5.316 -18.655 1.00 77.31 367 GLY A CA 1
ATOM 2676 C C . GLY A 1 367 ? 11.091 3.837 -18.703 1.00 77.31 367 GLY A C 1
ATOM 2677 O O . GLY A 1 367 ? 10.445 3.067 -19.403 1.00 77.31 367 GLY A O 1
ATOM 2678 N N . ASN A 1 368 ? 12.151 3.421 -17.999 1.00 84.06 368 ASN A N 1
ATOM 2679 C CA . ASN A 1 368 ? 12.625 2.030 -18.059 1.00 84.06 368 ASN A CA 1
ATOM 2680 C C . ASN A 1 368 ? 11.788 1.074 -17.202 1.00 84.06 368 ASN A C 1
ATOM 2682 O O . ASN A 1 368 ? 11.712 -0.115 -17.512 1.00 84.06 368 ASN A O 1
ATOM 2686 N N . CYS A 1 369 ? 11.189 1.578 -16.121 1.00 89.44 369 CYS A N 1
ATOM 2687 C CA . CYS A 1 369 ? 10.350 0.797 -15.224 1.00 89.44 369 CYS A CA 1
ATOM 2688 C C . CYS A 1 369 ? 8.965 1.436 -15.079 1.00 89.44 369 CYS A C 1
ATOM 2690 O O . CYS A 1 369 ? 8.878 2.657 -14.944 1.00 89.44 369 CYS A O 1
ATOM 2692 N N . PRO A 1 370 ? 7.884 0.637 -15.017 1.00 88.88 370 PRO A N 1
ATOM 2693 C CA . PRO A 1 370 ? 6.530 1.161 -14.846 1.00 88.88 370 PRO A CA 1
ATOM 2694 C C . PRO A 1 370 ? 6.398 2.095 -13.640 1.00 88.88 370 PRO A C 1
ATOM 2696 O O . PRO A 1 370 ? 6.039 3.258 -13.792 1.00 88.88 370 PRO A O 1
ATOM 2699 N N . HIS A 1 371 ? 6.807 1.660 -12.449 1.00 87.50 371 HIS A N 1
ATOM 2700 C CA . HIS A 1 371 ? 6.699 2.496 -11.248 1.00 87.50 371 HIS A CA 1
ATOM 2701 C C . HIS A 1 371 ? 7.624 3.713 -11.260 1.00 87.50 371 HIS A C 1
ATOM 2703 O O . HIS A 1 371 ? 7.374 4.658 -10.532 1.00 87.50 371 HIS A O 1
ATOM 2709 N N . THR A 1 372 ? 8.670 3.767 -12.086 1.00 83.75 372 THR A N 1
ATOM 2710 C CA . THR A 1 372 ? 9.471 5.000 -12.198 1.00 83.75 372 THR A CA 1
ATOM 2711 C C . THR A 1 372 ? 8.869 5.994 -13.185 1.00 83.75 372 THR A C 1
ATOM 2713 O O . THR A 1 372 ? 9.324 7.125 -13.252 1.00 83.75 372 THR A O 1
ATOM 2716 N N . SER A 1 373 ? 7.862 5.606 -13.962 1.00 82.31 373 SER A N 1
ATOM 2717 C CA . SER A 1 373 ? 7.392 6.408 -15.096 1.00 82.31 373 SER A CA 1
ATOM 2718 C C . SER A 1 373 ? 6.281 7.406 -14.765 1.00 82.31 373 SER A C 1
ATOM 2720 O O . SER A 1 373 ? 5.965 8.249 -15.599 1.00 82.31 373 SER A O 1
ATOM 2722 N N . GLY A 1 374 ? 5.703 7.348 -13.561 1.00 79.94 374 GLY A N 1
ATOM 2723 C CA . GLY A 1 374 ? 4.596 8.228 -13.168 1.00 79.94 374 GLY A CA 1
ATOM 2724 C C . GLY A 1 374 ? 3.200 7.691 -13.490 1.00 79.94 374 GLY A C 1
ATOM 2725 O O . GLY A 1 374 ? 2.222 8.270 -13.032 1.00 79.94 374 GLY A O 1
ATOM 2726 N N . ILE A 1 375 ? 3.104 6.596 -14.252 1.00 85.19 375 ILE A N 1
ATOM 2727 C CA . ILE A 1 375 ? 1.840 6.117 -14.841 1.00 85.19 375 ILE A CA 1
ATOM 2728 C C . ILE A 1 375 ? 1.353 4.767 -14.290 1.00 85.19 375 ILE A C 1
ATOM 2730 O O . ILE A 1 375 ? 0.306 4.281 -14.718 1.00 85.19 375 ILE A O 1
ATOM 2734 N N . ALA A 1 376 ? 2.138 4.120 -13.423 1.00 90.69 376 ALA A N 1
ATOM 2735 C CA . ALA A 1 376 ? 1.865 2.776 -12.918 1.00 90.69 376 ALA A CA 1
ATOM 2736 C C . ALA A 1 376 ? 1.330 2.807 -11.486 1.00 90.69 376 ALA A C 1
ATOM 2738 O O . ALA A 1 376 ? 1.769 3.624 -10.672 1.00 90.69 376 ALA A O 1
ATOM 2739 N N . ILE A 1 377 ? 0.392 1.909 -11.198 1.00 91.25 377 ILE A N 1
ATOM 2740 C CA . ILE A 1 377 ? -0.348 1.848 -9.941 1.00 91.25 377 ILE A CA 1
ATOM 2741 C C . ILE A 1 377 ? -0.602 0.389 -9.574 1.00 91.25 377 ILE A C 1
ATOM 2743 O O . ILE A 1 377 ? -1.116 -0.362 -10.402 1.00 91.25 377 ILE A O 1
ATOM 2747 N N . ASP A 1 378 ? -0.350 0.042 -8.316 1.00 92.62 378 ASP A N 1
ATOM 2748 C CA . ASP A 1 378 ? -0.858 -1.181 -7.705 1.00 92.62 378 ASP A CA 1
ATOM 2749 C C . ASP A 1 378 ? -2.110 -0.867 -6.893 1.00 92.62 378 ASP A C 1
ATOM 2751 O O . ASP A 1 378 ? -2.061 -0.134 -5.898 1.00 92.62 378 ASP A O 1
ATOM 2755 N N . ALA A 1 379 ? -3.240 -1.391 -7.365 1.00 93.00 379 ALA A N 1
ATOM 2756 C CA . ALA A 1 379 ? -4.566 -1.057 -6.872 1.00 93.00 379 ALA A CA 1
ATOM 2757 C C . ALA A 1 379 ? -5.398 -2.295 -6.515 1.00 93.00 379 ALA A C 1
ATOM 2759 O O . ALA A 1 379 ? -5.424 -3.305 -7.230 1.00 93.00 379 ALA A O 1
ATOM 2760 N N . TRP A 1 380 ? -6.156 -2.154 -5.433 1.00 94.44 380 TRP A N 1
ATOM 2761 C CA . TRP A 1 380 ? -7.020 -3.177 -4.862 1.00 94.44 380 TRP A CA 1
ATOM 2762 C C . TRP A 1 380 ? -8.419 -2.635 -4.594 1.00 94.44 380 TRP A C 1
ATOM 2764 O O . TRP A 1 380 ? -8.607 -1.441 -4.360 1.00 94.44 380 TRP A O 1
ATOM 2774 N N . CYS A 1 381 ? -9.419 -3.512 -4.623 1.00 94.06 381 CYS A N 1
ATOM 2775 C CA . CYS A 1 381 ? -10.732 -3.166 -4.090 1.00 94.06 381 CYS A CA 1
ATOM 2776 C C . CYS A 1 381 ? -10.661 -3.026 -2.559 1.00 94.06 381 CYS A C 1
ATOM 2778 O O . CYS A 1 381 ? -10.029 -3.843 -1.893 1.00 94.06 381 CYS A O 1
ATOM 2780 N N . ASP A 1 382 ? -11.369 -2.040 -2.000 1.00 91.75 382 ASP A N 1
ATOM 2781 C CA . ASP A 1 382 ? -11.576 -1.915 -0.554 1.00 91.75 382 ASP A CA 1
ATOM 2782 C C . ASP A 1 382 ? -12.565 -2.968 0.001 1.00 91.75 382 ASP A C 1
ATOM 2784 O O . ASP A 1 382 ? -13.763 -2.742 0.226 1.00 91.75 382 ASP A O 1
ATOM 2788 N N . ASP A 1 383 ? -12.058 -4.180 0.191 1.00 89.38 383 ASP A N 1
ATOM 2789 C CA . ASP A 1 383 ? -12.780 -5.353 0.687 1.00 89.38 383 ASP A CA 1
ATOM 2790 C C . ASP A 1 383 ? -12.314 -5.815 2.082 1.00 89.38 383 ASP A C 1
ATOM 2792 O O . ASP A 1 383 ? -12.702 -6.889 2.553 1.00 89.38 383 ASP A O 1
ATOM 2796 N N . GLY A 1 384 ? -11.470 -5.026 2.756 1.00 85.00 384 GLY A N 1
ATOM 2797 C CA . GLY A 1 384 ? -10.799 -5.435 3.994 1.00 85.00 384 GLY A CA 1
ATOM 2798 C C . GLY A 1 384 ? -9.800 -6.588 3.793 1.00 85.00 384 GLY A C 1
ATOM 2799 O O . GLY A 1 384 ? -9.514 -7.354 4.724 1.00 85.00 384 GLY A O 1
ATOM 2800 N N . GLY A 1 385 ? -9.339 -6.798 2.560 1.00 82.88 385 GLY A N 1
ATOM 2801 C CA . GLY A 1 385 ? -8.209 -7.638 2.189 1.00 82.88 385 GLY A CA 1
ATOM 2802 C C . GLY A 1 385 ? -6.869 -6.985 2.518 1.00 82.88 385 GLY A C 1
ATOM 2803 O O . GLY A 1 385 ? -6.775 -5.783 2.745 1.00 82.88 385 GLY A O 1
ATOM 2804 N N . SER A 1 386 ? -5.828 -7.805 2.598 1.00 85.19 386 SER A N 1
ATOM 2805 C CA . SER A 1 386 ? -4.449 -7.357 2.813 1.00 85.19 386 SER A CA 1
ATOM 2806 C C . SER A 1 386 ? -3.478 -8.456 2.392 1.00 85.19 386 SER A C 1
ATOM 2808 O O . SER A 1 386 ? -3.883 -9.607 2.219 1.00 85.19 386 SER A O 1
ATOM 2810 N N . ASN A 1 387 ? -2.192 -8.128 2.234 1.00 85.44 387 ASN A N 1
ATOM 2811 C CA . ASN A 1 387 ? -1.151 -9.094 1.859 1.00 85.44 387 ASN A CA 1
ATOM 2812 C C . ASN A 1 387 ? -1.497 -9.899 0.595 1.00 85.44 387 ASN A C 1
ATOM 2814 O O . ASN A 1 387 ? -1.359 -11.120 0.584 1.00 85.44 387 ASN A O 1
ATOM 2818 N N . TYR A 1 388 ? -1.963 -9.225 -0.461 1.00 89.12 388 TYR A N 1
ATOM 2819 C CA . TYR A 1 388 ? -2.395 -9.853 -1.717 1.00 89.12 388 TYR A CA 1
ATOM 2820 C C . TYR A 1 388 ? -3.601 -10.799 -1.580 1.00 89.12 388 TYR A C 1
ATOM 2822 O O . TYR A 1 388 ? -3.938 -11.476 -2.549 1.00 89.12 388 TYR A O 1
ATOM 2830 N N . ALA A 1 389 ? -4.263 -10.860 -0.419 1.00 91.00 389 ALA A N 1
ATOM 2831 C CA . ALA A 1 389 ? -5.446 -11.682 -0.188 1.00 91.00 389 ALA A CA 1
ATOM 2832 C C . ALA A 1 389 ? -6.727 -10.837 -0.243 1.00 91.00 389 ALA A C 1
ATOM 2834 O O . ALA A 1 389 ? -7.104 -10.204 0.748 1.00 91.00 389 ALA A O 1
ATOM 2835 N N . HIS A 1 390 ? -7.405 -10.881 -1.390 1.00 92.50 390 HIS A N 1
ATOM 2836 C CA . HIS A 1 390 ? -8.582 -10.061 -1.706 1.00 92.50 390 HIS A CA 1
ATOM 2837 C C . HIS A 1 390 ? -9.725 -10.912 -2.281 1.00 92.50 390 HIS A C 1
ATOM 2839 O O . HIS A 1 390 ? -9.506 -12.028 -2.757 1.00 92.50 390 HIS A O 1
ATOM 2845 N N . ASP A 1 391 ? -10.949 -10.399 -2.215 1.00 92.88 391 ASP A N 1
ATOM 2846 C CA . ASP A 1 391 ? -12.146 -10.932 -2.858 1.00 92.88 391 ASP A CA 1
ATOM 2847 C C . ASP A 1 391 ? -11.984 -10.852 -4.388 1.00 92.88 391 ASP A C 1
ATOM 2849 O O . ASP A 1 391 ? -11.977 -9.754 -4.964 1.00 92.88 391 ASP A O 1
ATOM 2853 N N . PRO A 1 392 ? -11.898 -12.003 -5.081 1.00 93.62 392 PRO A N 1
ATOM 2854 C CA . PRO A 1 392 ? -11.818 -12.056 -6.536 1.00 93.62 392 PRO A CA 1
ATOM 2855 C C . PRO A 1 392 ? -12.921 -11.295 -7.256 1.00 93.62 392 PRO A C 1
ATOM 2857 O O . PRO A 1 392 ? -12.672 -10.678 -8.289 1.00 93.62 392 PRO A O 1
ATOM 2860 N N . SER A 1 393 ? -14.141 -11.344 -6.723 1.00 92.88 393 SER A N 1
ATOM 2861 C CA . SER A 1 393 ? -15.311 -10.740 -7.350 1.00 92.88 393 SER A CA 1
ATOM 2862 C C . SER A 1 393 ? -15.222 -9.222 -7.279 1.00 92.88 393 SER A C 1
ATOM 2864 O O . SER A 1 393 ? -15.545 -8.537 -8.253 1.00 92.88 393 SER A O 1
ATOM 2866 N N . CYS A 1 394 ? -14.752 -8.686 -6.148 1.00 94.38 394 CYS A N 1
ATOM 2867 C CA . CYS A 1 394 ? -14.538 -7.252 -6.025 1.00 94.38 394 CYS A CA 1
ATOM 2868 C C . CYS A 1 394 ? -13.358 -6.777 -6.879 1.00 94.38 394 CYS A C 1
ATOM 2870 O O . CYS A 1 394 ? -13.485 -5.799 -7.620 1.00 94.38 394 CYS A O 1
ATOM 2872 N N . GLN A 1 395 ? -12.242 -7.510 -6.849 1.00 96.00 395 GLN A N 1
ATOM 2873 C CA . GLN A 1 395 ? -11.075 -7.178 -7.660 1.00 96.00 395 GLN A CA 1
ATOM 2874 C C . GLN A 1 395 ? -11.392 -7.237 -9.163 1.00 96.00 395 GLN A C 1
ATOM 2876 O O . GLN A 1 395 ? -10.931 -6.384 -9.914 1.00 96.00 395 GLN A O 1
ATOM 2881 N N . GLU A 1 396 ? -12.226 -8.173 -9.629 1.00 95.62 396 GLU A N 1
ATOM 2882 C CA . GLU A 1 396 ? -12.617 -8.231 -11.044 1.00 95.62 396 GLU A CA 1
ATOM 2883 C C . GLU A 1 396 ? -13.378 -6.978 -11.497 1.00 95.62 396 GLU A C 1
ATOM 2885 O O . GLU A 1 396 ? -13.146 -6.454 -12.590 1.00 95.62 396 GLU A O 1
ATOM 2890 N N . LYS A 1 397 ? -14.288 -6.479 -10.657 1.00 96.38 397 LYS A N 1
ATOM 2891 C CA . LYS A 1 397 ? -15.032 -5.243 -10.927 1.00 96.38 397 LYS A CA 1
ATOM 2892 C C . LYS A 1 397 ? -14.097 -4.040 -10.990 1.00 96.38 397 LYS A C 1
ATOM 2894 O O . LYS A 1 397 ? -14.240 -3.209 -11.889 1.00 96.38 397 LYS A O 1
ATOM 2899 N N . LEU A 1 398 ? -13.111 -3.980 -10.092 1.00 97.31 398 LEU A N 1
ATOM 2900 C CA . LEU A 1 398 ? -12.075 -2.953 -10.137 1.00 97.31 398 LEU A CA 1
ATOM 2901 C C . LEU A 1 398 ? -11.284 -3.029 -11.448 1.00 97.31 398 LEU A C 1
ATOM 2903 O O . LEU A 1 398 ? -11.153 -2.020 -12.135 1.00 97.31 398 LEU A O 1
ATOM 2907 N N . ILE A 1 399 ? -10.828 -4.223 -11.844 1.00 97.38 399 ILE A N 1
ATOM 2908 C CA . ILE A 1 399 ? -10.088 -4.440 -13.098 1.00 97.38 399 ILE A CA 1
ATOM 2909 C C . ILE A 1 399 ? -10.870 -3.896 -14.297 1.00 97.38 399 ILE A C 1
ATOM 2911 O O . ILE A 1 399 ? -10.322 -3.147 -15.108 1.00 97.38 399 ILE A O 1
ATOM 2915 N N . LYS A 1 400 ? -12.156 -4.249 -14.402 1.00 97.12 400 LYS A N 1
ATOM 2916 C CA . LYS A 1 400 ? -13.035 -3.778 -15.482 1.00 97.12 400 LYS A CA 1
ATOM 2917 C C . LYS A 1 400 ? -13.161 -2.254 -15.469 1.00 97.12 400 LYS A C 1
ATOM 2919 O O . LYS A 1 400 ? -13.050 -1.627 -16.519 1.00 97.12 400 LYS A O 1
ATOM 2924 N N . THR A 1 401 ? -13.328 -1.664 -14.288 1.00 97.50 401 THR A N 1
ATOM 2925 C CA . THR A 1 401 ? -13.486 -0.212 -14.129 1.00 97.50 401 THR A CA 1
ATOM 2926 C C . THR A 1 401 ? -12.219 0.549 -14.515 1.00 97.50 401 THR A C 1
ATOM 2928 O O . THR A 1 401 ? -12.285 1.490 -15.302 1.00 97.50 401 THR A O 1
ATOM 2931 N N . MET A 1 402 ? -11.052 0.096 -14.050 1.00 97.62 402 MET A N 1
ATOM 2932 C CA . MET A 1 402 ? -9.755 0.683 -14.404 1.00 97.62 402 MET A CA 1
ATOM 2933 C C . MET A 1 402 ? -9.515 0.621 -15.918 1.00 97.62 402 MET A C 1
ATOM 2935 O O . MET A 1 402 ? -9.122 1.610 -16.533 1.00 97.62 402 MET A O 1
ATOM 2939 N N . ILE A 1 403 ? -9.804 -0.517 -16.556 1.00 97.06 403 ILE A N 1
ATOM 2940 C CA . ILE A 1 403 ? -9.628 -0.660 -18.008 1.00 97.06 403 ILE A CA 1
ATOM 2941 C C . ILE A 1 403 ? -10.564 0.267 -18.788 1.00 97.06 403 ILE A C 1
ATOM 2943 O O . ILE A 1 403 ? -10.128 0.900 -19.753 1.00 97.06 403 ILE A O 1
ATOM 2947 N N . ASN A 1 404 ? -11.817 0.401 -18.348 1.00 96.50 404 ASN A N 1
ATOM 2948 C CA . ASN A 1 404 ? -12.776 1.335 -18.941 1.00 96.50 404 ASN A CA 1
ATOM 2949 C C . ASN A 1 404 ? -12.332 2.799 -18.788 1.00 96.50 404 ASN A C 1
ATOM 2951 O O . ASN A 1 404 ? -12.590 3.607 -19.676 1.00 96.50 404 ASN A O 1
ATOM 2955 N N . ALA A 1 405 ? -11.615 3.128 -17.712 1.00 95.38 405 ALA A N 1
ATOM 2956 C CA . ALA A 1 405 ? -11.028 4.446 -17.478 1.00 95.38 405 ALA A CA 1
ATOM 2957 C C . ALA A 1 405 ? -9.718 4.702 -18.254 1.00 95.38 405 ALA A C 1
ATOM 2959 O O . ALA A 1 405 ? -9.084 5.738 -18.074 1.00 95.38 405 ALA A O 1
ATOM 2960 N N . GLY A 1 406 ? -9.301 3.782 -19.131 1.00 96.06 406 GLY A N 1
ATOM 2961 C CA . GLY A 1 406 ? -8.140 3.965 -20.008 1.00 96.06 406 GLY A CA 1
ATOM 2962 C C . GLY A 1 406 ? -6.845 3.325 -19.506 1.00 96.06 406 GLY A C 1
ATOM 2963 O O . GLY A 1 406 ? -5.799 3.489 -20.139 1.00 96.06 406 GLY A O 1
ATOM 2964 N N . PHE A 1 407 ? -6.891 2.552 -18.421 1.00 97.81 407 PHE A N 1
ATOM 2965 C CA . PHE A 1 407 ? -5.747 1.755 -17.987 1.00 97.81 407 PHE A CA 1
ATOM 2966 C C . PHE A 1 407 ? -5.621 0.462 -18.800 1.00 97.81 407 PHE A C 1
ATOM 2968 O O . PHE A 1 407 ? -6.564 -0.039 -19.411 1.00 97.81 407 PHE A O 1
ATOM 2975 N N . CYS A 1 408 ? -4.426 -0.108 -18.797 1.00 97.56 408 CYS A N 1
ATOM 2976 C CA . CYS A 1 408 ? -4.189 -1.505 -19.108 1.00 97.56 408 CYS A CA 1
ATOM 2977 C C . CYS A 1 408 ? -3.779 -2.239 -17.827 1.00 97.56 408 CYS A C 1
ATOM 2979 O O . CYS A 1 408 ? -3.338 -1.615 -16.863 1.00 97.56 408 CYS A O 1
ATOM 2981 N N . ARG A 1 409 ? -3.903 -3.570 -17.823 1.00 96.81 409 ARG A N 1
ATOM 2982 C CA . ARG A 1 409 ? -3.474 -4.413 -16.699 1.00 96.81 409 ARG A CA 1
ATOM 2983 C C . ARG A 1 409 ? -2.384 -5.377 -17.132 1.00 96.81 409 ARG A C 1
ATOM 2985 O O . ARG A 1 409 ? -2.438 -5.930 -18.239 1.00 96.81 409 ARG A O 1
ATOM 2992 N N . LEU A 1 410 ? -1.423 -5.632 -16.252 1.00 92.69 410 LEU A N 1
ATOM 2993 C CA . LEU A 1 410 ? -0.430 -6.676 -16.467 1.00 92.69 410 LEU A CA 1
ATOM 2994 C C . LEU A 1 410 ? -1.077 -8.070 -16.418 1.00 92.69 410 LEU A C 1
ATOM 2996 O O . LEU A 1 410 ? -1.844 -8.395 -15.517 1.00 92.69 410 LEU A O 1
ATOM 3000 N N . GLY A 1 411 ? -0.747 -8.945 -17.370 1.00 89.56 411 GLY A N 1
ATOM 3001 C CA . GLY A 1 411 ? -1.340 -10.292 -17.418 1.00 89.56 411 GLY A CA 1
ATOM 3002 C C . GLY A 1 411 ? -0.941 -11.212 -16.253 1.00 89.56 411 GLY A C 1
ATOM 3003 O O . GLY A 1 411 ? -1.632 -12.195 -15.988 1.00 89.56 411 GLY A O 1
ATOM 3004 N N . SER A 1 412 ? 0.162 -10.908 -15.563 1.00 88.88 412 SER A N 1
ATOM 3005 C CA . SER A 1 412 ? 0.693 -11.703 -14.448 1.00 88.88 412 SER A CA 1
ATOM 3006 C C . SER A 1 412 ? 0.352 -11.165 -13.062 1.00 88.88 412 SER A C 1
ATOM 3008 O O . SER A 1 412 ? 0.479 -11.909 -12.096 1.00 88.88 412 SER A O 1
ATOM 3010 N N . GLU A 1 413 ? -0.066 -9.904 -12.963 1.00 91.31 413 GLU A N 1
ATOM 3011 C CA . GLU A 1 413 ? -0.297 -9.193 -11.702 1.00 91.31 413 GLU A CA 1
ATOM 3012 C C . GLU A 1 413 ? -1.674 -8.533 -11.800 1.00 91.31 413 GLU A C 1
ATOM 3014 O O . GLU A 1 413 ? -1.912 -7.673 -12.645 1.00 91.31 413 GLU A O 1
ATOM 3019 N N . VAL A 1 414 ? -2.634 -9.004 -11.000 1.00 93.50 414 VAL A N 1
ATOM 3020 C CA . VAL A 1 414 ? -4.032 -8.528 -11.076 1.00 93.50 414 VAL A CA 1
ATOM 3021 C C . VAL A 1 414 ? -4.234 -7.136 -10.487 1.00 93.50 414 VAL A C 1
ATOM 3023 O O . VAL A 1 414 ? -5.280 -6.525 -10.697 1.00 93.50 414 VAL A O 1
ATOM 3026 N N . TRP A 1 415 ? -3.247 -6.680 -9.727 1.00 94.06 415 TRP A N 1
ATOM 3027 C CA . TRP A 1 415 ? -3.232 -5.409 -9.027 1.00 94.06 415 TRP A CA 1
ATOM 3028 C C . TRP A 1 415 ? -2.469 -4.330 -9.801 1.00 94.06 415 TRP A C 1
ATOM 3030 O O . TRP A 1 415 ? -2.723 -3.159 -9.562 1.00 94.06 415 TRP A O 1
ATOM 3040 N N . HIS A 1 416 ? -1.593 -4.705 -10.745 1.00 94.69 416 HIS A N 1
ATOM 3041 C CA . HIS A 1 416 ? -0.735 -3.773 -11.486 1.00 94.69 416 HIS A CA 1
ATOM 3042 C C . HIS A 1 416 ? -1.437 -3.195 -12.718 1.00 94.69 416 HIS A C 1
ATOM 3044 O O . HIS A 1 416 ? -1.746 -3.915 -13.682 1.00 94.69 416 HIS A O 1
ATOM 3050 N N . PHE A 1 417 ? -1.607 -1.877 -12.722 1.00 96.62 417 PHE A N 1
ATOM 3051 C CA . PHE A 1 417 ? -2.191 -1.094 -13.806 1.00 96.62 417 PHE A CA 1
ATOM 3052 C C . PHE A 1 417 ? -1.210 -0.048 -14.334 1.00 96.62 417 PHE A C 1
ATOM 3054 O O . PHE A 1 417 ? -0.410 0.512 -13.590 1.00 96.62 417 PHE A O 1
ATOM 3061 N N . GLU A 1 418 ? -1.312 0.265 -15.625 1.00 95.56 418 GLU A N 1
ATOM 3062 C CA . GLU A 1 418 ? -0.609 1.391 -16.249 1.00 95.56 418 GLU A CA 1
ATOM 3063 C C . GLU A 1 418 ? -1.574 2.173 -17.134 1.00 95.56 418 GLU A C 1
ATOM 3065 O O . GLU A 1 418 ? -2.454 1.579 -17.763 1.00 95.56 418 GLU A O 1
ATOM 3070 N N . LEU A 1 419 ? -1.411 3.493 -17.234 1.00 94.88 419 LEU A N 1
ATOM 3071 C CA . LEU A 1 419 ? -2.174 4.267 -18.211 1.00 94.88 419 LEU A CA 1
ATOM 3072 C C . LEU A 1 419 ? -1.830 3.793 -19.634 1.00 94.88 419 LEU A C 1
ATOM 3074 O O . LEU A 1 419 ? -0.685 3.895 -20.082 1.00 94.88 419 LEU A O 1
ATOM 3078 N N . ASN A 1 420 ? -2.816 3.274 -20.375 1.00 95.88 420 ASN A N 1
ATOM 3079 C CA . ASN A 1 420 ? -2.555 2.544 -21.620 1.00 95.88 420 ASN A CA 1
ATOM 3080 C C . ASN A 1 420 ? -1.93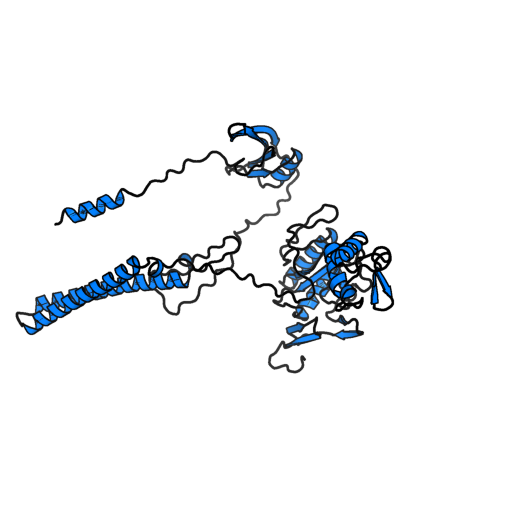7 3.427 -22.719 1.00 95.88 420 ASN A C 1
ATOM 3082 O O . ASN A 1 420 ? -1.175 2.915 -23.539 1.00 95.88 420 ASN A O 1
ATOM 3086 N N . SER A 1 421 ? -2.225 4.735 -22.724 1.00 92.38 421 SER A N 1
ATOM 3087 C CA . SER A 1 421 ? -1.657 5.702 -23.678 1.00 92.38 421 SER A CA 1
ATOM 3088 C C . SER A 1 421 ? -0.143 5.890 -23.520 1.00 92.38 421 SER A C 1
ATOM 3090 O O . SER A 1 421 ? 0.525 6.264 -24.484 1.00 92.38 421 SER A O 1
ATOM 3092 N N . LYS A 1 422 ? 0.407 5.604 -22.332 1.00 89.94 422 LYS A N 1
ATOM 3093 C CA . LYS A 1 422 ? 1.814 5.846 -21.971 1.00 89.94 422 LYS A CA 1
ATOM 3094 C C . LYS A 1 422 ? 2.561 4.599 -21.493 1.00 89.94 422 LYS A C 1
ATOM 3096 O O . LYS A 1 422 ? 3.713 4.718 -21.083 1.00 89.94 422 LYS A O 1
ATOM 3101 N N . LYS A 1 423 ? 1.913 3.429 -21.510 1.00 92.44 423 LYS A N 1
ATOM 3102 C CA . LYS A 1 423 ? 2.410 2.193 -20.889 1.00 92.44 423 LYS A CA 1
ATOM 3103 C C . LYS A 1 423 ? 3.867 1.873 -21.225 1.00 92.44 423 LYS A C 1
ATOM 3105 O O . LYS A 1 423 ? 4.312 2.002 -22.366 1.00 92.44 423 LYS A O 1
ATOM 3110 N N . VAL A 1 424 ? 4.575 1.376 -20.220 1.00 90.06 424 VAL A N 1
ATOM 3111 C CA . VAL A 1 424 ? 5.958 0.902 -20.310 1.00 90.06 424 VAL A CA 1
ATOM 3112 C C . VAL A 1 424 ? 5.979 -0.612 -20.525 1.00 90.06 424 VAL A C 1
ATOM 3114 O O . VAL A 1 424 ? 6.795 -1.127 -21.291 1.00 90.06 424 VAL A O 1
ATOM 3117 N N . SER A 1 425 ? 5.064 -1.346 -19.886 1.00 91.31 425 SER A N 1
ATOM 3118 C CA . SER A 1 425 ? 5.023 -2.806 -19.983 1.00 91.31 425 SER A CA 1
ATOM 3119 C C . SER A 1 425 ? 4.364 -3.277 -21.278 1.00 91.31 425 SER A C 1
ATOM 3121 O O . SER A 1 425 ? 3.187 -3.025 -21.541 1.00 91.31 425 SER A O 1
ATOM 3123 N N . SER A 1 426 ? 5.093 -4.066 -22.069 1.00 89.19 426 SER A N 1
ATOM 3124 C CA . SER A 1 426 ? 4.590 -4.632 -23.330 1.00 89.19 426 SER A CA 1
ATOM 3125 C C . SER A 1 426 ? 3.418 -5.604 -23.145 1.00 89.19 426 SER A C 1
ATOM 3127 O O . SER A 1 426 ? 2.568 -5.726 -24.023 1.00 89.19 426 SER A O 1
ATOM 3129 N N . ASN A 1 427 ? 3.347 -6.275 -21.996 1.00 88.44 427 ASN A N 1
ATOM 3130 C CA . ASN A 1 427 ? 2.281 -7.201 -21.611 1.00 88.44 427 ASN A CA 1
ATOM 3131 C C . ASN A 1 427 ? 1.174 -6.544 -20.764 1.00 88.44 427 ASN A C 1
ATOM 3133 O O . ASN A 1 427 ? 0.319 -7.253 -20.225 1.00 88.44 427 ASN A O 1
ATOM 3137 N N . CYS A 1 428 ? 1.175 -5.212 -20.653 1.00 93.94 428 CYS A N 1
ATOM 3138 C CA . CYS A 1 428 ? 0.045 -4.460 -20.129 1.00 93.94 428 CYS A CA 1
ATOM 3139 C C . CYS A 1 428 ? -0.985 -4.259 -21.247 1.00 93.94 428 CYS A C 1
ATOM 3141 O O . CYS A 1 428 ? -0.753 -3.546 -22.233 1.00 93.94 428 CYS A O 1
ATOM 3143 N N . LEU A 1 429 ? -2.122 -4.949 -21.129 1.00 95.81 429 LEU A N 1
ATOM 3144 C CA . LEU A 1 429 ? -3.140 -5.021 -22.178 1.00 95.81 429 LEU A CA 1
ATOM 3145 C C . LEU A 1 429 ? -4.523 -4.676 -21.625 1.00 95.81 429 LEU A C 1
ATOM 3147 O O . LEU A 1 429 ? -4.880 -5.086 -20.524 1.00 95.81 429 LEU A O 1
ATOM 3151 N N . GLN A 1 430 ? -5.327 -3.972 -22.421 1.00 95.81 430 GLN A N 1
ATOM 3152 C CA . GLN A 1 430 ? -6.742 -3.726 -22.109 1.00 95.81 430 GLN A CA 1
ATOM 3153 C C . GLN A 1 430 ? -7.594 -4.999 -22.242 1.00 95.81 430 GLN A C 1
ATOM 3155 O O . GLN A 1 430 ? -8.654 -5.103 -21.638 1.00 95.81 430 GLN A O 1
ATOM 3160 N N . SER A 1 431 ? -7.116 -6.004 -22.986 1.00 93.88 431 SER A N 1
ATOM 3161 C CA . SER A 1 431 ? -7.755 -7.322 -23.065 1.00 93.88 431 SER A CA 1
ATOM 3162 C C . SER A 1 431 ? -7.637 -8.132 -21.770 1.00 93.88 431 SER A C 1
ATOM 3164 O O . SER A 1 431 ? -8.339 -9.125 -21.616 1.00 93.88 431 SER A O 1
ATOM 3166 N N . ASN A 1 432 ? -6.772 -7.731 -20.832 1.00 92.19 432 ASN A N 1
ATOM 3167 C CA . ASN A 1 432 ? -6.619 -8.390 -19.534 1.00 92.19 432 ASN A CA 1
ATOM 3168 C C . ASN A 1 432 ? -7.714 -7.926 -18.552 1.00 92.19 432 ASN A C 1
ATOM 3170 O O . ASN A 1 432 ? -7.419 -7.499 -17.440 1.00 92.19 432 ASN A O 1
ATOM 3174 N N . ASN A 1 433 ? -8.980 -7.983 -18.969 1.00 91.44 433 ASN A N 1
ATOM 3175 C CA . ASN A 1 433 ? -10.129 -7.415 -18.254 1.00 91.44 433 ASN A CA 1
ATOM 3176 C C . ASN A 1 433 ? -10.914 -8.403 -17.377 1.00 91.44 433 ASN A C 1
ATOM 3178 O O . ASN A 1 433 ? -11.964 -8.050 -16.841 1.00 91.44 433 ASN A O 1
ATOM 3182 N N . SER A 1 434 ? -10.406 -9.623 -17.214 1.00 92.44 434 SER A N 1
ATOM 3183 C CA . SER A 1 434 ? -10.910 -10.599 -16.248 1.00 92.44 434 SER A CA 1
ATOM 3184 C C . SER A 1 434 ? -9.985 -10.714 -15.038 1.00 92.44 434 SER A C 1
ATOM 3186 O O . SER A 1 434 ? -8.845 -10.234 -15.057 1.00 92.44 434 SER A O 1
ATOM 3188 N N . ILE A 1 435 ? -10.461 -11.411 -14.004 1.00 93.69 435 ILE A N 1
ATOM 3189 C CA . ILE A 1 435 ? -9.665 -11.752 -12.816 1.00 93.69 435 ILE A CA 1
ATOM 3190 C C . ILE A 1 435 ? -8.608 -12.836 -13.081 1.00 93.69 435 ILE A C 1
ATOM 3192 O O . ILE A 1 435 ? -7.746 -13.088 -12.240 1.00 93.69 435 ILE A O 1
ATOM 3196 N N . SER A 1 436 ? -8.644 -13.481 -14.250 1.00 94.12 436 SER A N 1
ATOM 3197 C CA . SER A 1 436 ? -7.665 -14.498 -14.627 1.00 94.12 436 SER A CA 1
ATOM 3198 C C . SER A 1 436 ? -6.283 -13.888 -14.844 1.00 94.12 436 SER A C 1
ATOM 3200 O O . SER A 1 436 ? -6.135 -12.790 -15.387 1.00 94.12 436 SER A O 1
ATOM 3202 N N . TYR A 1 437 ? -5.240 -14.619 -14.469 1.00 93.38 437 TYR A N 1
ATOM 3203 C CA . TYR A 1 437 ? -3.861 -14.165 -14.623 1.00 93.38 437 TYR A CA 1
ATOM 3204 C C . TYR A 1 437 ? -2.911 -15.337 -14.844 1.00 93.38 437 TYR A C 1
ATOM 3206 O O . TYR A 1 437 ? -3.188 -16.467 -14.443 1.00 93.38 437 TYR A O 1
ATOM 3214 N N . THR A 1 438 ? -1.793 -15.077 -15.521 1.00 90.81 438 THR A N 1
ATOM 3215 C CA . THR A 1 438 ? -0.799 -16.102 -15.865 1.00 90.81 438 THR A CA 1
ATOM 3216 C C . THR A 1 438 ? 0.545 -15.753 -15.255 1.00 90.81 438 THR A C 1
ATOM 3218 O O . THR A 1 438 ? 1.111 -14.697 -15.528 1.00 90.81 438 THR A O 1
ATOM 3221 N N . THR A 1 439 ? 1.070 -16.649 -14.423 1.00 86.56 439 THR A N 1
ATOM 3222 C CA . THR A 1 439 ? 2.370 -16.457 -13.776 1.00 86.56 439 THR A CA 1
ATOM 3223 C C . THR A 1 439 ? 3.499 -16.497 -14.800 1.00 86.56 439 THR A C 1
ATOM 3225 O O . THR A 1 439 ? 3.354 -17.022 -15.904 1.00 86.56 439 THR A O 1
ATOM 3228 N N . LYS A 1 440 ? 4.688 -16.017 -14.421 1.00 76.12 440 LYS A N 1
ATOM 3229 C CA . LYS A 1 440 ? 5.880 -16.110 -15.284 1.00 76.12 440 LYS A CA 1
ATOM 3230 C C . LYS A 1 440 ? 6.277 -17.551 -15.626 1.00 76.12 440 LYS A C 1
ATOM 3232 O O . LYS A 1 440 ? 6.956 -17.763 -16.623 1.00 76.12 440 LYS A O 1
ATOM 3237 N N . ALA A 1 441 ? 5.840 -18.526 -14.826 1.00 78.81 441 ALA A N 1
ATOM 3238 C CA . ALA A 1 441 ? 6.010 -19.951 -15.101 1.00 78.81 441 ALA A CA 1
ATOM 3239 C C . ALA A 1 441 ? 5.014 -20.493 -16.150 1.00 78.81 441 ALA A C 1
ATOM 3241 O O . ALA A 1 441 ? 5.036 -21.682 -16.452 1.00 78.81 441 ALA A O 1
ATOM 3242 N N . GLY A 1 442 ? 4.132 -19.646 -16.693 1.00 84.31 442 GLY A N 1
ATOM 3243 C CA . GLY A 1 442 ? 3.144 -20.013 -17.709 1.00 84.31 442 GLY A CA 1
ATOM 3244 C C . GLY A 1 442 ? 1.879 -20.668 -17.154 1.00 84.31 442 GLY A C 1
ATOM 3245 O O . GLY A 1 442 ? 1.056 -21.144 -17.930 1.00 84.31 442 GLY A O 1
ATOM 3246 N N . LYS A 1 443 ? 1.700 -20.703 -15.827 1.00 89.94 443 LYS A N 1
ATOM 3247 C CA . LYS A 1 443 ? 0.506 -21.280 -15.199 1.00 89.94 443 LYS A CA 1
ATOM 3248 C C . LYS A 1 443 ? -0.583 -20.223 -15.051 1.00 89.94 443 LYS A C 1
ATOM 3250 O O . LYS A 1 443 ? -0.349 -19.185 -14.432 1.00 89.94 443 LYS A O 1
ATOM 3255 N N . THR A 1 444 ? -1.762 -20.508 -15.594 1.00 92.81 444 THR A N 1
ATOM 3256 C CA . THR A 1 444 ? -2.937 -19.635 -15.507 1.00 92.81 444 THR A CA 1
ATOM 3257 C C . THR A 1 444 ? -3.799 -19.996 -14.304 1.00 92.81 444 THR A C 1
ATOM 3259 O O . THR A 1 444 ? -4.066 -21.169 -14.048 1.00 92.81 444 THR A O 1
ATOM 3262 N N . TYR A 1 445 ? -4.255 -18.971 -13.592 1.00 92.19 445 TYR A N 1
ATOM 3263 C CA . TYR A 1 445 ? -5.183 -19.067 -12.475 1.00 92.19 445 TYR A CA 1
ATOM 3264 C C . TYR A 1 445 ? -6.432 -18.252 -12.790 1.00 92.19 445 TYR A C 1
ATOM 3266 O O . TYR A 1 445 ? -6.340 -17.160 -13.351 1.00 92.19 445 TYR A O 1
ATOM 3274 N N . THR A 1 446 ? -7.595 -18.790 -12.432 1.00 92.00 446 THR A N 1
ATOM 3275 C CA . THR A 1 446 ? -8.882 -18.092 -12.517 1.00 92.00 446 THR A CA 1
ATOM 3276 C C . THR A 1 446 ? -9.571 -18.259 -11.173 1.00 92.00 446 THR A C 1
ATOM 3278 O O . THR A 1 446 ? -10.223 -19.282 -10.959 1.00 92.00 446 THR A O 1
ATOM 3281 N N . PRO A 1 447 ? -9.359 -17.317 -10.240 1.00 88.81 447 PRO A N 1
ATOM 3282 C CA . PRO A 1 447 ? -10.022 -17.352 -8.946 1.00 88.81 447 PRO A CA 1
ATOM 3283 C C . PRO A 1 447 ? -11.540 -17.412 -9.137 1.00 88.81 447 PRO A C 1
ATOM 3285 O O . PRO A 1 447 ? -12.104 -16.637 -9.910 1.00 88.81 447 PRO A O 1
ATOM 3288 N N . THR A 1 448 ? -12.191 -18.375 -8.487 1.00 77.69 448 THR A N 1
ATOM 3289 C CA . THR A 1 448 ? -13.632 -18.600 -8.637 1.00 77.69 448 THR A CA 1
ATOM 3290 C C . THR A 1 448 ? -14.416 -17.726 -7.663 1.00 77.69 448 THR A C 1
ATOM 3292 O O . THR A 1 448 ? -13.906 -17.320 -6.618 1.00 77.69 448 THR A O 1
ATOM 3295 N N . SER A 1 449 ? -15.698 -17.500 -7.955 1.00 70.38 449 SER A N 1
ATOM 3296 C CA . SER A 1 449 ? -16.616 -16.812 -7.036 1.00 70.38 449 SER A CA 1
ATOM 3297 C C . SER A 1 449 ? -16.900 -17.602 -5.750 1.00 70.38 449 SER A C 1
ATOM 3299 O O . SER A 1 449 ? -17.533 -17.081 -4.838 1.00 70.38 449 SER A O 1
ATOM 3301 N N . GLN A 1 450 ? -16.462 -18.864 -5.667 1.00 80.44 450 GLN A N 1
ATOM 3302 C CA . GLN A 1 450 ? -16.537 -19.665 -4.443 1.00 80.44 450 GLN A CA 1
ATOM 3303 C C . GLN A 1 450 ? -15.458 -19.260 -3.431 1.00 80.44 450 GLN A C 1
ATOM 3305 O O . GLN A 1 450 ? -15.596 -19.572 -2.249 1.00 80.44 450 GLN A O 1
ATOM 3310 N N . CYS A 1 451 ? -14.410 -18.546 -3.857 1.00 86.88 451 CYS A N 1
ATOM 3311 C CA . CYS A 1 451 ? -13.375 -18.045 -2.966 1.00 86.88 451 CYS A CA 1
ATOM 3312 C C . CYS A 1 451 ? -13.716 -16.627 -2.507 1.00 86.88 451 CYS A C 1
ATOM 3314 O O . CYS A 1 451 ? -13.787 -15.713 -3.318 1.00 86.88 451 CYS A O 1
ATOM 3316 N N . SER A 1 452 ? -13.893 -16.432 -1.199 1.00 86.94 452 SER A N 1
ATOM 3317 C CA . SER A 1 452 ? -14.152 -15.101 -0.625 1.00 86.94 452 SER A CA 1
ATOM 3318 C C . SER A 1 452 ? -12.876 -14.305 -0.356 1.00 86.94 452 SER A C 1
ATOM 33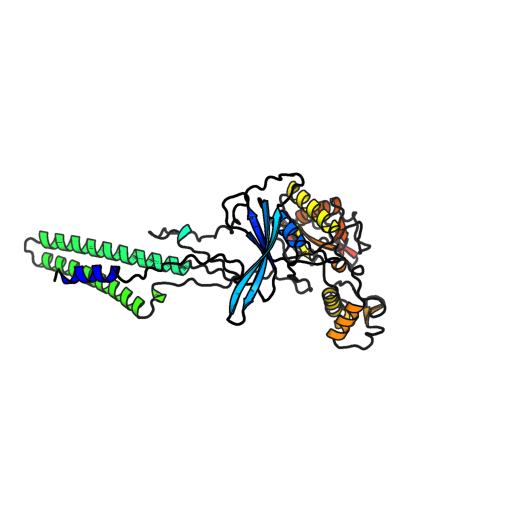20 O O . SER A 1 452 ? -12.935 -13.086 -0.253 1.00 86.94 452 SER A O 1
ATOM 3322 N N . LYS A 1 453 ? -11.724 -14.979 -0.227 1.00 90.06 453 LYS A N 1
ATOM 3323 C CA . LYS A 1 453 ? -10.400 -14.342 -0.159 1.00 90.06 453 LYS A CA 1
ATOM 3324 C C . LYS A 1 453 ? -9.362 -15.190 -0.878 1.00 90.06 453 LYS A C 1
ATOM 3326 O O . LYS A 1 453 ? -8.939 -16.220 -0.350 1.00 90.06 453 LYS A O 1
ATOM 3331 N N . TRP A 1 454 ? -8.947 -14.749 -2.058 1.00 92.69 454 TRP A N 1
ATOM 3332 C CA . TRP A 1 454 ? -7.903 -15.385 -2.852 1.00 92.69 454 TRP A CA 1
ATOM 3333 C C . TRP A 1 454 ? -6.567 -14.690 -2.621 1.00 92.69 454 TRP A C 1
ATOM 3335 O O . TRP A 1 454 ? -6.473 -13.474 -2.767 1.00 92.69 454 TRP A O 1
ATOM 3345 N N . ASP A 1 455 ? -5.538 -15.460 -2.283 1.00 92.00 455 ASP A N 1
ATOM 3346 C CA . ASP A 1 455 ? -4.165 -14.980 -2.189 1.00 92.00 455 ASP A CA 1
ATOM 3347 C C . ASP A 1 455 ? -3.533 -14.975 -3.578 1.00 92.00 455 ASP A C 1
ATOM 3349 O O . ASP A 1 455 ? -3.154 -16.016 -4.127 1.00 92.00 455 ASP A O 1
ATOM 3353 N N . PHE A 1 456 ? -3.422 -13.791 -4.175 1.00 89.94 456 PHE A N 1
ATOM 3354 C CA . PHE A 1 456 ? -2.917 -13.680 -5.534 1.00 89.94 456 PHE A CA 1
ATOM 3355 C C . PHE A 1 456 ? -1.418 -13.978 -5.652 1.00 89.94 456 PHE A C 1
ATOM 3357 O O . PHE A 1 456 ? -0.980 -14.351 -6.747 1.00 89.94 456 PHE A O 1
ATOM 3364 N N . LYS A 1 457 ? -0.663 -13.874 -4.549 1.00 88.12 457 LYS A N 1
ATOM 3365 C CA . LYS A 1 457 ? 0.780 -14.139 -4.478 1.00 88.12 457 LYS A CA 1
ATOM 3366 C C . LYS A 1 457 ? 1.071 -15.630 -4.336 1.00 88.12 457 LYS A C 1
ATOM 3368 O O . LYS A 1 457 ? 1.926 -16.152 -5.045 1.00 88.12 457 LYS A O 1
ATOM 3373 N N . ASN A 1 458 ? 0.353 -16.312 -3.445 1.00 89.06 458 ASN A N 1
ATOM 3374 C CA . ASN A 1 458 ? 0.516 -17.747 -3.200 1.00 89.06 458 ASN A CA 1
ATOM 3375 C C . ASN A 1 458 ? -0.342 -18.620 -4.130 1.00 89.06 458 ASN A C 1
ATOM 3377 O O . ASN A 1 458 ? -0.111 -19.824 -4.236 1.00 89.06 458 ASN A O 1
ATOM 3381 N N . HIS A 1 459 ? -1.276 -18.008 -4.861 1.00 89.56 459 HIS A N 1
ATOM 3382 C CA . HIS A 1 459 ? -2.192 -18.664 -5.792 1.00 89.56 459 HIS A CA 1
ATOM 3383 C C . HIS A 1 459 ? -3.105 -19.703 -5.122 1.00 89.56 459 HIS A C 1
ATOM 3385 O O . HIS A 1 459 ? -3.322 -20.789 -5.668 1.00 89.56 459 HIS A O 1
ATOM 3391 N N . THR A 1 460 ? -3.613 -19.370 -3.935 1.00 90.00 460 THR A N 1
ATOM 3392 C CA . THR A 1 460 ? -4.439 -20.248 -3.097 1.00 90.00 460 THR A CA 1
ATOM 3393 C C . THR A 1 460 ? -5.674 -19.521 -2.586 1.00 90.00 460 THR A C 1
ATOM 3395 O O . THR A 1 460 ? -5.641 -18.314 -2.343 1.00 90.00 460 THR A O 1
ATOM 3398 N N . CYS A 1 461 ? -6.765 -20.255 -2.362 1.00 90.00 461 CYS A N 1
ATOM 3399 C CA . CYS A 1 461 ? -7.904 -19.696 -1.651 1.00 90.00 461 CYS A CA 1
ATOM 3400 C C . CYS A 1 461 ? -7.670 -19.746 -0.136 1.00 90.00 461 CYS A C 1
ATOM 3402 O O . CYS A 1 461 ? -7.529 -20.818 0.443 1.00 90.00 461 CYS A O 1
ATOM 3404 N N . ASN A 1 462 ? -7.667 -18.589 0.526 1.00 88.12 462 ASN A N 1
ATOM 3405 C CA . ASN A 1 462 ? -7.496 -18.509 1.980 1.00 88.12 462 ASN A CA 1
ATOM 3406 C C . ASN A 1 462 ? -8.826 -18.686 2.728 1.00 88.12 462 ASN A C 1
ATOM 3408 O O . ASN A 1 462 ? -8.834 -19.046 3.906 1.00 88.12 462 ASN A O 1
ATOM 3412 N N . ARG A 1 463 ? -9.961 -18.400 2.074 1.00 82.00 463 ARG A N 1
ATOM 3413 C CA . ARG A 1 463 ? -11.296 -18.545 2.669 1.00 82.00 463 ARG A CA 1
ATOM 3414 C C . ARG A 1 463 ? -12.370 -18.815 1.616 1.00 82.00 463 ARG A C 1
ATOM 3416 O O . ARG A 1 463 ? -12.588 -17.998 0.723 1.00 82.00 463 ARG A O 1
ATOM 3423 N N . CYS A 1 464 ? -13.119 -19.896 1.797 1.00 80.69 464 CYS A N 1
ATOM 3424 C CA . CYS A 1 464 ? -14.301 -20.220 0.993 1.00 80.69 464 CYS A CA 1
ATOM 3425 C C . CYS A 1 464 ? -15.458 -19.260 1.321 1.00 80.69 464 CYS A C 1
ATOM 3427 O O . CYS A 1 464 ? -15.599 -18.827 2.463 1.00 80.69 464 CYS A O 1
ATOM 3429 N N . ALA A 1 465 ? -16.309 -18.948 0.346 1.00 71.44 465 ALA A N 1
ATOM 3430 C CA . ALA A 1 465 ? -17.490 -18.100 0.528 1.00 71.44 465 ALA A CA 1
ATOM 3431 C C . ALA A 1 465 ? -18.581 -18.759 1.393 1.00 71.44 465 ALA A C 1
ATOM 3433 O O . ALA A 1 465 ? -19.416 -18.068 1.971 1.00 71.44 465 ALA A O 1
ATOM 3434 N N . SER A 1 466 ? -18.548 -20.087 1.527 1.00 72.31 466 SER A N 1
ATOM 3435 C CA . SER A 1 466 ? -19.403 -20.861 2.425 1.00 72.31 466 SER A CA 1
ATOM 3436 C C . SER A 1 466 ? -18.559 -21.818 3.259 1.00 72.31 466 SER A C 1
ATOM 3438 O O . SER A 1 466 ? -17.679 -22.492 2.731 1.00 72.31 466 SER A O 1
ATOM 3440 N N . ALA A 1 467 ? -18.867 -21.933 4.555 1.00 61.78 467 ALA A N 1
ATOM 3441 C CA . ALA A 1 467 ? -18.223 -22.895 5.455 1.00 61.78 467 ALA A CA 1
ATOM 3442 C C . ALA A 1 467 ? -18.502 -24.366 5.077 1.00 61.78 467 ALA A C 1
ATOM 3444 O O . ALA A 1 467 ? -17.838 -25.266 5.583 1.00 61.78 467 ALA A O 1
ATOM 3445 N N . LEU A 1 468 ? -19.487 -24.604 4.204 1.00 58.62 468 LEU A N 1
ATOM 3446 C CA . LEU A 1 468 ? -19.878 -25.929 3.721 1.00 58.62 468 LEU A CA 1
ATOM 3447 C C . LEU A 1 468 ? -19.244 -26.289 2.369 1.00 58.62 468 LEU A C 1
ATOM 3449 O O . LEU A 1 468 ? -19.397 -27.423 1.921 1.00 58.62 468 LEU A O 1
ATOM 3453 N N . ASP A 1 469 ? -18.563 -25.348 1.709 1.00 60.34 469 ASP A N 1
ATOM 3454 C CA . ASP A 1 469 ? -17.970 -25.576 0.393 1.00 60.34 469 ASP A CA 1
ATOM 3455 C C . ASP A 1 469 ? -16.494 -25.972 0.534 1.00 60.34 469 ASP A C 1
ATOM 3457 O O . ASP A 1 469 ? -15.612 -25.130 0.683 1.00 60.34 469 ASP A O 1
ATOM 3461 N N . THR A 1 470 ? -16.224 -27.278 0.516 1.00 57.94 470 THR A N 1
ATOM 3462 C CA . THR A 1 470 ? -14.864 -27.836 0.582 1.00 57.94 470 THR A CA 1
ATOM 3463 C C . THR A 1 470 ? -14.158 -27.862 -0.777 1.00 57.94 470 THR A C 1
ATOM 3465 O O . THR A 1 470 ? -13.007 -28.290 -0.847 1.00 57.94 470 THR A O 1
ATOM 3468 N N . SER A 1 471 ? -14.815 -27.411 -1.855 1.00 59.00 471 SER A N 1
ATOM 3469 C CA . SER A 1 471 ? -14.310 -27.513 -3.233 1.00 59.00 471 SER A CA 1
ATOM 3470 C C . SER A 1 471 ? -13.448 -26.328 -3.694 1.00 59.00 471 SER A C 1
ATOM 3472 O O . SER A 1 471 ? -13.006 -26.295 -4.838 1.00 59.00 471 SER A O 1
ATOM 3474 N N . CYS A 1 472 ? -13.194 -25.357 -2.815 1.00 62.00 472 CYS A N 1
ATOM 3475 C CA . CYS A 1 472 ? -12.574 -24.080 -3.169 1.00 62.00 472 CYS A CA 1
ATOM 3476 C C . CYS A 1 472 ? -11.026 -24.054 -3.123 1.00 62.00 472 CYS A C 1
ATOM 3478 O O . CYS A 1 472 ? -10.434 -23.031 -3.479 1.00 62.00 472 CYS A O 1
ATOM 3480 N N . ASN A 1 473 ? -10.377 -25.127 -2.650 1.00 53.41 473 ASN A N 1
ATOM 3481 C CA . ASN A 1 473 ? -8.917 -25.204 -2.470 1.00 53.41 473 ASN A CA 1
ATOM 3482 C C . ASN A 1 473 ? -8.178 -25.787 -3.673 1.00 53.41 473 ASN A C 1
ATOM 3484 O O . ASN A 1 473 ? -8.586 -26.874 -4.142 1.00 53.41 473 ASN A O 1
#

Sequence (473 aa):
MKRLIFAVIISFLALVPRASFAASAPTSCSNATLNEYYCTCSLSTTSTPVYVTATSEATCDSACGAVSNAVAWTLEQCTIGSSGSLSVKRINTSTVGSSTQAAAALTELAPEEKADPIYPDLNVDIPGLDPSTDFVVSSEDSKTGSNFIGVYITKVYSWLIGAGALIAVSMMMIGGLQYALARGKASYIDKAKHRISNAITGLILLLAAYNIAFLINPELVVFNSLAVPYVKGLEYFPPDGEDTDVVSNATLNGVTVPLKGDHITATSATLDAETLTALQTAADAFYNENKKNIVITSATRNLTKQATLFYTNCIKTGGSCSVPTCNPASSSVVSKSGSRYTLVGALAGKTNASEIVSGMTTSASYGNCPHTSGIAIDAWCDDGGSNYAHDPSCQEKLIKTMINAGFCRLGSEVWHFELNSKKVSSNCLQSNNSISYTTKAGKTYTPTSQCSKWDFKNHTCNRCASALDTSCN

Organism: NCBI:txid1618989

pLDDT: mean 73.06, std 20.76, range [26.8, 97.81]

Secondary structure (DSSP, 8-state):
--HHHHHHHHHTTS---------PPP-SSTTPPTT-EEEEEEESSSSPPEEEEESSHHHHHHHHHTSTTEEEEEEEEEEE-TTS-EEEEEEEEEE---------------------------SSPPTT--HHHH---EEETTEEE--HHHHHHHHHHHHHHHHHHHHHHHHHHHHHHHHHT-TT-HHHHHHHHHHHHHHHHHHHHHHHHHHHHHHH-GGGTSPPP-------------SSS------SS-EETTEE-----TTEEESS----HHHHHHHHHHHHHHHHHHS-PEEEEE----HHHHHHHHIIIIITTTT--SS-----S-TTTEEEETTEEEE-GGGTT---HHHHHHHHHHT--GGGSGGGTT-EEEEEESSS-BTTEE-HHHHHHHHHHHHHTTEEEETT-SSEEEETTT---TTEETT--SS-EE-TTS-EE---TTEEEEETTTTEEEEESSTT-GGG-

Foldseek 3Di:
DVVVVVVVVVVVVPPDDPPDDDPDDDDAPPPDDAWWKKKWFDAPDPDDTDIDTDDDPVRNLVVNVPPPRGFKMWMKIWHQDPVRDIDIDTDDMGTNDDDDDPPPPPDPPDPPPPPDPDFDDDPDDQPPDDSNPQFDQDDDPQWGFTQNVLSVVLSNLVSVLVVLVVVLVVLLVVLVVQCVPVVPPPVSVVVSVVSNVVSVVSNVVSVVVVVVQCVVPVCSNRPDTGGDGPPPPPQPPDPQQQDDDPPCFDDDPHDTDFPDAPQEAEPTEFAPPLLSVLQNQLS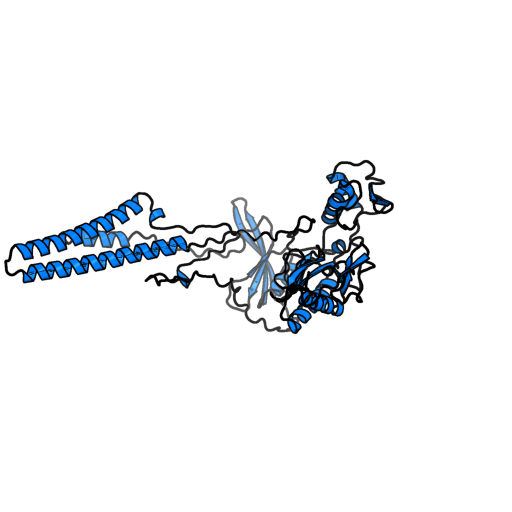VVLCVVPVWGKYFRAAADALLSLLLSCCVQAVVVVFAGVDDGFQQADCQQWPDDPRGIDGHHPCHPDDDSVVSSVNRSVRGDLLRDQNSVRFKTQIDIPPPDGQQWAAQVSLLSSLQSSLVSQWFAAQAHSRMIGRNVRDSDPRRHSVSNHSWHAHPVRDIAHQDNQARIARSVVRARPDGPDPPDPPRD

Radius of gyration: 35.42 Å; chains: 1; bounding box: 72×75×104 Å